Protein AF-A0A0G4ESX0-F1 (afdb_monomer)

InterPro domains:
  IPR002110 Ankyrin repeat [PS50088] (153-185)
  IPR036770 Ankyrin repeat-containing domain superfamily [G3DSA:1.25.40.20] (36-196)
  IPR036770 Ankyrin repeat-containing domain superfamily [SSF48403] (37-182)

Sequence (369 aa):
MRLINVVTRSSLADAPAIVHALLARMGSEEALRGDPCPLRDAIICGKYDIAHIMLNYIMDSSVDDPSSELAQLKLLFDVERHNPGMHSIVKLSMVSRLVELGPDQLRQRDANRRLPIHEFCLYPLRTNATQEVLIDLLVRRGSTSTLNTTDTTGATPLQLASLANADGLLRGLLKNGVDLRMARVPYGSWMGRDGWMQRAVEAHLDYIRQDLPDLIMRCINRSMRPLRSLRAVSRGGFFQMLQVPGLIAEIARYACSPIPLRLPATLRQRIERVMKLFVEEAIAMTLRAEPGARVNVLSTRFTLTSLGMWGAMREEAPRVKSGFGARMRLKEVVEMAVREEAARWGETVPVQLPWSRLQVDRSWWRGMW

Foldseek 3Di:
DVVLLVLLLDPDPCSLVVLLVVCVVPAQVVQQDDPPRSLLSNLQNVVLSNNVSNLVRLVVHDPDQSQVSLLVSLSLLSNQVHPLVDQLVSSLVSLLSSCVSHVCSQCDADPQRAGSLLSCLLRPHPDLVSRLVSLVSSCVSHPLVQQLDATNQLAGSLLSNLLVVRLSNLLSSQQQQRDPVSHAHPVPRPCPRVSSLVSNLVSNLCNLQAVVVVLLLVQLCVLCVVVVVVLLVVVVVCVVVVPPPVVLVVSLVSSLPTDQRSHHPVLRVLSSLLSNVLSVVLSVQSVPDDNPDDDPSQPFWDFCPVPVVCVVPVPPDPDDDDDGTGGHGSVRSSLVSSQVVQVVVVHRDPRPRPCVVVPPPCVVVVVSD

pLDDT: mean 80.64, std 14.65, range [33.62, 97.81]

Organism: Vitrella brassicaformis (strain CCMP3155) (NCBI:txid1169540)

Radius of gyration: 26.05 Å; Cα contacts (8 Å, |Δi|>4): 410; chains: 1; bounding box: 56×56×73 Å

Mean predicted aligned error: 8.5 Å

Solvent-accessible surface area (backbone atoms only — not comparable to full-atom values): 21075 Å² total; per-residue (Å²): 99,72,65,56,40,54,44,46,74,47,88,55,88,60,35,51,60,53,48,50,57,51,44,74,72,66,43,47,72,58,62,64,63,59,90,81,38,40,53,57,50,9,38,46,66,58,35,55,70,45,28,49,52,52,53,49,44,47,69,78,58,53,92,58,76,60,36,61,62,57,42,76,67,50,55,70,53,39,55,60,79,26,55,85,84,53,58,43,70,59,54,48,51,52,52,52,52,50,42,73,64,24,44,68,46,56,74,39,60,52,98,52,49,35,34,43,64,36,52,49,20,53,53,59,52,87,40,51,71,55,34,31,52,46,48,52,49,54,42,70,64,46,50,63,68,62,48,69,41,49,29,77,85,65,48,24,30,62,33,33,14,63,72,52,73,38,62,48,48,45,27,39,44,46,63,54,29,39,51,73,87,76,47,60,74,54,86,86,46,91,59,46,61,64,51,49,49,51,51,55,51,51,31,48,51,48,32,56,61,62,48,44,59,58,52,52,50,51,44,51,53,58,36,45,40,64,61,52,54,51,54,60,53,36,75,74,66,58,44,81,78,61,78,44,72,65,58,57,53,50,48,47,52,56,33,58,51,68,70,83,64,43,40,45,68,72,61,28,55,53,51,53,50,52,49,38,52,50,50,52,50,44,47,52,52,57,71,71,44,57,93,88,58,85,78,61,64,75,79,41,64,44,62,54,67,83,57,76,48,70,70,79,56,48,88,81,54,81,87,75,91,66,86,73,59,60,63,41,34,62,67,55,53,52,43,47,55,50,37,54,56,33,44,77,74,77,34,88,61,85,73,75,62,67,61,79,78,60,59,71,63,64,65,76,68,55,81,78,117

Secondary structure (DSSP, 8-state):
-HHHHHHHHS--TTHHHHHHHHHHHH-SHHHH-SSS-HHHHHHHTT-HHHHHHHHHHHHHH-SS-HHHHHHHHTHHHHHHHS-TTS-HHHHHHHHHHHHHH-GGGGG---TTS--HHHHHHHS--SSHHHHHHHHHHHHHHS-GGGGG---TTS--HHHHHHHTT-HHHHHHHHHTT--TTT-PPPTT-TTHHHHHHHHHHHHHHHIIIIIHHHHHHHHHHHHTHHHHHHHHHHTTTGGGGG--HHHHHHHHHHHTS-----S-HHHHHHHHHHHHHHHHHHHHHHHHSPTT----GGGPPEEGGGSSHHHHSTTSS------S--EE-HHHHHHHHHHHHHHHTT--------TTTT---GGGGTTT-

Structure (mmCIF, N/CA/C/O backbone):
data_AF-A0A0G4ESX0-F1
#
_entry.id   AF-A0A0G4ESX0-F1
#
loop_
_atom_site.group_PDB
_atom_site.id
_atom_site.type_symbol
_atom_site.label_atom_id
_atom_site.label_alt_id
_atom_site.label_comp_id
_atom_site.label_asym_id
_atom_site.label_entity_id
_atom_site.label_seq_id
_atom_site.pdbx_PDB_ins_code
_atom_site.Cartn_x
_atom_site.Cartn_y
_atom_site.Cartn_z
_atom_site.occupancy
_atom_site.B_iso_or_equiv
_atom_site.auth_seq_id
_atom_site.auth_comp_id
_atom_site.auth_asym_id
_atom_site.auth_atom_id
_atom_site.pdbx_PDB_model_num
ATOM 1 N N . MET A 1 1 ? 10.540 9.496 -33.899 1.00 74.62 1 MET A N 1
ATOM 2 C CA . MET A 1 1 ? 10.625 8.315 -33.004 1.00 74.62 1 MET A CA 1
ATOM 3 C C . MET A 1 1 ? 12.019 7.734 -32.796 1.00 74.62 1 MET A C 1
ATOM 5 O O . MET A 1 1 ? 12.476 7.751 -31.660 1.00 74.62 1 MET A O 1
ATOM 9 N N . ARG A 1 2 ? 12.740 7.269 -33.833 1.00 84.06 2 ARG A N 1
ATOM 10 C CA . ARG A 1 2 ? 14.086 6.667 -33.652 1.00 84.06 2 ARG A CA 1
ATOM 11 C C . ARG A 1 2 ? 15.066 7.556 -32.871 1.00 84.06 2 ARG A C 1
ATOM 13 O O . ARG A 1 2 ? 15.782 7.048 -32.022 1.00 84.06 2 ARG A O 1
ATOM 20 N N . LEU A 1 3 ? 15.051 8.872 -33.110 1.00 84.88 3 LEU A N 1
ATOM 21 C CA . LEU A 1 3 ? 15.932 9.817 -32.414 1.00 84.88 3 LEU A CA 1
ATOM 22 C C . LEU A 1 3 ? 15.639 9.899 -30.906 1.00 84.88 3 LEU A C 1
ATOM 24 O O . LEU A 1 3 ? 16.566 9.812 -30.113 1.00 84.88 3 LEU A O 1
ATOM 28 N N . ILE A 1 4 ? 14.363 10.004 -30.509 1.00 86.06 4 ILE A N 1
ATOM 29 C CA . ILE A 1 4 ? 13.966 10.036 -29.090 1.00 86.06 4 ILE A CA 1
ATOM 30 C C . ILE A 1 4 ? 14.431 8.757 -28.395 1.00 86.06 4 ILE A C 1
ATOM 32 O O . ILE A 1 4 ? 15.009 8.832 -27.320 1.00 86.06 4 ILE A O 1
ATOM 36 N N . ASN A 1 5 ? 14.257 7.604 -29.044 1.00 85.88 5 ASN A N 1
ATOM 37 C CA . ASN A 1 5 ? 14.699 6.325 -28.502 1.00 85.88 5 ASN A CA 1
ATOM 38 C C . ASN A 1 5 ? 16.234 6.250 -28.328 1.00 85.88 5 ASN A C 1
ATOM 40 O O . ASN A 1 5 ? 16.753 5.836 -27.292 1.00 85.88 5 ASN A O 1
ATOM 44 N N . VAL A 1 6 ? 16.990 6.725 -29.322 1.00 89.25 6 VAL A N 1
ATOM 45 C CA . VAL A 1 6 ? 18.454 6.821 -29.206 1.00 89.25 6 VAL A CA 1
ATOM 46 C C . VAL A 1 6 ? 18.841 7.709 -28.021 1.00 89.25 6 VAL A C 1
ATOM 48 O O . VAL A 1 6 ? 19.712 7.334 -27.237 1.00 89.25 6 VAL A O 1
ATOM 51 N N . VAL A 1 7 ? 18.166 8.847 -27.844 1.00 89.75 7 VAL A N 1
ATOM 52 C CA . VAL A 1 7 ? 18.427 9.762 -26.726 1.00 89.75 7 VAL A CA 1
ATOM 53 C C . VAL A 1 7 ? 18.058 9.126 -25.383 1.00 89.75 7 VAL A C 1
ATOM 55 O O . VAL A 1 7 ? 18.859 9.217 -24.455 1.00 89.75 7 VAL A O 1
ATOM 58 N N . THR A 1 8 ? 16.927 8.421 -25.271 1.00 88.62 8 THR A N 1
ATOM 59 C CA . THR A 1 8 ? 16.496 7.772 -24.016 1.00 88.62 8 THR A CA 1
ATOM 60 C C . THR A 1 8 ? 17.435 6.658 -23.570 1.00 88.62 8 THR A C 1
ATOM 62 O O . THR A 1 8 ? 17.585 6.425 -22.374 1.00 88.62 8 THR A O 1
ATOM 65 N N . ARG A 1 9 ? 18.100 5.992 -24.519 1.00 89.50 9 ARG A N 1
ATOM 66 C CA . ARG A 1 9 ? 19.119 4.969 -24.240 1.00 89.50 9 ARG A CA 1
ATOM 67 C C . ARG A 1 9 ? 20.521 5.549 -24.041 1.00 89.50 9 ARG A C 1
ATOM 69 O O . ARG A 1 9 ? 21.420 4.834 -23.606 1.00 89.50 9 ARG A O 1
ATOM 76 N N . SER A 1 10 ? 20.730 6.823 -24.364 1.00 91.69 10 SER A N 1
ATOM 77 C CA . SER A 1 10 ? 22.035 7.469 -24.236 1.00 91.69 10 SER A CA 1
ATOM 78 C C . SER A 1 10 ? 22.353 7.866 -22.787 1.00 91.69 10 SER A C 1
ATOM 80 O O . SER A 1 10 ? 21.474 8.043 -21.941 1.00 91.69 10 SER A O 1
ATOM 82 N N . SER A 1 11 ? 23.642 8.050 -22.496 1.00 93.12 11 SER A N 1
ATOM 83 C CA . SER A 1 11 ? 24.120 8.604 -21.221 1.00 93.12 11 SER A CA 1
ATOM 84 C C . SER A 1 11 ? 24.351 10.124 -21.282 1.00 93.12 11 SER A C 1
ATOM 86 O O . SER A 1 11 ? 25.137 10.655 -20.498 1.00 93.12 11 SER A O 1
ATOM 88 N N . LEU A 1 12 ? 23.714 10.830 -22.222 1.00 93.81 12 LEU A N 1
ATOM 89 C CA . LEU A 1 12 ? 23.876 12.278 -22.368 1.00 93.81 12 LEU A CA 1
ATOM 90 C C . LEU A 1 12 ? 23.275 13.011 -21.160 1.00 93.81 12 LEU A C 1
ATOM 92 O O . LEU A 1 12 ? 22.121 12.774 -20.806 1.00 93.81 12 LEU A O 1
ATOM 96 N N . ALA A 1 13 ? 24.044 13.918 -20.552 1.00 93.81 13 ALA A N 1
ATOM 97 C CA . ALA A 1 13 ? 23.575 14.738 -19.431 1.00 93.81 13 ALA A CA 1
ATOM 98 C C . ALA A 1 13 ? 22.389 15.635 -19.834 1.00 93.81 13 ALA A C 1
ATOM 100 O O . ALA A 1 13 ? 21.443 15.790 -19.069 1.00 93.81 13 ALA A O 1
ATOM 101 N N . ASP A 1 14 ? 22.396 16.131 -21.075 1.00 95.69 14 ASP A N 1
ATOM 102 C CA . ASP A 1 14 ? 21.350 17.004 -21.621 1.00 95.69 14 ASP A CA 1
ATOM 103 C C . ASP A 1 14 ? 20.169 16.236 -22.240 1.00 95.69 14 ASP A C 1
ATOM 105 O O . ASP A 1 14 ? 19.289 16.838 -22.861 1.00 95.69 14 ASP A O 1
ATOM 109 N N . ALA A 1 15 ? 20.114 14.905 -22.089 1.00 95.19 15 ALA A N 1
ATOM 110 C CA . ALA A 1 15 ? 19.044 14.085 -22.659 1.00 95.19 15 ALA A CA 1
ATOM 111 C C . ALA A 1 15 ? 17.624 14.579 -22.294 1.00 95.19 15 ALA A C 1
ATOM 113 O O . ALA A 1 15 ? 16.792 14.639 -23.202 1.00 95.19 15 ALA A O 1
ATOM 114 N N . PRO A 1 16 ? 17.321 15.006 -21.048 1.00 96.12 16 PRO A N 1
ATOM 115 C CA . PRO A 1 16 ? 16.004 15.551 -20.708 1.00 96.12 16 PRO A CA 1
ATOM 116 C C . PRO A 1 16 ? 15.643 16.809 -21.507 1.00 96.12 16 PRO A C 1
ATOM 118 O O . PRO A 1 16 ? 14.527 16.917 -22.015 1.00 96.12 16 PRO A O 1
ATOM 121 N N . ALA A 1 17 ? 16.594 17.734 -21.677 1.00 96.19 17 ALA A N 1
ATOM 122 C CA . ALA A 1 17 ? 16.389 18.966 -22.439 1.00 96.19 17 ALA A CA 1
ATOM 123 C C . ALA A 1 17 ? 16.182 18.676 -23.933 1.00 96.19 17 ALA A C 1
ATOM 125 O O . ALA A 1 17 ? 15.288 19.248 -24.561 1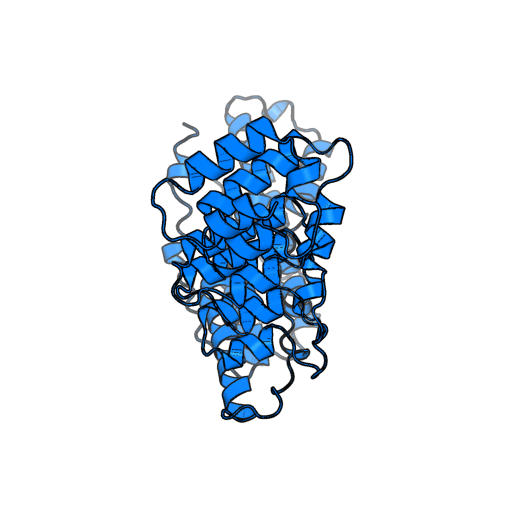.00 96.19 17 ALA A O 1
ATOM 126 N N . ILE A 1 18 ? 16.958 17.739 -24.487 1.00 95.19 18 ILE A N 1
ATOM 127 C CA . ILE A 1 18 ? 16.818 17.295 -25.879 1.00 95.19 18 ILE A CA 1
ATOM 128 C C . ILE A 1 18 ? 15.443 16.654 -26.093 1.00 95.19 18 ILE A C 1
ATOM 130 O O . ILE A 1 18 ? 14.743 17.020 -27.035 1.00 95.19 18 ILE A O 1
ATOM 134 N N . VAL A 1 19 ? 15.022 15.734 -25.219 1.00 94.38 19 VAL A N 1
ATOM 135 C CA . VAL A 1 19 ? 13.704 15.089 -25.324 1.00 94.38 19 VAL A CA 1
ATOM 136 C C . VAL A 1 19 ? 12.585 16.120 -25.217 1.00 94.38 19 VAL A C 1
ATOM 138 O O . VAL A 1 19 ? 11.683 16.104 -26.049 1.00 94.38 19 VAL A O 1
ATOM 141 N N . HIS A 1 20 ? 12.661 17.051 -24.265 1.00 94.62 20 HIS A N 1
ATOM 142 C CA . HIS A 1 20 ? 11.682 18.128 -24.134 1.00 94.62 20 HIS A CA 1
ATOM 143 C C . HIS A 1 20 ? 11.561 18.952 -25.428 1.00 94.62 20 HIS A C 1
ATOM 145 O O . HIS A 1 20 ? 10.458 19.172 -25.922 1.00 94.62 20 HIS A O 1
ATOM 151 N N . ALA A 1 21 ? 12.688 19.367 -26.017 1.00 94.88 21 ALA A N 1
ATOM 152 C CA . ALA A 1 21 ? 12.698 20.132 -27.264 1.00 94.88 21 ALA A CA 1
ATOM 153 C C . ALA A 1 21 ? 12.139 19.339 -28.459 1.00 94.88 21 ALA A C 1
ATOM 155 O O . ALA A 1 21 ? 11.481 19.911 -29.327 1.00 94.88 21 ALA A O 1
ATOM 156 N N . LEU A 1 22 ? 12.386 18.026 -28.512 1.00 92.81 22 LEU A N 1
ATOM 157 C CA . LEU A 1 22 ? 11.841 17.156 -29.555 1.00 92.81 22 LEU A CA 1
ATOM 158 C C . LEU A 1 22 ? 10.323 16.986 -29.416 1.00 92.81 22 LEU A C 1
ATOM 160 O O . LEU A 1 22 ? 9.614 17.121 -30.411 1.00 92.81 22 LEU A O 1
ATOM 164 N N . LEU A 1 23 ? 9.823 16.755 -28.198 1.00 92.12 23 LEU A N 1
ATOM 165 C CA . LEU A 1 23 ? 8.387 16.623 -27.923 1.00 92.12 23 LEU A CA 1
ATOM 166 C C . LEU A 1 23 ? 7.629 17.921 -28.222 1.00 92.12 23 LEU A C 1
ATOM 168 O O . LEU A 1 23 ? 6.589 17.882 -28.875 1.00 92.12 23 LEU A O 1
ATOM 172 N N . ALA A 1 24 ? 8.195 19.072 -27.848 1.00 92.62 24 ALA A N 1
ATOM 173 C CA . ALA A 1 24 ? 7.628 20.384 -28.160 1.00 92.62 24 ALA A CA 1
ATOM 174 C C . ALA A 1 24 ? 7.465 20.632 -29.671 1.00 92.62 24 ALA A C 1
ATOM 176 O O . ALA A 1 24 ? 6.585 21.385 -30.079 1.00 92.62 24 ALA A O 1
ATOM 177 N N . ARG A 1 25 ? 8.313 20.019 -30.511 1.00 92.50 25 ARG A N 1
ATOM 178 C CA . ARG A 1 25 ? 8.274 20.185 -31.975 1.00 92.50 25 ARG A CA 1
ATOM 179 C C . ARG A 1 25 ? 7.394 19.162 -32.687 1.00 92.50 25 ARG A C 1
ATOM 181 O O . ARG A 1 25 ? 6.819 19.504 -33.712 1.00 92.50 25 ARG A O 1
ATOM 188 N N . MET A 1 26 ? 7.348 17.923 -32.198 1.00 88.38 26 MET A N 1
ATOM 189 C CA . MET A 1 26 ? 6.619 16.819 -32.840 1.00 88.38 26 MET A CA 1
ATOM 190 C C . MET A 1 26 ? 5.137 16.752 -32.443 1.00 88.38 26 MET A C 1
ATOM 192 O O . MET A 1 26 ? 4.338 16.155 -33.157 1.00 88.38 26 MET A O 1
ATOM 196 N N . GLY A 1 27 ? 4.760 17.343 -31.306 1.00 81.69 27 GLY A N 1
ATOM 197 C CA . GLY A 1 27 ? 3.461 17.073 -30.694 1.00 81.69 27 GLY A CA 1
ATOM 198 C C . GLY A 1 27 ? 3.435 15.705 -29.999 1.00 81.69 27 GLY A C 1
ATOM 199 O O . GLY A 1 27 ? 4.395 14.932 -30.034 1.00 81.69 27 GLY A O 1
ATOM 200 N N . SER A 1 28 ? 2.345 15.415 -29.297 1.00 74.12 28 SER A N 1
ATOM 201 C CA . SER A 1 28 ? 2.269 14.285 -28.367 1.00 74.12 28 SER A CA 1
ATOM 202 C C . SER A 1 28 ? 1.856 12.951 -28.972 1.00 74.12 28 SER A C 1
ATOM 204 O O . SER A 1 28 ? 2.356 11.916 -28.538 1.00 74.12 28 SER A O 1
ATOM 206 N N . GLU A 1 29 ? 0.970 12.956 -29.970 1.00 73.38 29 GLU A N 1
ATOM 207 C CA . GLU A 1 29 ? 0.473 11.720 -30.581 1.00 73.38 29 GLU A CA 1
ATOM 208 C C . GLU A 1 29 ? 1.620 10.928 -31.209 1.00 73.38 29 GLU A C 1
ATOM 210 O O . GLU A 1 29 ? 1.675 9.700 -31.141 1.00 73.38 29 GLU A O 1
ATOM 215 N N . GLU A 1 30 ? 2.589 11.632 -31.794 1.00 74.19 30 GLU A N 1
ATOM 216 C CA . GLU A 1 30 ? 3.766 11.000 -32.372 1.00 74.19 30 GLU A CA 1
ATOM 217 C C . GLU A 1 30 ? 4.713 10.443 -31.313 1.00 74.19 30 GLU A C 1
ATOM 219 O O . GLU A 1 30 ? 5.436 9.499 -31.613 1.00 74.19 30 GLU A O 1
ATOM 224 N N . ALA A 1 31 ? 4.707 10.979 -30.089 1.00 67.75 31 ALA A N 1
ATOM 225 C CA . ALA A 1 31 ? 5.572 10.531 -29.000 1.00 67.75 31 ALA A CA 1
ATOM 226 C C . ALA A 1 31 ? 5.167 9.166 -28.423 1.00 67.75 31 ALA A C 1
ATOM 228 O O . ALA A 1 31 ? 5.993 8.501 -27.793 1.00 67.75 31 ALA A O 1
ATOM 229 N N . LEU A 1 32 ? 3.919 8.745 -28.651 1.00 69.00 32 LEU A N 1
ATOM 230 C CA . LEU A 1 32 ? 3.365 7.476 -28.172 1.00 69.00 32 LEU A CA 1
ATOM 231 C C . LEU A 1 32 ? 3.265 6.397 -29.256 1.00 69.00 32 LEU A C 1
ATOM 233 O O . LEU A 1 32 ? 3.178 5.212 -28.934 1.00 69.00 32 LEU A O 1
ATOM 237 N N . ARG A 1 33 ? 3.319 6.768 -30.543 1.00 70.25 33 ARG A N 1
ATOM 238 C CA . ARG A 1 33 ? 3.169 5.816 -31.654 1.00 70.25 33 ARG A CA 1
ATOM 239 C C . ARG A 1 33 ? 4.448 5.024 -31.953 1.00 70.25 33 ARG A C 1
ATOM 241 O O . ARG A 1 33 ? 5.478 5.582 -32.321 1.00 70.25 33 ARG A O 1
ATOM 248 N N . GLY A 1 34 ? 4.331 3.697 -31.946 1.00 64.44 34 GLY A N 1
ATOM 249 C CA . GLY A 1 34 ? 5.334 2.764 -32.475 1.00 64.44 34 GLY A CA 1
ATOM 250 C C . GLY A 1 34 ? 5.990 1.870 -31.419 1.00 64.44 34 GLY A C 1
ATOM 251 O O . GLY A 1 34 ? 6.009 2.182 -30.232 1.00 64.44 34 GLY A O 1
ATOM 252 N N . ASP A 1 35 ? 6.535 0.744 -31.879 1.00 63.31 35 ASP A N 1
ATOM 253 C CA . ASP A 1 35 ? 7.288 -0.218 -31.068 1.00 63.31 35 ASP A CA 1
ATOM 254 C C . ASP A 1 35 ? 8.801 -0.083 -31.357 1.00 63.31 35 ASP A C 1
ATOM 256 O O . ASP A 1 35 ? 9.184 -0.090 -32.535 1.00 63.31 35 ASP A O 1
ATOM 260 N N . PRO A 1 36 ? 9.681 0.056 -30.341 1.00 59.50 36 PRO A N 1
ATOM 261 C CA . PRO A 1 36 ? 9.380 0.211 -28.914 1.00 59.50 36 PRO A CA 1
ATOM 262 C C . PRO A 1 36 ? 9.008 1.644 -28.518 1.00 59.50 36 PRO A C 1
ATOM 264 O O . PRO A 1 36 ? 9.603 2.622 -28.981 1.00 59.50 36 PRO A O 1
ATOM 267 N N . CYS A 1 37 ? 8.023 1.737 -27.619 1.00 83.25 37 CYS A N 1
ATOM 268 C CA . CYS A 1 37 ? 7.534 2.986 -27.040 1.00 83.25 37 CYS A CA 1
ATOM 269 C C . CYS A 1 37 ? 8.666 3.678 -26.248 1.00 83.25 37 CYS A C 1
ATOM 271 O O . CYS A 1 37 ? 9.152 3.104 -25.267 1.00 83.25 37 CYS A O 1
ATOM 273 N N . PRO A 1 38 ? 9.090 4.905 -26.615 1.00 91.56 38 PRO A N 1
ATOM 274 C CA . PRO A 1 38 ? 10.204 5.598 -25.963 1.00 91.56 38 PRO A CA 1
ATOM 275 C C . PRO A 1 38 ? 10.018 5.818 -24.458 1.00 91.56 38 PRO A C 1
ATOM 277 O O . PRO A 1 38 ? 10.995 5.800 -23.712 1.00 91.56 38 PRO A O 1
ATOM 280 N N . LEU A 1 39 ? 8.772 5.974 -23.995 1.00 93.19 39 LEU A N 1
ATOM 281 C CA . LEU A 1 39 ? 8.450 6.056 -22.568 1.00 93.19 39 LEU A CA 1
ATOM 282 C C . LEU A 1 39 ? 8.819 4.763 -21.833 1.00 93.19 39 LEU A C 1
ATOM 284 O O . LEU A 1 39 ? 9.407 4.802 -20.751 1.00 93.19 39 LEU A O 1
ATOM 288 N N . ARG A 1 40 ? 8.500 3.613 -22.434 1.00 93.69 40 ARG A N 1
ATOM 289 C CA . ARG A 1 40 ? 8.846 2.305 -21.880 1.00 93.69 40 ARG A CA 1
ATOM 290 C C . ARG A 1 40 ? 10.361 2.130 -21.812 1.00 93.69 40 ARG A C 1
ATOM 292 O O . ARG A 1 40 ? 10.871 1.736 -20.769 1.00 93.69 40 ARG A O 1
ATOM 299 N N . ASP A 1 41 ? 11.074 2.499 -22.875 1.00 93.31 41 ASP A N 1
ATOM 300 C CA . ASP A 1 41 ? 12.541 2.456 -22.908 1.00 93.31 41 ASP A CA 1
ATOM 301 C C . ASP A 1 41 ? 13.164 3.375 -21.843 1.00 93.31 41 ASP A C 1
ATOM 303 O O . ASP A 1 41 ? 14.084 2.960 -21.140 1.00 93.31 41 ASP A O 1
ATOM 307 N N . ALA A 1 42 ? 12.631 4.585 -21.644 1.00 95.44 42 ALA A N 1
ATOM 308 C CA . ALA A 1 42 ? 13.083 5.479 -20.577 1.00 95.44 42 ALA A CA 1
ATOM 309 C C . ALA A 1 42 ? 12.915 4.847 -19.183 1.00 95.44 42 ALA A C 1
ATOM 311 O O . ALA A 1 42 ? 13.831 4.913 -18.362 1.00 95.44 42 ALA A O 1
ATOM 312 N N . ILE A 1 43 ? 11.778 4.190 -18.922 1.00 96.19 43 ILE A N 1
ATOM 313 C CA . ILE A 1 43 ? 11.516 3.485 -17.657 1.00 96.19 43 ILE A CA 1
ATOM 314 C C . ILE A 1 43 ? 12.459 2.288 -17.482 1.00 96.19 43 ILE A C 1
ATOM 316 O O . ILE A 1 43 ? 13.081 2.152 -16.428 1.00 96.19 43 ILE A O 1
ATOM 320 N N . ILE A 1 44 ? 12.621 1.460 -18.518 1.00 95.12 44 ILE A N 1
ATOM 321 C CA . ILE A 1 44 ? 13.528 0.302 -18.516 1.00 95.12 44 ILE A CA 1
ATOM 322 C C . ILE A 1 44 ? 14.975 0.741 -18.265 1.00 95.12 44 ILE A C 1
ATOM 324 O O . ILE A 1 44 ? 15.689 0.087 -17.509 1.00 95.12 44 ILE A O 1
ATOM 328 N N . CYS A 1 45 ? 15.402 1.875 -18.818 1.00 94.50 45 CYS A N 1
ATOM 329 C CA . CYS A 1 45 ? 16.734 2.442 -18.600 1.00 94.50 45 CYS A CA 1
ATOM 330 C C . CYS A 1 45 ? 16.869 3.258 -17.299 1.00 94.50 45 CYS A C 1
ATOM 332 O O . CYS A 1 45 ? 17.939 3.809 -17.037 1.00 94.50 45 CYS A O 1
ATOM 334 N N . GLY A 1 46 ? 15.803 3.388 -16.500 1.00 95.81 46 GLY A N 1
ATOM 335 C CA . GLY A 1 46 ? 15.821 4.134 -15.238 1.00 95.81 46 GLY A CA 1
ATOM 336 C C . GLY A 1 46 ? 15.925 5.654 -15.410 1.00 95.81 46 GLY A C 1
ATOM 337 O O . GLY A 1 46 ? 16.247 6.364 -14.458 1.00 95.81 46 GLY A O 1
ATOM 338 N N . LYS A 1 47 ? 15.655 6.176 -16.609 1.00 96.44 47 LYS A N 1
ATOM 339 C CA . LYS A 1 47 ? 15.652 7.610 -16.937 1.00 96.44 47 LYS A CA 1
ATOM 340 C C . LYS A 1 47 ? 14.308 8.233 -16.559 1.00 96.44 47 LYS A C 1
ATOM 342 O O . LYS A 1 47 ? 13.500 8.610 -17.408 1.00 96.44 47 LYS A O 1
ATOM 347 N N . TYR A 1 48 ? 14.022 8.249 -15.257 1.00 96.75 48 TYR A N 1
ATOM 348 C CA . TYR A 1 48 ? 12.721 8.668 -14.728 1.00 96.75 48 TYR A CA 1
ATOM 349 C C . TYR A 1 48 ? 12.437 10.162 -14.900 1.00 96.75 48 TYR A C 1
ATOM 351 O O . TYR A 1 48 ? 11.281 10.544 -15.023 1.00 96.75 48 TYR A O 1
ATOM 359 N N . ASP A 1 49 ? 13.468 10.991 -14.991 1.00 96.69 49 ASP A N 1
ATOM 360 C CA . ASP A 1 49 ? 13.389 12.387 -15.423 1.00 96.69 49 ASP A CA 1
ATOM 361 C C . ASP A 1 49 ? 12.810 12.524 -16.841 1.00 96.69 49 ASP A C 1
ATOM 363 O O . ASP A 1 49 ? 11.836 13.248 -17.051 1.00 96.69 49 ASP A O 1
ATOM 367 N N . ILE A 1 50 ? 13.347 11.765 -17.799 1.00 96.00 50 ILE A N 1
ATOM 368 C CA . ILE A 1 50 ? 12.857 11.724 -19.181 1.00 96.00 50 ILE A CA 1
ATOM 369 C C . ILE A 1 50 ? 11.433 11.166 -19.224 1.00 96.00 50 ILE A C 1
ATOM 371 O O . ILE A 1 50 ? 10.564 11.739 -19.881 1.00 96.00 50 ILE A O 1
ATOM 375 N N . ALA A 1 51 ? 11.170 10.080 -18.493 1.00 96.25 51 ALA A N 1
ATOM 376 C CA . ALA A 1 51 ? 9.835 9.499 -18.411 1.00 96.25 51 ALA A CA 1
ATOM 377 C C . ALA A 1 51 ? 8.816 10.489 -17.818 1.00 96.25 51 ALA A C 1
ATOM 379 O O . ALA A 1 51 ? 7.706 10.587 -18.329 1.00 96.25 51 ALA A O 1
ATOM 380 N N . HIS A 1 52 ? 9.180 11.277 -16.799 1.00 95.94 52 HIS A N 1
ATOM 381 C CA . HIS A 1 52 ? 8.312 12.325 -16.253 1.00 95.94 52 HIS A CA 1
ATOM 382 C C . HIS A 1 52 ? 7.992 13.413 -17.282 1.00 95.94 52 HIS A C 1
ATOM 384 O O . HIS A 1 52 ? 6.834 13.816 -17.380 1.00 95.94 52 HIS A O 1
ATOM 390 N N . ILE A 1 53 ? 8.980 13.854 -18.069 1.00 95.12 53 ILE A N 1
ATOM 391 C CA . ILE A 1 53 ? 8.754 14.808 -19.163 1.00 95.12 53 ILE A CA 1
ATOM 392 C C . ILE A 1 53 ? 7.761 14.216 -20.164 1.00 95.12 53 ILE A C 1
ATOM 394 O O . ILE A 1 53 ? 6.748 14.844 -20.455 1.00 95.12 53 ILE A O 1
ATOM 398 N N . MET A 1 54 ? 8.003 12.991 -20.636 1.00 94.00 54 MET A N 1
ATOM 399 C CA . MET A 1 54 ? 7.109 12.314 -21.580 1.00 94.00 54 MET A CA 1
ATOM 400 C C . MET A 1 54 ? 5.686 12.186 -21.027 1.00 94.00 54 MET A C 1
ATOM 402 O O . MET A 1 54 ? 4.738 12.546 -21.714 1.00 94.00 54 MET A O 1
ATOM 406 N N . LEU A 1 55 ? 5.530 11.750 -19.774 1.00 93.44 55 LEU A N 1
ATOM 407 C CA . LEU A 1 55 ? 4.226 11.638 -19.117 1.00 93.44 55 LEU A CA 1
ATOM 408 C C . LEU A 1 55 ? 3.495 12.983 -19.026 1.00 93.44 55 LEU A C 1
ATOM 410 O O . LEU A 1 55 ? 2.285 13.012 -19.212 1.00 93.44 55 LEU A O 1
ATOM 414 N N . ASN A 1 56 ? 4.194 14.089 -18.765 1.00 93.31 56 ASN A N 1
ATOM 415 C CA . ASN A 1 56 ? 3.562 15.411 -18.743 1.00 93.31 56 ASN A CA 1
ATOM 416 C C . ASN A 1 56 ? 3.040 15.804 -20.129 1.00 93.31 56 ASN A C 1
ATOM 418 O O . ASN A 1 56 ? 1.888 16.200 -20.243 1.00 93.31 56 ASN A O 1
ATOM 422 N N . TYR A 1 57 ? 3.829 15.582 -21.183 1.00 90.94 57 TYR A N 1
ATOM 423 C CA . TYR A 1 57 ? 3.373 15.837 -22.551 1.00 90.94 57 TYR A CA 1
ATOM 424 C C . TYR A 1 57 ? 2.160 14.987 -22.934 1.00 90.94 57 TYR A C 1
ATOM 426 O O . TYR A 1 57 ? 1.251 15.498 -23.579 1.00 90.94 57 TYR A O 1
ATOM 434 N N . ILE A 1 58 ? 2.114 13.712 -22.536 1.00 88.50 58 ILE A N 1
ATOM 435 C CA . ILE A 1 58 ? 0.949 12.843 -22.775 1.00 88.50 58 ILE A CA 1
ATOM 436 C C . ILE A 1 58 ? -0.300 13.434 -22.110 1.00 88.50 58 ILE A C 1
ATOM 438 O O . ILE A 1 58 ? -1.351 13.513 -22.736 1.00 88.50 58 ILE A O 1
ATOM 442 N N . MET A 1 59 ? -0.169 13.912 -20.872 1.00 88.69 59 MET A N 1
ATOM 443 C CA . MET A 1 59 ? -1.283 14.499 -20.123 1.00 88.69 59 MET A CA 1
ATOM 444 C C . MET A 1 59 ? -1.758 15.844 -20.672 1.00 88.69 59 MET A C 1
ATOM 446 O O . MET A 1 59 ? -2.950 16.126 -20.618 1.00 88.69 59 MET A O 1
ATOM 450 N N . ASP A 1 60 ? -0.849 16.661 -21.201 1.00 89.81 60 ASP A N 1
ATOM 451 C CA . ASP A 1 60 ? -1.175 18.001 -21.703 1.00 89.81 60 ASP A CA 1
ATOM 452 C C . ASP A 1 60 ? -1.865 17.981 -23.073 1.00 89.81 60 ASP A C 1
ATOM 454 O O . ASP A 1 60 ? -2.307 19.013 -23.574 1.00 89.81 60 ASP A O 1
ATOM 458 N N . SER A 1 61 ? -1.930 16.819 -23.712 1.00 83.19 61 SER A N 1
ATOM 459 C CA . SER A 1 61 ? -2.189 16.732 -25.142 1.00 83.19 61 SER A CA 1
ATOM 460 C C . SER A 1 61 ? -3.238 15.715 -25.560 1.00 83.19 61 SER A C 1
ATOM 462 O O . SER A 1 61 ? -3.703 15.766 -26.699 1.00 83.19 61 SER A O 1
ATOM 464 N N . SER A 1 62 ? -3.598 14.783 -24.679 1.00 69.31 62 SER A N 1
ATOM 465 C CA . SER A 1 62 ? -4.591 13.776 -25.009 1.00 69.31 62 SER A CA 1
ATOM 466 C C . SER A 1 62 ? -5.980 14.420 -25.042 1.00 69.31 62 SER A C 1
ATOM 468 O O . SER A 1 62 ? -6.500 14.851 -24.010 1.00 69.31 62 SER A O 1
ATOM 470 N N . VAL A 1 63 ? -6.585 14.477 -26.231 1.00 64.62 63 VAL A N 1
ATOM 471 C CA . VAL A 1 63 ? -8.002 14.843 -26.408 1.00 64.62 63 VAL A CA 1
ATOM 472 C C . VAL A 1 63 ? -8.922 13.717 -25.896 1.00 64.62 63 VAL A C 1
ATOM 474 O O . VAL A 1 63 ? -10.041 13.995 -25.471 1.00 64.62 63 VAL A O 1
ATOM 477 N N . ASP A 1 64 ? -8.406 12.482 -25.828 1.00 74.25 64 ASP A N 1
ATOM 478 C CA . ASP A 1 64 ? -9.080 11.269 -25.351 1.00 74.25 64 ASP A CA 1
ATOM 479 C C . ASP A 1 64 ? -8.335 10.630 -24.156 1.00 74.25 64 ASP A C 1
ATOM 481 O O . ASP A 1 64 ? -7.146 10.856 -23.966 1.00 74.25 64 ASP A O 1
ATOM 485 N N . ASP A 1 65 ? -9.033 9.843 -23.330 1.00 82.81 65 ASP A N 1
ATOM 486 C CA . ASP A 1 65 ? -8.571 9.277 -22.046 1.00 82.81 65 ASP A CA 1
ATOM 487 C C . ASP A 1 65 ? -7.155 8.623 -22.082 1.00 82.81 65 ASP A C 1
ATOM 489 O O . ASP A 1 65 ? -7.009 7.474 -22.523 1.00 82.81 65 ASP A O 1
ATOM 493 N N . PRO A 1 66 ? -6.105 9.289 -21.545 1.00 81.44 66 PRO A N 1
ATOM 494 C CA . PRO A 1 66 ? -4.714 8.820 -21.614 1.00 81.44 66 PRO A CA 1
ATOM 495 C C . PRO A 1 66 ? -4.471 7.567 -20.763 1.00 81.44 66 PRO A C 1
ATOM 497 O O . PRO A 1 66 ? -3.453 6.881 -20.910 1.00 81.44 66 PRO A O 1
ATOM 500 N N . SER A 1 67 ? -5.404 7.236 -19.866 1.00 83.75 67 SER A N 1
ATOM 501 C CA . SER A 1 67 ? -5.285 6.070 -18.998 1.00 83.75 67 SER A CA 1
ATOM 502 C C . SER A 1 67 ? -5.348 4.755 -19.785 1.00 83.75 67 SER A C 1
ATOM 504 O O . SER A 1 67 ? -4.669 3.797 -19.410 1.00 83.75 67 SER A O 1
ATOM 506 N N . SER A 1 68 ? -6.080 4.721 -20.907 1.00 84.06 68 SER A N 1
ATOM 507 C CA . SER A 1 68 ? -6.253 3.525 -21.742 1.00 84.06 68 SER A CA 1
ATOM 508 C C . SER A 1 68 ? -4.966 3.130 -22.473 1.00 84.06 68 SER A C 1
ATOM 510 O O . SER A 1 68 ? -4.582 1.957 -22.479 1.00 84.06 68 SER A O 1
ATOM 512 N N . GLU A 1 69 ? -4.247 4.100 -23.041 1.00 84.12 69 GLU A N 1
ATOM 513 C CA . GLU A 1 69 ? -2.989 3.838 -23.749 1.00 84.12 69 GLU A CA 1
ATOM 514 C C . GLU A 1 69 ? -1.877 3.430 -22.783 1.00 84.12 69 GLU A C 1
ATOM 516 O O . GLU A 1 69 ? -1.215 2.406 -22.976 1.00 84.12 69 GLU A O 1
ATOM 521 N N . LEU A 1 70 ? -1.726 4.174 -21.679 1.00 88.31 70 LEU A N 1
ATOM 522 C CA . LEU A 1 70 ? -0.779 3.827 -20.619 1.00 88.31 70 LEU A CA 1
ATOM 523 C C . LEU A 1 70 ? -1.082 2.446 -20.038 1.00 88.31 70 LEU A C 1
ATOM 525 O O . LEU A 1 70 ? -0.164 1.703 -19.674 1.00 88.31 70 LEU A O 1
ATOM 529 N N . ALA A 1 71 ? -2.363 2.071 -19.988 1.00 86.50 71 ALA A N 1
ATOM 530 C CA . ALA A 1 71 ? -2.748 0.774 -19.490 1.00 86.50 71 ALA A CA 1
ATOM 531 C C . ALA A 1 71 ? -2.215 -0.381 -20.363 1.00 86.50 71 ALA A C 1
ATOM 533 O O . ALA A 1 71 ? -1.803 -1.419 -19.846 1.00 86.50 71 ALA A O 1
ATOM 534 N N . GLN A 1 72 ? -2.140 -0.225 -21.677 1.00 88.25 72 GLN A N 1
ATOM 535 C CA . GLN A 1 72 ? -1.667 -1.305 -22.549 1.00 88.25 72 GLN A CA 1
ATOM 536 C C . GLN A 1 72 ? -0.170 -1.598 -22.372 1.00 88.25 72 GLN A C 1
ATOM 538 O O . GLN A 1 72 ? 0.274 -2.729 -22.585 1.00 88.25 72 GLN A O 1
ATOM 543 N N . LEU A 1 73 ? 0.600 -0.605 -21.921 1.00 89.81 73 LEU A N 1
ATOM 544 C CA . LEU A 1 73 ? 2.056 -0.681 -21.816 1.00 89.81 73 LEU A CA 1
ATOM 545 C C . LEU A 1 73 ? 2.565 -1.443 -20.584 1.00 89.81 73 LEU A C 1
ATOM 547 O O . LEU A 1 73 ? 3.734 -1.820 -20.561 1.00 89.81 73 LEU A O 1
ATOM 551 N N . LYS A 1 74 ? 1.723 -1.691 -19.569 1.00 94.25 74 LYS A N 1
ATOM 552 C CA . LYS A 1 74 ? 2.102 -2.411 -18.333 1.00 94.25 74 LYS A CA 1
ATOM 553 C C . LYS A 1 74 ? 3.337 -1.824 -17.627 1.00 94.25 74 LYS A C 1
ATOM 555 O O . LYS A 1 74 ? 4.114 -2.553 -17.011 1.00 94.25 74 LYS A O 1
ATOM 560 N N . LEU A 1 75 ? 3.485 -0.497 -17.658 1.00 95.38 75 LEU A N 1
ATOM 561 C CA . LEU A 1 75 ? 4.692 0.217 -17.215 1.00 95.38 75 LEU A CA 1
ATOM 562 C C . LEU A 1 75 ? 5.067 -0.039 -15.749 1.00 95.38 75 LEU A C 1
ATOM 564 O O . LEU A 1 75 ? 6.248 -0.054 -15.412 1.00 95.38 75 LEU A O 1
ATOM 568 N N . LEU A 1 76 ? 4.088 -0.294 -14.874 1.00 96.38 76 LEU A N 1
ATOM 569 C CA . LEU A 1 76 ? 4.355 -0.640 -13.472 1.00 96.38 76 LEU A CA 1
ATOM 570 C C . LEU A 1 76 ? 5.209 -1.907 -13.314 1.00 96.3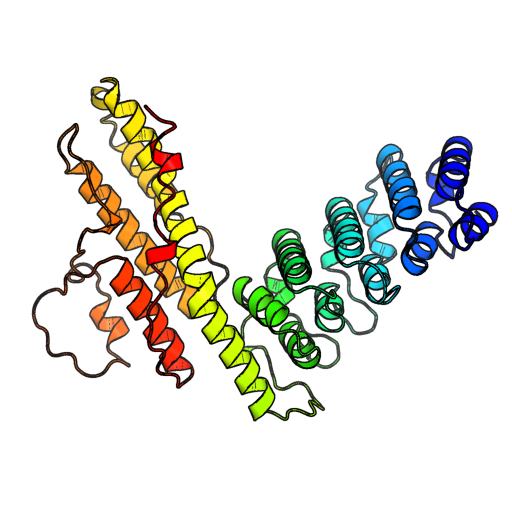8 76 LEU A C 1
ATOM 572 O O . LEU A 1 76 ? 6.012 -1.979 -12.387 1.00 96.38 76 LEU A O 1
ATOM 576 N N . PHE A 1 77 ? 5.063 -2.885 -14.213 1.00 96.19 77 PHE A N 1
ATOM 577 C CA . PHE A 1 77 ? 5.897 -4.090 -14.212 1.00 96.19 77 PHE A CA 1
ATOM 578 C C . PHE A 1 77 ? 7.333 -3.763 -14.633 1.00 96.19 77 PHE A C 1
ATOM 580 O O . PHE A 1 77 ? 8.282 -4.315 -14.076 1.00 96.19 77 PHE A O 1
ATOM 587 N N . ASP A 1 78 ? 7.502 -2.846 -15.589 1.00 96.12 78 ASP A N 1
ATOM 588 C CA . ASP A 1 78 ? 8.821 -2.455 -16.080 1.00 96.12 78 ASP A CA 1
ATOM 589 C C . ASP A 1 78 ? 9.604 -1.637 -15.042 1.00 96.12 78 ASP A C 1
ATOM 591 O O . ASP A 1 78 ? 10.809 -1.851 -14.915 1.00 96.12 78 ASP A O 1
ATOM 595 N N . VAL A 1 79 ? 8.932 -0.769 -14.269 1.00 96.19 79 VAL A N 1
ATOM 596 C CA . VAL A 1 79 ? 9.547 0.010 -13.172 1.00 96.19 79 VAL A CA 1
ATOM 597 C C . VAL A 1 79 ? 10.219 -0.892 -12.140 1.00 96.19 79 VAL A C 1
ATOM 599 O O . VAL A 1 79 ? 11.270 -0.531 -11.604 1.00 96.19 79 VAL A O 1
ATOM 602 N N . GLU A 1 80 ? 9.620 -2.048 -11.837 1.00 93.31 80 GLU A N 1
ATOM 603 C CA . GLU A 1 80 ? 10.176 -2.936 -10.821 1.00 93.31 80 GLU A CA 1
ATOM 604 C C . GLU A 1 80 ? 11.236 -3.884 -11.374 1.00 93.31 80 GLU A C 1
ATOM 606 O O . GLU A 1 80 ? 12.338 -3.946 -10.828 1.00 93.31 80 GLU A O 1
ATOM 611 N N . ARG A 1 81 ? 10.939 -4.561 -12.492 1.00 93.25 81 ARG A N 1
ATOM 612 C CA . ARG A 1 81 ? 11.836 -5.559 -13.103 1.00 93.25 81 ARG A CA 1
ATOM 613 C C . ARG A 1 81 ? 13.180 -4.987 -13.526 1.00 93.25 81 ARG A C 1
ATOM 615 O O . ARG A 1 81 ? 14.166 -5.719 -13.586 1.00 93.25 81 ARG A O 1
ATOM 622 N N . HIS A 1 82 ? 13.219 -3.694 -13.826 1.00 91.56 82 HIS A N 1
ATOM 623 C CA . HIS A 1 82 ? 14.421 -3.028 -14.291 1.00 91.56 82 HIS A CA 1
ATOM 624 C C . HIS A 1 82 ? 14.987 -2.102 -13.210 1.00 91.56 82 HIS A C 1
ATOM 626 O O . HIS A 1 82 ? 14.294 -1.614 -12.317 1.00 91.56 82 HIS A O 1
ATOM 632 N N . ASN A 1 83 ? 16.292 -1.855 -13.292 1.00 90.75 83 ASN A N 1
ATOM 633 C CA . ASN A 1 83 ? 17.023 -0.949 -12.402 1.00 90.75 83 ASN A CA 1
ATOM 634 C C . ASN A 1 83 ? 16.923 -1.304 -10.901 1.00 90.75 83 ASN A C 1
ATOM 636 O O . ASN A 1 83 ? 16.552 -0.446 -10.094 1.00 90.75 83 ASN A O 1
ATOM 640 N N . PRO A 1 84 ? 17.313 -2.522 -10.472 1.00 90.75 84 PRO A N 1
ATOM 641 C CA . PRO A 1 84 ? 17.331 -2.882 -9.049 1.00 90.75 84 PRO A CA 1
ATOM 642 C C . PRO A 1 84 ? 18.253 -1.975 -8.210 1.00 90.75 84 PRO A C 1
ATOM 644 O O . PRO A 1 84 ? 18.040 -1.812 -7.012 1.00 90.75 84 PRO A O 1
ATOM 647 N N . GLY A 1 85 ? 19.254 -1.341 -8.836 1.00 92.56 85 GLY A N 1
ATOM 648 C CA . GLY A 1 85 ? 20.141 -0.366 -8.192 1.00 92.56 85 GLY A CA 1
ATOM 649 C C . GLY A 1 85 ? 19.550 1.040 -8.019 1.00 92.56 85 GLY A C 1
ATOM 650 O O . GLY A 1 85 ? 20.176 1.880 -7.375 1.00 92.56 85 GLY A O 1
ATOM 651 N N . MET A 1 86 ? 18.367 1.319 -8.579 1.00 95.62 86 MET A N 1
ATOM 652 C CA . MET A 1 86 ? 17.741 2.637 -8.489 1.00 95.62 86 MET A CA 1
ATOM 653 C C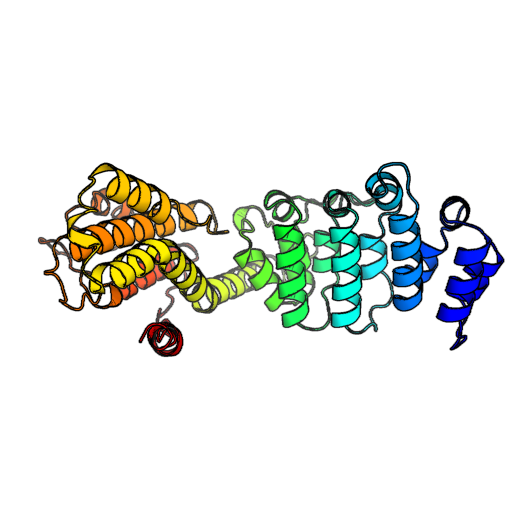 . MET A 1 86 ? 17.330 2.955 -7.049 1.00 95.62 86 MET A C 1
ATOM 655 O O . MET A 1 86 ? 16.806 2.106 -6.324 1.00 95.62 86 MET A O 1
ATOM 659 N N . HIS A 1 87 ? 17.524 4.207 -6.630 1.00 96.00 87 HIS A N 1
ATOM 660 C CA . HIS A 1 87 ? 17.146 4.630 -5.287 1.00 96.00 87 HIS A CA 1
ATOM 661 C C . HIS A 1 87 ? 15.626 4.496 -5.081 1.00 96.00 87 HIS A C 1
ATOM 663 O O . HIS A 1 87 ? 14.827 4.980 -5.886 1.00 96.00 87 HIS A O 1
ATOM 669 N N . SER A 1 88 ? 15.214 3.870 -3.973 1.00 95.69 88 SER A N 1
ATOM 670 C CA . SER A 1 88 ? 13.817 3.476 -3.735 1.00 95.69 88 SER A CA 1
ATOM 671 C C . SER A 1 88 ? 12.827 4.636 -3.773 1.00 95.69 88 SER A C 1
ATOM 673 O O . SER A 1 88 ? 11.716 4.468 -4.263 1.00 95.69 88 SER A O 1
ATOM 675 N N . ILE A 1 89 ? 13.234 5.827 -3.314 1.00 96.56 89 ILE A N 1
ATOM 676 C CA . ILE A 1 89 ? 12.382 7.027 -3.377 1.00 96.56 89 ILE A CA 1
ATOM 677 C C . ILE A 1 89 ? 12.046 7.439 -4.817 1.00 96.56 89 ILE A C 1
ATOM 679 O O . ILE A 1 89 ? 10.937 7.891 -5.078 1.00 96.56 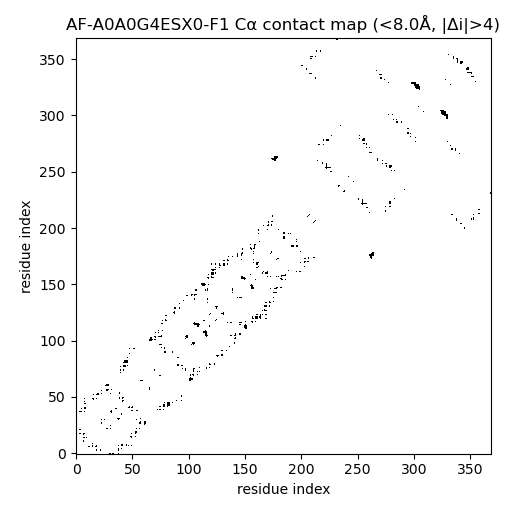89 ILE A O 1
ATOM 683 N N . VAL A 1 90 ? 12.976 7.248 -5.760 1.00 96.88 90 VAL A N 1
ATOM 684 C CA . VAL A 1 90 ? 12.790 7.642 -7.161 1.00 96.88 90 VAL A CA 1
ATOM 685 C C . VAL A 1 90 ? 11.884 6.626 -7.859 1.00 96.88 90 VAL A C 1
ATOM 687 O O . VAL A 1 90 ? 10.946 7.024 -8.544 1.00 96.88 90 VAL A O 1
ATOM 690 N N . LYS A 1 91 ? 12.077 5.321 -7.596 1.00 96.88 91 LYS A N 1
ATOM 691 C CA . LYS A 1 91 ? 11.123 4.270 -8.004 1.00 96.88 91 LYS A CA 1
ATOM 692 C C . LYS A 1 91 ? 9.719 4.558 -7.467 1.00 96.88 91 LYS A C 1
ATOM 694 O O . LYS A 1 91 ? 8.768 4.571 -8.240 1.00 96.88 91 LYS A O 1
ATOM 699 N N . LEU A 1 92 ? 9.590 4.852 -6.171 1.00 97.19 92 LEU A N 1
ATOM 700 C CA . LEU A 1 92 ? 8.307 5.179 -5.547 1.00 97.19 92 LEU A CA 1
ATOM 701 C C . LEU A 1 92 ? 7.647 6.412 -6.185 1.00 97.19 92 LEU A C 1
ATOM 703 O O . LEU A 1 92 ? 6.442 6.387 -6.425 1.00 97.19 92 LEU A O 1
ATOM 707 N N . SER A 1 93 ? 8.417 7.459 -6.494 1.00 97.44 93 SER A N 1
ATOM 708 C CA . SER A 1 93 ? 7.922 8.647 -7.204 1.00 97.44 93 SER A CA 1
ATOM 709 C C . SER A 1 93 ? 7.363 8.286 -8.582 1.00 97.44 93 SER A C 1
ATOM 711 O O . SER A 1 93 ? 6.251 8.688 -8.924 1.00 97.44 93 SER A O 1
ATOM 713 N N . MET A 1 94 ? 8.085 7.459 -9.345 1.00 97.81 94 MET A N 1
ATOM 714 C CA . MET A 1 94 ? 7.633 7.005 -10.661 1.00 97.81 94 MET A CA 1
ATOM 715 C C . MET A 1 94 ? 6.360 6.151 -10.567 1.00 97.81 94 MET A C 1
ATOM 717 O O . MET A 1 94 ? 5.395 6.413 -11.282 1.00 97.81 94 MET A O 1
ATOM 721 N N . VAL A 1 95 ? 6.301 5.185 -9.639 1.00 97.56 95 VAL A N 1
ATOM 722 C CA . VAL A 1 95 ? 5.083 4.390 -9.392 1.00 97.56 95 VAL A CA 1
ATOM 723 C C . VAL A 1 95 ? 3.910 5.283 -9.006 1.00 97.56 95 VAL A C 1
ATOM 725 O O . VAL A 1 95 ? 2.817 5.117 -9.542 1.00 97.56 95 VAL A O 1
ATOM 728 N N . SER A 1 96 ? 4.129 6.239 -8.099 1.00 97.19 96 SER A N 1
ATOM 729 C CA . SER A 1 96 ? 3.082 7.164 -7.654 1.00 97.19 96 SER A CA 1
ATOM 730 C C . SER A 1 96 ? 2.511 7.936 -8.835 1.00 97.19 96 SER A C 1
ATOM 732 O O . SER A 1 96 ? 1.296 7.956 -9.014 1.00 97.19 96 SER A O 1
ATOM 734 N N . ARG A 1 97 ? 3.388 8.469 -9.694 1.00 96.75 97 ARG A N 1
ATOM 735 C CA . ARG A 1 97 ? 2.979 9.175 -10.907 1.00 96.75 97 ARG A CA 1
ATOM 736 C C . ARG A 1 97 ? 2.180 8.272 -11.842 1.00 96.75 97 ARG A C 1
ATOM 738 O O . ARG A 1 97 ? 1.093 8.655 -12.248 1.00 96.75 97 ARG A O 1
ATOM 745 N N . LEU A 1 98 ? 2.664 7.070 -12.155 1.00 96.44 98 LEU A N 1
ATOM 746 C CA . LEU A 1 98 ? 1.953 6.145 -13.049 1.00 96.44 98 LEU A CA 1
ATOM 747 C C . LEU A 1 98 ? 0.561 5.774 -12.514 1.00 96.44 98 LEU A C 1
ATOM 749 O O . LEU A 1 98 ? -0.404 5.759 -13.272 1.00 96.44 98 LEU A O 1
ATOM 753 N N . VAL A 1 99 ? 0.440 5.528 -11.208 1.00 95.94 99 VAL A N 1
ATOM 754 C CA . VAL A 1 99 ? -0.842 5.212 -10.560 1.00 95.94 99 VAL A CA 1
ATOM 755 C C . VAL A 1 99 ? -1.796 6.409 -10.550 1.00 95.94 99 VAL A C 1
ATOM 757 O O . VAL A 1 99 ? -3.004 6.217 -10.665 1.00 95.94 99 VAL A O 1
ATOM 760 N N . GLU A 1 100 ? -1.285 7.633 -10.410 1.00 94.38 100 GLU A N 1
ATOM 761 C CA . GLU A 1 100 ? -2.093 8.854 -10.512 1.00 94.38 100 GLU A CA 1
ATOM 762 C C . GLU A 1 100 ? -2.649 9.067 -11.919 1.00 94.38 100 GLU A C 1
ATOM 764 O O . GLU A 1 100 ? -3.796 9.486 -12.048 1.00 94.38 100 GLU A O 1
ATOM 769 N N . LEU A 1 101 ? -1.860 8.757 -12.950 1.00 92.81 101 LEU A N 1
ATOM 770 C CA . LEU A 1 101 ? -2.267 8.917 -14.347 1.00 92.81 101 LEU A CA 1
ATOM 771 C C . LEU A 1 101 ? -3.175 7.784 -14.842 1.00 92.81 101 LEU A C 1
ATOM 773 O O . LEU A 1 101 ? -4.002 7.996 -15.721 1.00 92.81 101 LEU A O 1
ATOM 777 N N . GLY A 1 102 ? -3.037 6.581 -14.284 1.00 92.81 102 GLY A N 1
ATOM 778 C CA . GLY A 1 102 ? -3.834 5.424 -14.680 1.00 92.81 102 GLY A CA 1
ATOM 779 C C . GLY A 1 102 ? -3.973 4.415 -13.543 1.00 92.81 102 GLY A C 1
ATOM 780 O O . GLY A 1 102 ? -3.193 3.460 -13.494 1.00 92.81 102 GLY A O 1
ATOM 781 N N . PRO A 1 103 ? -4.964 4.559 -12.643 1.00 93.06 103 PRO A N 1
ATOM 782 C CA . PRO A 1 103 ? -5.160 3.628 -11.529 1.00 93.06 103 PRO A CA 1
ATOM 783 C C . PRO A 1 103 ? -5.500 2.205 -11.998 1.00 93.06 103 PRO A C 1
ATOM 785 O O . PRO A 1 103 ? -5.205 1.237 -11.293 1.00 93.06 103 PRO A O 1
ATOM 788 N N . ASP A 1 104 ? -6.045 2.051 -13.208 1.00 92.56 104 ASP A N 1
ATOM 789 C CA . ASP A 1 104 ? -6.340 0.747 -13.810 1.00 92.56 104 ASP A CA 1
ATOM 790 C C . ASP A 1 104 ? -5.089 -0.088 -14.091 1.00 92.56 104 ASP A C 1
ATOM 792 O O . ASP A 1 104 ? -5.168 -1.320 -14.153 1.00 92.56 104 ASP A O 1
ATOM 796 N N . GLN A 1 105 ? -3.908 0.540 -14.122 1.00 93.38 105 GLN A N 1
ATOM 797 C CA . GLN A 1 105 ? -2.631 -0.170 -14.171 1.00 93.38 105 GLN A CA 1
ATOM 798 C C . GLN A 1 105 ? -2.452 -1.145 -13.004 1.00 93.38 105 GLN A C 1
ATOM 800 O O . GLN A 1 105 ? -1.845 -2.202 -13.163 1.00 93.38 105 GLN A O 1
ATOM 805 N N . LEU A 1 106 ? -3.064 -0.867 -11.850 1.00 95.12 106 LEU A N 1
ATOM 806 C CA . LEU A 1 106 ? -3.019 -1.742 -10.676 1.00 95.12 106 LEU A CA 1
ATOM 807 C C . LEU A 1 106 ? -3.781 -3.061 -10.854 1.00 95.12 106 LEU A C 1
ATOM 809 O O . LEU A 1 106 ? -3.557 -4.003 -10.092 1.00 95.12 106 LEU A O 1
ATOM 813 N N . ARG A 1 107 ? -4.697 -3.135 -11.826 1.00 94.94 107 ARG A N 1
ATOM 814 C CA . ARG A 1 107 ? -5.512 -4.328 -12.114 1.00 94.94 107 ARG A CA 1
ATOM 815 C C . ARG A 1 107 ? -4.939 -5.176 -13.242 1.00 94.94 107 ARG A C 1
ATOM 817 O O . ARG A 1 107 ? -5.450 -6.266 -13.508 1.00 94.94 107 ARG A O 1
ATOM 824 N N . GLN A 1 108 ? -3.896 -4.688 -13.902 1.00 94.56 108 GLN A N 1
ATOM 825 C CA . GLN A 1 108 ? -3.296 -5.382 -15.024 1.00 94.56 108 GLN A CA 1
ATOM 826 C C . GLN A 1 108 ? -2.569 -6.623 -14.581 1.00 94.56 108 GLN A C 1
ATOM 828 O O . GLN A 1 108 ? -1.940 -6.663 -13.529 1.00 94.56 108 GLN A O 1
ATOM 833 N N . ARG A 1 109 ? -2.645 -7.630 -15.439 1.00 95.88 109 ARG A N 1
ATOM 834 C CA . ARG A 1 109 ? -1.988 -8.903 -15.234 1.00 95.88 109 ARG A CA 1
ATOM 835 C C . ARG A 1 109 ? -0.867 -9.085 -16.244 1.00 95.88 109 ARG A C 1
ATOM 837 O O . ARG A 1 109 ? -1.050 -8.832 -17.440 1.00 95.88 109 ARG A O 1
ATOM 844 N N . ASP A 1 110 ? 0.291 -9.524 -15.774 1.00 95.88 110 ASP A N 1
ATOM 845 C CA . ASP A 1 110 ? 1.356 -9.996 -16.654 1.00 95.88 110 ASP A CA 1
ATOM 846 C C . ASP A 1 110 ? 1.039 -11.396 -17.221 1.00 95.88 110 ASP A C 1
ATOM 848 O O . ASP A 1 110 ? -0.051 -11.941 -17.021 1.00 95.88 110 ASP A O 1
ATOM 852 N N . ALA A 1 111 ? 1.999 -11.989 -17.935 1.00 95.94 111 ALA A N 1
ATOM 853 C CA . ALA A 1 111 ? 1.871 -13.340 -18.485 1.00 95.94 111 ALA A CA 1
ATOM 854 C C . ALA A 1 111 ? 1.652 -14.422 -17.404 1.00 95.94 111 ALA A C 1
ATOM 856 O O . ALA A 1 111 ? 1.010 -15.434 -17.667 1.00 95.94 111 ALA A O 1
ATOM 857 N N . ASN A 1 112 ? 2.109 -14.183 -16.172 1.00 96.06 112 ASN A N 1
ATOM 858 C CA . ASN A 1 112 ? 1.938 -15.069 -15.020 1.00 96.06 112 ASN A CA 1
ATOM 859 C C . ASN A 1 112 ? 0.682 -14.742 -14.204 1.00 96.06 112 ASN A C 1
ATOM 861 O O . ASN A 1 112 ? 0.535 -15.188 -13.067 1.00 96.06 112 ASN A O 1
ATOM 865 N N . ARG A 1 113 ? -0.245 -13.951 -14.758 1.00 96.69 113 ARG A N 1
ATOM 866 C CA . ARG A 1 113 ? -1.447 -13.467 -14.068 1.00 96.69 113 ARG A CA 1
ATOM 867 C C . ARG A 1 113 ? -1.157 -12.658 -12.793 1.00 96.69 113 ARG A C 1
ATOM 869 O O . ARG A 1 113 ? -2.088 -12.476 -11.999 1.00 96.69 113 ARG A O 1
ATOM 876 N N . ARG A 1 114 ? 0.073 -12.166 -12.615 1.00 96.69 114 ARG A N 1
ATOM 877 C CA . ARG A 1 114 ? 0.512 -11.334 -11.490 1.00 96.69 114 ARG A CA 1
ATOM 878 C C . ARG A 1 114 ? 0.040 -9.910 -11.682 1.00 96.69 114 ARG A C 1
ATOM 880 O O . ARG A 1 114 ? 0.108 -9.385 -12.787 1.00 96.69 114 ARG A O 1
ATOM 887 N N . LEU A 1 115 ? -0.420 -9.300 -10.602 1.00 97.12 115 LEU A N 1
ATOM 888 C CA . LEU A 1 115 ? -0.664 -7.865 -10.517 1.00 97.12 115 LEU A CA 1
ATOM 889 C C . LEU A 1 115 ? 0.648 -7.139 -10.182 1.00 97.12 115 LEU A C 1
ATOM 891 O O . LEU A 1 115 ? 1.568 -7.774 -9.660 1.00 97.12 115 LEU A O 1
ATOM 895 N N . PRO A 1 116 ? 0.736 -5.809 -10.364 1.00 96.94 116 PRO A N 1
ATOM 896 C CA . PRO A 1 116 ? 1.919 -5.051 -9.958 1.00 96.94 116 PRO A CA 1
ATOM 897 C C . PRO A 1 116 ? 2.317 -5.288 -8.497 1.00 96.94 116 PRO A C 1
ATOM 899 O O . PRO A 1 116 ? 3.497 -5.395 -8.183 1.00 96.94 116 PRO A O 1
ATOM 902 N N . ILE A 1 117 ? 1.338 -5.452 -7.597 1.00 97.06 117 ILE A N 1
ATOM 903 C CA . ILE A 1 117 ? 1.620 -5.745 -6.187 1.00 97.06 117 ILE A CA 1
ATOM 904 C C . ILE A 1 117 ? 2.366 -7.071 -5.986 1.00 97.06 117 ILE A C 1
ATOM 906 O O . ILE A 1 117 ? 3.189 -7.150 -5.082 1.00 97.06 117 ILE A O 1
ATOM 910 N N . HIS A 1 118 ? 2.136 -8.096 -6.816 1.00 96.56 118 HIS A N 1
ATOM 911 C CA . HIS A 1 118 ? 2.902 -9.346 -6.744 1.00 96.56 118 HIS A CA 1
ATOM 912 C C . HIS A 1 118 ? 4.371 -9.109 -7.085 1.00 96.56 118 HIS A C 1
ATOM 914 O O . HIS A 1 118 ? 5.235 -9.623 -6.381 1.00 96.56 118 HIS A O 1
ATOM 920 N N . GLU A 1 119 ? 4.659 -8.311 -8.117 1.00 95.81 119 GLU A N 1
ATOM 921 C CA . GLU A 1 119 ? 6.036 -7.988 -8.510 1.00 95.81 119 GLU A CA 1
ATOM 922 C C . GLU A 1 119 ? 6.747 -7.180 -7.428 1.00 95.81 119 GLU A C 1
ATOM 924 O O . GLU A 1 119 ? 7.836 -7.561 -7.024 1.00 95.81 119 GLU A O 1
ATOM 929 N N . PHE A 1 120 ? 6.102 -6.154 -6.867 1.00 96.06 120 PHE A N 1
ATOM 930 C CA . PHE A 1 120 ? 6.672 -5.390 -5.751 1.00 96.06 120 PHE A CA 1
ATOM 931 C C . PHE A 1 120 ? 6.779 -6.190 -4.447 1.00 96.06 120 PHE A C 1
ATOM 933 O O . PHE A 1 120 ? 7.456 -5.751 -3.518 1.00 96.06 120 PHE A O 1
ATOM 940 N N . CYS A 1 121 ? 6.104 -7.339 -4.341 1.00 95.50 121 CYS A N 1
ATOM 941 C CA . CYS A 1 121 ? 6.303 -8.258 -3.224 1.00 95.50 121 CYS A CA 1
ATOM 942 C C . CYS A 1 121 ? 7.455 -9.235 -3.465 1.00 95.50 121 CYS A C 1
ATOM 944 O O . CYS A 1 121 ? 8.158 -9.588 -2.523 1.00 95.50 121 CYS A O 1
ATOM 946 N N . LEU A 1 122 ? 7.639 -9.666 -4.713 1.00 93.50 122 LEU A N 1
ATOM 947 C CA . LEU A 1 122 ? 8.737 -10.538 -5.116 1.00 93.50 122 LEU A CA 1
ATOM 948 C C . LEU A 1 122 ? 10.075 -9.785 -5.160 1.00 93.50 122 LEU A C 1
ATOM 950 O O . LEU A 1 122 ? 11.107 -10.330 -4.774 1.00 93.50 122 LEU A O 1
ATOM 954 N N . TYR A 1 123 ? 10.032 -8.526 -5.586 1.00 93.75 123 TYR A N 1
ATOM 955 C CA . TYR A 1 123 ? 11.156 -7.606 -5.692 1.00 93.75 123 TYR A CA 1
ATOM 956 C C . TYR A 1 123 ? 10.821 -6.343 -4.878 1.00 93.75 123 TYR A C 1
ATOM 958 O O . TYR A 1 123 ? 10.280 -5.370 -5.404 1.00 93.75 123 TYR A O 1
ATOM 966 N N . PRO A 1 124 ? 11.027 -6.371 -3.550 1.00 94.94 124 PRO A N 1
ATOM 967 C CA . PRO A 1 124 ? 10.733 -5.224 -2.706 1.00 94.94 124 PRO A CA 1
ATOM 968 C C . PRO A 1 124 ? 11.719 -4.081 -2.954 1.00 94.94 124 PRO A C 1
ATOM 970 O O . PRO A 1 124 ? 12.899 -4.286 -3.252 1.00 94.94 124 PRO A O 1
ATOM 973 N N . LEU A 1 125 ? 11.255 -2.854 -2.725 1.00 94.00 125 LEU A N 1
ATOM 974 C CA . LEU A 1 125 ? 12.125 -1.693 -2.640 1.00 94.00 125 LEU A CA 1
ATOM 975 C C . LEU A 1 125 ? 13.143 -1.868 -1.502 1.00 94.00 125 LEU A C 1
ATOM 977 O O . LEU A 1 125 ? 12.851 -2.427 -0.447 1.00 94.00 125 LEU A O 1
ATOM 981 N N . ARG A 1 126 ? 14.343 -1.313 -1.699 1.00 92.38 126 ARG A N 1
ATOM 982 C CA . ARG A 1 126 ? 15.492 -1.456 -0.789 1.00 92.38 126 ARG A CA 1
ATOM 983 C C . ARG A 1 126 ? 15.222 -1.036 0.660 1.00 92.38 126 ARG A C 1
ATOM 985 O O . ARG A 1 126 ? 15.889 -1.543 1.556 1.00 92.38 126 ARG A O 1
ATOM 992 N N . THR A 1 127 ? 14.316 -0.088 0.913 1.00 92.56 127 THR A N 1
ATOM 993 C CA . THR A 1 127 ? 14.033 0.389 2.277 1.00 92.56 127 THR A CA 1
ATOM 994 C C . THR A 1 127 ? 12.616 0.044 2.720 1.00 92.56 127 THR A C 1
ATOM 996 O O . THR A 1 127 ? 11.649 0.345 2.022 1.00 92.56 127 THR A O 1
ATOM 999 N N . ASN A 1 128 ? 12.480 -0.495 3.938 1.00 90.19 128 ASN A N 1
ATOM 1000 C CA . ASN A 1 128 ? 11.179 -0.846 4.522 1.00 90.19 128 ASN A CA 1
ATOM 1001 C C . ASN A 1 128 ? 10.205 0.342 4.537 1.00 90.19 128 ASN A C 1
ATOM 1003 O O . ASN A 1 128 ? 9.040 0.183 4.198 1.00 90.19 128 ASN A O 1
ATOM 1007 N N . ALA A 1 129 ? 10.689 1.549 4.850 1.00 90.88 129 ALA A N 1
ATOM 1008 C CA . ALA A 1 129 ? 9.854 2.748 4.877 1.00 90.88 129 ALA A CA 1
ATOM 1009 C C . ALA A 1 129 ? 9.243 3.078 3.503 1.00 90.88 129 ALA A C 1
ATOM 1011 O O . ALA A 1 129 ? 8.058 3.392 3.417 1.00 90.88 129 ALA A O 1
ATOM 1012 N N . THR A 1 130 ? 10.022 2.987 2.417 1.00 93.56 130 THR A N 1
ATOM 1013 C CA . THR A 1 130 ? 9.484 3.238 1.067 1.00 93.56 130 THR A CA 1
ATOM 1014 C C . THR A 1 130 ? 8.580 2.105 0.601 1.00 93.56 130 THR A C 1
ATOM 1016 O O . THR A 1 130 ? 7.558 2.377 -0.023 1.00 93.56 130 THR A O 1
ATOM 1019 N N . GLN A 1 131 ? 8.897 0.861 0.966 1.00 93.69 131 GLN A N 1
ATOM 1020 C CA . GLN A 1 131 ? 8.052 -0.293 0.679 1.00 93.69 131 GLN A CA 1
ATOM 1021 C C . GLN A 1 131 ? 6.691 -0.196 1.383 1.00 93.69 131 GLN A C 1
ATOM 1023 O O . GLN A 1 131 ? 5.661 -0.456 0.769 1.00 93.69 131 GLN A O 1
ATOM 1028 N N . GLU A 1 132 ? 6.646 0.226 2.647 1.00 90.44 132 GLU A N 1
ATOM 1029 C CA . GLU A 1 132 ? 5.384 0.435 3.364 1.00 90.44 132 GLU A CA 1
ATOM 1030 C C . GLU A 1 132 ? 4.512 1.505 2.693 1.00 90.44 132 GLU A C 1
ATOM 1032 O O . GLU A 1 132 ? 3.307 1.298 2.522 1.00 90.44 132 GLU A O 1
ATOM 1037 N N . VAL A 1 133 ? 5.113 2.627 2.279 1.00 93.44 133 VAL A N 1
ATOM 1038 C CA . VAL A 1 133 ? 4.407 3.698 1.554 1.00 93.44 133 VAL A CA 1
ATOM 1039 C C . VAL A 1 133 ? 3.909 3.202 0.199 1.00 93.44 133 VAL A C 1
ATOM 1041 O O . VAL A 1 133 ? 2.775 3.495 -0.176 1.00 93.44 133 VAL A O 1
ATOM 1044 N N . LEU A 1 134 ? 4.719 2.413 -0.509 1.00 95.12 134 LEU A N 1
ATOM 1045 C CA . LEU A 1 134 ? 4.335 1.792 -1.770 1.00 95.12 134 LEU A CA 1
ATOM 1046 C C . LEU A 1 134 ? 3.108 0.893 -1.591 1.00 95.12 134 LEU A C 1
ATOM 1048 O O . LEU A 1 134 ? 2.115 1.079 -2.287 1.00 95.12 134 LEU A O 1
ATOM 1052 N N . ILE A 1 135 ? 3.136 -0.051 -0.646 1.00 94.62 135 ILE A N 1
ATOM 1053 C CA . ILE A 1 135 ? 2.007 -0.963 -0.412 1.00 94.62 135 ILE A CA 1
ATOM 1054 C C . ILE A 1 135 ? 0.748 -0.189 -0.014 1.00 94.62 135 ILE A C 1
ATOM 1056 O O . ILE A 1 135 ? -0.334 -0.468 -0.531 1.00 94.62 135 ILE A O 1
ATOM 1060 N N . ASP A 1 136 ? 0.869 0.821 0.849 1.00 91.75 136 ASP A N 1
ATOM 1061 C CA . ASP A 1 136 ? -0.257 1.684 1.207 1.00 91.75 136 ASP A CA 1
ATOM 1062 C C . ASP A 1 136 ? -0.828 2.420 -0.018 1.00 91.75 136 ASP A C 1
ATOM 1064 O O . ASP A 1 136 ? -2.048 2.449 -0.199 1.00 91.75 136 ASP A O 1
ATOM 1068 N N . LEU A 1 137 ? 0.026 2.937 -0.908 1.00 94.75 137 LEU A N 1
ATOM 1069 C CA . LEU A 1 137 ? -0.382 3.562 -2.167 1.00 94.75 137 LEU A CA 1
ATOM 1070 C C . LEU A 1 137 ? -1.119 2.576 -3.081 1.00 94.75 137 LEU A C 1
ATOM 1072 O O . LEU A 1 137 ? -2.233 2.880 -3.518 1.00 94.75 137 LEU A O 1
ATOM 1076 N N . LEU A 1 138 ? -0.550 1.390 -3.323 1.00 94.38 138 LEU A N 1
ATOM 1077 C CA . LEU A 1 138 ? -1.141 0.369 -4.195 1.00 94.38 138 LEU A CA 1
ATOM 1078 C C . LEU A 1 138 ? -2.512 -0.088 -3.672 1.00 94.38 138 LEU A C 1
ATOM 1080 O O . LEU A 1 138 ? -3.456 -0.231 -4.447 1.00 94.38 138 LEU A O 1
ATOM 1084 N N . VAL A 1 139 ? -2.664 -0.267 -2.356 1.00 91.75 139 VAL A N 1
ATOM 1085 C CA . VAL A 1 139 ? -3.939 -0.702 -1.758 1.00 91.75 139 VAL A CA 1
ATOM 1086 C C . VAL A 1 139 ? -4.960 0.435 -1.701 1.00 91.75 139 VAL A C 1
ATOM 1088 O O . VAL A 1 139 ? -6.155 0.195 -1.864 1.00 91.75 139 VAL A O 1
ATOM 1091 N N . ARG A 1 140 ? -4.533 1.681 -1.455 1.00 90.81 140 ARG A N 1
ATOM 1092 C CA . ARG A 1 140 ? -5.436 2.848 -1.443 1.00 90.81 140 ARG A CA 1
ATOM 1093 C C . ARG A 1 140 ? -5.969 3.203 -2.819 1.00 90.81 140 ARG A C 1
ATOM 1095 O O . ARG A 1 140 ? -7.137 3.562 -2.910 1.00 90.81 140 ARG A O 1
ATOM 1102 N N . ARG A 1 141 ? -5.121 3.158 -3.845 1.00 93.12 141 ARG A N 1
ATOM 1103 C CA . ARG A 1 141 ? -5.500 3.508 -5.220 1.00 93.12 141 ARG A CA 1
ATOM 1104 C C . ARG A 1 141 ? -6.114 2.327 -5.970 1.00 93.12 141 ARG A C 1
ATOM 1106 O O . ARG A 1 141 ? -6.907 2.537 -6.877 1.00 93.12 141 ARG A O 1
ATOM 1113 N N . GLY A 1 142 ? -5.769 1.104 -5.579 1.00 87.81 142 GLY A N 1
ATOM 1114 C CA . GLY A 1 142 ? -6.357 -0.120 -6.106 1.00 87.81 142 GLY A CA 1
ATOM 1115 C C . GLY A 1 142 ? -7.590 -0.570 -5.321 1.00 87.81 142 GLY A C 1
ATOM 1116 O O . GLY A 1 142 ? -8.444 0.217 -4.920 1.00 87.81 142 GLY A O 1
ATOM 1117 N N . SER A 1 143 ? -7.688 -1.879 -5.101 1.00 86.69 143 SER A N 1
ATOM 1118 C CA . SER A 1 143 ? -8.724 -2.500 -4.275 1.00 86.69 143 SER A CA 1
ATOM 1119 C C . SER A 1 143 ? -8.065 -3.407 -3.249 1.00 86.69 143 SER A C 1
ATOM 1121 O O . SER A 1 143 ? -7.138 -4.132 -3.582 1.00 86.69 143 SER A O 1
ATOM 1123 N N . THR A 1 144 ? -8.585 -3.457 -2.024 1.00 85.38 144 THR A N 1
ATOM 1124 C CA . THR A 1 144 ? -8.132 -4.420 -1.004 1.00 85.38 144 THR A CA 1
ATOM 1125 C C . THR A 1 144 ? -8.274 -5.875 -1.455 1.00 85.38 144 THR A C 1
ATOM 1127 O O . THR A 1 144 ? -7.564 -6.738 -0.956 1.00 85.38 144 THR A O 1
ATOM 1130 N N . SER A 1 145 ? -9.147 -6.158 -2.427 1.00 87.38 145 SER A N 1
ATOM 1131 C CA . SER A 1 145 ? -9.288 -7.497 -3.008 1.00 87.38 145 SER A CA 1
ATOM 1132 C C . SER A 1 145 ? -8.031 -7.979 -3.742 1.00 87.38 145 SER A C 1
ATOM 1134 O O . SER A 1 145 ? -7.792 -9.185 -3.784 1.00 87.38 145 SER A O 1
ATOM 1136 N N . THR A 1 146 ? -7.193 -7.073 -4.266 1.00 91.38 146 THR A N 1
ATOM 1137 C CA . THR A 1 146 ? -5.972 -7.442 -5.007 1.00 91.38 146 THR A CA 1
ATOM 1138 C C . THR A 1 146 ? -4.948 -8.142 -4.119 1.00 91.38 146 THR A C 1
ATOM 1140 O O . THR A 1 146 ? -4.224 -9.016 -4.592 1.00 91.38 146 THR A O 1
ATOM 1143 N N . LEU A 1 147 ? -4.954 -7.837 -2.819 1.00 92.06 147 LEU A N 1
ATOM 1144 C CA . LEU A 1 147 ? -4.055 -8.399 -1.811 1.00 92.06 147 LEU A CA 1
ATOM 1145 C C . LEU A 1 147 ? -4.170 -9.918 -1.644 1.00 92.06 147 LEU A C 1
ATOM 1147 O O . LEU A 1 147 ? -3.211 -10.551 -1.217 1.00 92.06 147 LEU A O 1
ATOM 1151 N N . ASN A 1 148 ? -5.324 -10.494 -1.985 1.00 92.62 148 ASN A N 1
ATOM 1152 C CA . ASN A 1 148 ? -5.592 -11.929 -1.858 1.00 92.62 148 ASN A CA 1
ATOM 1153 C C . ASN A 1 148 ? -5.676 -12.629 -3.224 1.00 92.62 148 ASN A C 1
ATOM 1155 O O . ASN A 1 148 ? -6.081 -13.787 -3.306 1.00 92.62 148 ASN A O 1
ATOM 1159 N N . THR A 1 149 ? -5.337 -11.934 -4.314 1.00 94.69 149 THR A N 1
ATOM 1160 C CA . THR A 1 149 ? -5.330 -12.550 -5.644 1.00 94.69 149 THR A CA 1
ATOM 1161 C C . THR A 1 149 ? -4.118 -13.452 -5.818 1.00 94.69 149 THR A C 1
ATOM 1163 O O . THR A 1 149 ? -3.032 -13.160 -5.325 1.00 94.69 149 THR A O 1
ATOM 1166 N N . THR A 1 150 ? -4.292 -14.545 -6.549 1.00 95.44 150 THR A N 1
ATOM 1167 C CA . THR A 1 150 ? -3.209 -15.481 -6.840 1.00 95.44 150 THR A CA 1
ATOM 1168 C C . THR A 1 150 ? -2.685 -15.310 -8.262 1.00 95.44 150 THR A C 1
ATOM 1170 O O . THR A 1 150 ? -3.440 -14.956 -9.180 1.00 95.44 150 THR A O 1
ATOM 1173 N N . ASP A 1 151 ? -1.395 -15.584 -8.434 1.00 95.50 151 ASP A N 1
ATOM 1174 C CA . ASP A 1 151 ? -0.763 -15.741 -9.743 1.00 95.50 151 ASP A CA 1
ATOM 1175 C C . ASP A 1 151 ? -1.051 -17.128 -10.357 1.00 95.50 151 ASP A C 1
ATOM 1177 O O . ASP A 1 151 ? -1.872 -17.894 -9.838 1.00 95.50 151 ASP A O 1
ATOM 1181 N N . THR A 1 152 ? -0.418 -17.456 -11.488 1.00 95.00 152 THR A N 1
ATOM 1182 C CA . THR A 1 152 ? -0.556 -18.764 -12.159 1.00 95.00 152 THR A CA 1
ATOM 1183 C C . THR A 1 152 ? -0.131 -19.952 -11.299 1.00 95.00 152 THR A C 1
ATOM 1185 O O . THR A 1 152 ? -0.635 -21.051 -11.514 1.00 95.00 152 THR A O 1
ATOM 1188 N N . THR A 1 153 ? 0.745 -19.750 -10.314 1.00 92.44 153 THR A N 1
ATOM 1189 C CA . THR A 1 153 ? 1.204 -20.802 -9.392 1.00 92.44 153 THR A CA 1
ATOM 1190 C C . THR A 1 153 ? 0.318 -20.931 -8.151 1.00 92.44 153 THR A C 1
ATOM 1192 O O . THR A 1 153 ? 0.549 -21.790 -7.300 1.00 92.44 153 THR A O 1
ATOM 1195 N N . GLY A 1 154 ? -0.711 -20.086 -8.026 1.00 93.00 154 GLY A N 1
ATOM 1196 C CA . GLY A 1 154 ? -1.523 -20.002 -6.816 1.00 93.00 154 GLY A CA 1
ATOM 1197 C C . GLY A 1 154 ? -0.881 -19.152 -5.713 1.00 93.00 154 GLY A C 1
ATOM 1198 O O . GLY A 1 154 ? -1.383 -19.170 -4.590 1.00 93.00 154 GLY A O 1
ATOM 1199 N N . ALA A 1 155 ? 0.200 -18.415 -6.000 1.00 93.00 155 ALA A N 1
ATOM 1200 C CA . ALA A 1 155 ? 0.885 -17.591 -5.012 1.00 93.00 155 ALA A CA 1
ATOM 1201 C C . ALA A 1 155 ? 0.209 -16.220 -4.850 1.00 93.00 155 ALA A C 1
ATOM 1203 O O . ALA A 1 155 ? -0.045 -15.495 -5.814 1.00 93.00 155 ALA A O 1
ATOM 1204 N N . THR A 1 156 ? -0.076 -15.862 -3.604 1.00 94.94 156 THR A N 1
ATOM 1205 C CA . THR A 1 156 ? -0.562 -14.551 -3.160 1.00 94.94 156 THR A CA 1
ATOM 1206 C C . THR A 1 156 ? 0.602 -13.568 -2.975 1.00 94.94 156 THR A C 1
ATOM 1208 O O . THR A 1 156 ? 1.740 -13.996 -2.765 1.00 94.94 156 THR A O 1
ATOM 1211 N N . PRO A 1 157 ? 0.353 -12.244 -2.973 1.00 95.81 157 PRO A N 1
ATOM 1212 C CA . PRO A 1 157 ? 1.369 -11.245 -2.644 1.00 95.81 157 PRO A CA 1
ATOM 1213 C C . PRO A 1 157 ? 2.053 -11.509 -1.298 1.00 95.81 157 PRO A C 1
ATOM 1215 O O . PRO A 1 157 ? 3.265 -11.357 -1.192 1.00 95.81 157 PRO A O 1
ATOM 1218 N N . LEU A 1 158 ? 1.304 -11.982 -0.293 1.00 94.25 158 LEU A N 1
ATOM 1219 C CA . LEU A 1 158 ? 1.859 -12.336 1.017 1.00 94.25 158 LEU A CA 1
ATOM 1220 C C . LEU A 1 158 ? 2.873 -13.479 0.929 1.00 94.25 158 LEU A C 1
ATOM 1222 O O . LEU A 1 158 ? 3.937 -13.399 1.532 1.00 94.25 158 LEU A O 1
ATOM 1226 N N . GLN A 1 159 ? 2.572 -14.515 0.144 1.00 92.19 159 GLN A N 1
ATOM 1227 C CA . GLN A 1 159 ? 3.492 -15.630 -0.082 1.00 92.19 159 GLN A CA 1
ATOM 1228 C C . GLN A 1 159 ? 4.778 -15.176 -0.774 1.00 92.19 159 GLN A C 1
ATOM 1230 O O . GLN A 1 159 ? 5.862 -15.577 -0.359 1.00 92.19 159 GLN A O 1
ATOM 1235 N N . LEU A 1 160 ? 4.665 -14.321 -1.795 1.00 92.94 160 LEU A N 1
ATOM 1236 C CA . LEU A 1 160 ? 5.827 -13.776 -2.504 1.00 92.94 160 LEU A CA 1
ATOM 1237 C C . LEU A 1 160 ? 6.676 -12.882 -1.589 1.00 92.94 160 LEU A C 1
ATOM 1239 O O . LEU A 1 160 ? 7.896 -13.013 -1.567 1.00 92.94 160 LEU A O 1
ATOM 1243 N N . ALA A 1 161 ? 6.034 -12.052 -0.763 1.00 93.19 161 ALA A N 1
ATOM 1244 C CA . ALA A 1 161 ? 6.706 -11.206 0.221 1.00 93.19 161 ALA A CA 1
ATOM 1245 C C . ALA A 1 161 ? 7.532 -12.009 1.235 1.00 93.19 161 ALA A C 1
ATOM 1247 O O . ALA A 1 161 ? 8.629 -11.597 1.613 1.00 93.19 161 ALA A O 1
ATOM 1248 N N . SER A 1 162 ? 7.029 -13.170 1.664 1.00 90.19 162 SER A N 1
ATOM 1249 C CA . SER A 1 162 ? 7.756 -14.035 2.597 1.00 90.19 162 SER A CA 1
ATOM 1250 C C . SER A 1 162 ? 9.026 -14.628 1.985 1.00 90.19 162 SER A C 1
ATOM 1252 O O . SER A 1 162 ? 9.995 -14.854 2.707 1.00 90.19 162 SER A O 1
ATOM 1254 N N . LEU A 1 163 ? 9.044 -14.866 0.667 1.00 89.38 163 LEU A N 1
ATOM 1255 C CA . LEU A 1 163 ? 10.235 -15.345 -0.043 1.00 89.38 163 LEU A CA 1
ATOM 1256 C C . LEU A 1 163 ? 11.315 -14.260 -0.136 1.00 89.38 163 LEU A C 1
ATOM 1258 O O . LEU A 1 163 ? 12.502 -14.577 -0.090 1.00 89.38 163 LEU A O 1
ATOM 1262 N N . ALA A 1 164 ? 10.908 -12.992 -0.215 1.00 87.38 164 ALA A N 1
ATOM 1263 C CA . ALA A 1 164 ? 11.808 -11.850 -0.346 1.00 87.38 164 ALA A CA 1
ATOM 1264 C C . ALA A 1 164 ? 12.498 -11.424 0.967 1.00 87.38 164 ALA A C 1
ATOM 1266 O O . ALA A 1 164 ? 13.273 -10.470 0.959 1.00 87.38 164 ALA A O 1
ATOM 1267 N N . ASN A 1 165 ? 12.246 -12.111 2.093 1.00 82.62 165 ASN A N 1
ATOM 1268 C CA . ASN A 1 165 ? 12.865 -11.820 3.396 1.00 82.62 165 ASN A CA 1
ATOM 1269 C C . ASN A 1 165 ? 12.627 -10.371 3.887 1.00 82.62 165 ASN A C 1
ATOM 1271 O O . ASN A 1 165 ? 13.466 -9.798 4.578 1.00 82.62 165 ASN A O 1
ATOM 1275 N N . ALA A 1 166 ? 11.497 -9.765 3.511 1.00 86.38 166 ALA A N 1
ATOM 1276 C CA . ALA A 1 166 ? 11.188 -8.367 3.799 1.00 86.38 166 ALA A CA 1
ATOM 1277 C C . ALA A 1 166 ? 10.104 -8.250 4.886 1.00 86.38 166 ALA A C 1
ATOM 1279 O O . ALA A 1 166 ? 8.914 -8.143 4.593 1.00 86.38 166 ALA A O 1
ATOM 1280 N N . ASP A 1 167 ? 10.499 -8.236 6.161 1.00 86.31 167 ASP A N 1
ATOM 1281 C CA . ASP A 1 167 ? 9.538 -8.216 7.280 1.00 86.31 167 ASP A CA 1
ATOM 1282 C C . ASP A 1 167 ? 8.655 -6.951 7.278 1.00 86.31 167 ASP A C 1
ATOM 1284 O O . ASP A 1 167 ? 7.453 -7.017 7.544 1.00 86.31 167 ASP A O 1
ATOM 1288 N N . GLY A 1 168 ? 9.214 -5.800 6.877 1.00 85.25 168 GLY A N 1
ATOM 1289 C CA . GLY A 1 168 ? 8.455 -4.553 6.709 1.00 85.25 168 GLY A CA 1
ATOM 1290 C C . GLY A 1 168 ? 7.365 -4.654 5.635 1.00 85.25 168 GLY A C 1
ATOM 1291 O O . GLY A 1 168 ? 6.278 -4.096 5.786 1.00 85.25 168 GLY A O 1
ATOM 1292 N N . LEU A 1 169 ? 7.611 -5.436 4.581 1.00 91.81 169 LEU A N 1
ATOM 1293 C CA . LEU A 1 169 ? 6.624 -5.716 3.543 1.00 91.81 169 LEU A CA 1
ATOM 1294 C C . LEU A 1 169 ? 5.490 -6.599 4.076 1.00 91.81 169 LEU A C 1
ATOM 1296 O O . LEU A 1 169 ? 4.323 -6.272 3.863 1.00 91.81 169 LEU A O 1
ATOM 1300 N N . LEU A 1 170 ? 5.811 -7.677 4.801 1.00 92.12 170 LEU A N 1
ATOM 1301 C CA . LEU A 1 170 ? 4.802 -8.543 5.425 1.00 92.12 170 LEU A CA 1
ATOM 1302 C C . LEU A 1 170 ? 3.904 -7.746 6.370 1.00 92.12 170 LEU A C 1
ATOM 1304 O O . LEU A 1 170 ? 2.677 -7.802 6.274 1.00 92.12 170 LEU A O 1
ATOM 1308 N N . ARG A 1 171 ? 4.515 -6.929 7.228 1.00 88.81 171 ARG A N 1
ATOM 1309 C CA . ARG A 1 171 ? 3.806 -6.032 8.138 1.00 88.81 171 ARG A CA 1
ATOM 1310 C C . ARG A 1 171 ? 2.927 -5.029 7.385 1.00 88.81 171 ARG A C 1
ATOM 1312 O O . ARG A 1 171 ? 1.760 -4.854 7.736 1.00 88.81 171 ARG A O 1
ATOM 1319 N N . GLY A 1 172 ? 3.442 -4.414 6.319 1.00 90.25 172 GLY A N 1
ATOM 1320 C CA . GLY A 1 172 ? 2.693 -3.489 5.463 1.00 90.25 172 GLY A CA 1
ATOM 1321 C C . GLY A 1 172 ? 1.482 -4.137 4.781 1.00 90.25 172 GLY A C 1
ATOM 1322 O O . GLY A 1 172 ? 0.409 -3.535 4.716 1.00 90.25 172 GLY A O 1
ATOM 1323 N N . LEU A 1 173 ? 1.620 -5.381 4.323 1.00 92.62 173 LEU A N 1
ATOM 1324 C CA . LEU A 1 173 ? 0.538 -6.178 3.741 1.00 92.62 173 LEU A CA 1
ATOM 1325 C C . LEU A 1 173 ? -0.543 -6.530 4.773 1.00 92.62 173 LEU A C 1
ATOM 1327 O O . LEU A 1 173 ? -1.734 -6.330 4.521 1.00 92.62 173 LEU A O 1
ATOM 1331 N N . LEU A 1 174 ? -0.137 -6.982 5.960 1.00 88.88 174 LEU A N 1
ATOM 1332 C CA . LEU A 1 174 ? -1.038 -7.316 7.069 1.00 88.88 174 LEU A CA 1
ATOM 1333 C C . LEU A 1 174 ? -1.818 -6.095 7.561 1.00 88.88 174 LEU A C 1
ATOM 1335 O O . LEU A 1 174 ? -3.033 -6.160 7.741 1.00 88.88 174 LEU A O 1
ATOM 1339 N N . LYS A 1 175 ? -1.142 -4.948 7.666 1.00 87.12 175 LYS A N 1
ATOM 1340 C CA . LYS A 1 175 ? -1.741 -3.642 7.971 1.00 87.12 175 LYS A CA 1
ATOM 1341 C C . LYS A 1 175 ? -2.802 -3.201 6.970 1.00 87.12 175 LYS A C 1
ATOM 1343 O O . LYS A 1 175 ? -3.668 -2.392 7.306 1.00 87.12 175 LYS A O 1
ATOM 1348 N N . ASN A 1 176 ? -2.723 -3.716 5.750 1.00 88.38 176 ASN A N 1
ATOM 1349 C CA . ASN A 1 176 ? -3.663 -3.446 4.677 1.00 88.38 176 ASN A CA 1
ATOM 1350 C C . ASN A 1 176 ? -4.740 -4.531 4.514 1.00 88.38 176 ASN A C 1
ATOM 1352 O O . ASN A 1 176 ? -5.564 -4.425 3.604 1.00 88.38 176 ASN A O 1
ATOM 1356 N N . GLY A 1 177 ? -4.817 -5.492 5.439 1.00 87.19 177 GLY A N 1
ATOM 1357 C CA . GLY A 1 177 ? -5.929 -6.435 5.539 1.00 87.19 177 GLY A CA 1
ATOM 1358 C C . GLY A 1 177 ? -5.790 -7.666 4.653 1.00 87.19 177 GLY A C 1
ATOM 1359 O O . GLY A 1 177 ? -6.807 -8.233 4.254 1.00 87.19 177 GLY A O 1
ATOM 1360 N N . VAL A 1 178 ? -4.558 -8.073 4.335 1.00 89.56 178 VAL A N 1
ATOM 1361 C CA . VAL A 1 178 ? -4.294 -9.400 3.763 1.00 89.56 178 VAL A CA 1
ATOM 1362 C C . VAL A 1 178 ? -4.895 -10.489 4.654 1.00 89.56 178 VAL A C 1
ATOM 1364 O O . VAL A 1 178 ? -4.775 -10.440 5.880 1.00 89.56 178 VAL A O 1
ATOM 1367 N N . ASP A 1 179 ? -5.509 -11.494 4.030 1.00 85.19 179 ASP A N 1
ATOM 1368 C CA . ASP A 1 179 ? -5.991 -12.674 4.736 1.00 85.19 179 ASP A CA 1
ATOM 1369 C C . ASP A 1 179 ? -4.872 -13.718 4.857 1.00 85.19 179 ASP A C 1
ATOM 1371 O O . ASP A 1 179 ? -4.487 -14.370 3.884 1.00 85.19 179 ASP A O 1
ATOM 1375 N N . LEU A 1 180 ? -4.373 -13.905 6.081 1.00 85.50 180 LEU A N 1
ATOM 1376 C CA . LEU A 1 180 ? -3.374 -14.925 6.407 1.00 85.50 180 LEU A CA 1
ATOM 1377 C C . LEU A 1 180 ? -3.837 -16.346 6.057 1.00 85.50 180 LEU A C 1
ATOM 1379 O O . LEU A 1 180 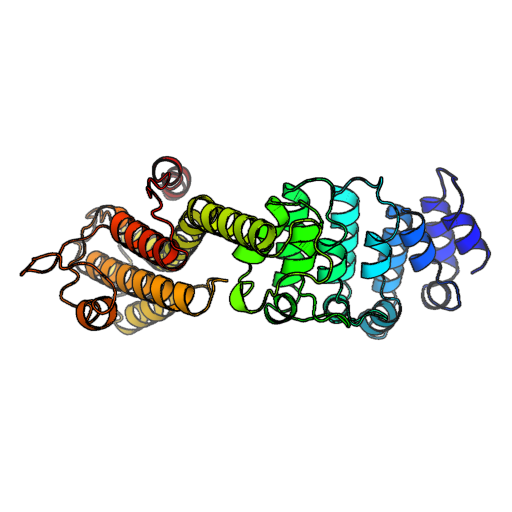? -3.007 -17.191 5.742 1.00 85.50 180 LEU A O 1
ATOM 1383 N N . ARG A 1 181 ? -5.147 -16.625 6.075 1.00 82.44 181 ARG A N 1
ATOM 1384 C CA . ARG A 1 181 ? -5.692 -17.963 5.776 1.00 82.44 181 ARG A CA 1
ATOM 1385 C C . ARG A 1 181 ? -5.618 -18.308 4.294 1.00 82.44 181 ARG A C 1
ATOM 1387 O O . ARG A 1 181 ? -5.605 -19.484 3.937 1.00 82.44 181 ARG A O 1
ATOM 1394 N N . MET A 1 182 ? -5.589 -17.287 3.440 1.00 82.69 182 MET A N 1
ATOM 1395 C CA . MET A 1 182 ? -5.469 -17.448 1.991 1.00 82.69 182 MET A CA 1
ATOM 1396 C C . MET A 1 182 ? -4.025 -17.706 1.567 1.00 82.69 182 MET A C 1
ATOM 1398 O O . MET A 1 182 ? -3.783 -18.261 0.494 1.00 82.69 182 MET A O 1
ATOM 1402 N N . ALA A 1 183 ? -3.060 -17.336 2.407 1.00 80.44 183 ALA A N 1
ATOM 1403 C CA . ALA A 1 183 ? -1.662 -17.589 2.147 1.00 80.44 183 ALA A CA 1
ATOM 1404 C C . ALA A 1 183 ? -1.341 -19.065 2.433 1.00 80.44 183 ALA A C 1
ATOM 1406 O O . ALA A 1 183 ? -1.270 -19.515 3.574 1.00 80.44 183 ALA A O 1
ATOM 1407 N N . ARG A 1 184 ? -1.190 -19.849 1.362 1.00 82.00 184 ARG A N 1
ATOM 1408 C CA . ARG A 1 184 ? -0.678 -21.223 1.450 1.00 82.00 184 ARG A CA 1
ATOM 1409 C C . ARG A 1 184 ? 0.838 -21.203 1.654 1.00 82.00 184 ARG A C 1
ATOM 1411 O O . ARG A 1 184 ? 1.490 -20.177 1.500 1.00 82.00 184 ARG A O 1
ATOM 1418 N N . VAL A 1 185 ? 1.440 -22.355 1.911 1.00 78.62 185 VAL A N 1
ATOM 1419 C CA . VAL A 1 185 ? 2.903 -22.464 1.843 1.00 78.62 185 VAL A CA 1
ATOM 1420 C C . VAL A 1 185 ? 3.332 -22.254 0.386 1.00 78.62 185 VAL A C 1
ATOM 1422 O O . VAL A 1 185 ? 2.758 -22.909 -0.488 1.00 78.62 185 VAL A O 1
ATOM 1425 N N . PRO A 1 186 ? 4.282 -21.350 0.085 1.00 75.12 186 PRO A N 1
ATOM 1426 C CA . PRO A 1 186 ? 4.808 -21.221 -1.268 1.00 75.12 186 PRO A CA 1
ATOM 1427 C C . PRO A 1 186 ? 5.424 -22.553 -1.716 1.00 75.12 186 PRO A C 1
ATOM 1429 O O . PRO A 1 186 ? 6.248 -23.131 -0.999 1.00 75.12 186 PRO A O 1
ATOM 1432 N N . TYR A 1 187 ? 5.035 -23.049 -2.893 1.00 73.62 187 TYR A N 1
ATOM 1433 C CA . TYR A 1 187 ? 5.665 -24.232 -3.481 1.00 73.62 187 TYR A CA 1
ATOM 1434 C C . TYR A 1 187 ? 7.166 -23.979 -3.663 1.00 73.62 187 TYR A C 1
ATOM 1436 O O . TYR A 1 187 ? 7.561 -22.944 -4.194 1.00 73.62 187 TYR A O 1
ATOM 1444 N N . GLY A 1 188 ? 8.000 -24.910 -3.197 1.00 74.38 188 GLY A N 1
ATOM 1445 C CA . GLY A 1 188 ? 9.457 -24.779 -3.296 1.00 74.38 188 GLY A CA 1
ATOM 1446 C C . GLY A 1 188 ? 10.082 -23.764 -2.332 1.00 74.38 188 GLY A C 1
ATOM 1447 O O . GLY A 1 188 ? 11.242 -23.406 -2.514 1.00 74.38 188 GLY A O 1
ATOM 1448 N N . SER A 1 189 ? 9.354 -23.302 -1.306 1.00 77.00 189 SER A N 1
ATOM 1449 C CA . SER A 1 189 ? 9.956 -22.504 -0.232 1.00 77.00 189 SER A CA 1
ATOM 1450 C C . SER A 1 189 ? 11.081 -23.292 0.442 1.00 77.00 189 SER A C 1
ATOM 1452 O O . SER A 1 189 ? 10.833 -24.311 1.089 1.00 77.00 189 SER A O 1
ATOM 1454 N N . TRP A 1 190 ? 12.311 -22.785 0.341 1.00 82.38 190 TRP A N 1
ATOM 1455 C CA . TRP A 1 190 ? 13.483 -23.330 1.038 1.00 82.38 190 TRP A CA 1
ATOM 1456 C C . TRP A 1 190 ? 13.318 -23.319 2.566 1.00 82.38 190 TRP A C 1
ATOM 1458 O O . TR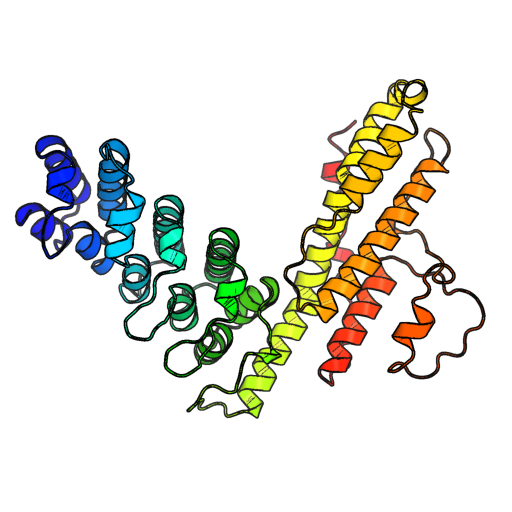P A 1 190 ? 13.966 -24.085 3.267 1.00 82.38 190 TRP A O 1
ATOM 1468 N N . MET A 1 191 ? 12.419 -22.475 3.079 1.00 81.56 191 MET A N 1
ATOM 1469 C CA . MET A 1 191 ? 12.124 -22.323 4.503 1.00 81.56 191 MET A CA 1
ATOM 1470 C C . MET A 1 191 ? 11.152 -23.389 5.041 1.00 81.56 191 MET A C 1
ATOM 1472 O O . MET A 1 191 ? 10.895 -23.449 6.242 1.00 81.56 191 MET A O 1
ATOM 1476 N N . GLY A 1 192 ? 10.571 -24.208 4.155 1.00 86.50 192 GLY A N 1
ATOM 1477 C CA . GLY A 1 192 ? 9.518 -25.158 4.504 1.00 86.50 192 GLY A CA 1
ATOM 1478 C C . GLY A 1 192 ? 8.208 -24.485 4.936 1.00 86.50 192 GLY A C 1
ATOM 1479 O O . GLY A 1 192 ? 8.060 -23.260 4.917 1.00 86.50 192 GLY A O 1
ATOM 1480 N N . ARG A 1 193 ? 7.225 -25.314 5.310 1.00 85.00 193 ARG A N 1
ATOM 1481 C CA . ARG A 1 193 ? 5.915 -24.863 5.812 1.00 85.00 193 ARG A CA 1
ATOM 1482 C C . ARG A 1 193 ? 6.041 -24.121 7.135 1.00 85.00 193 ARG A C 1
ATOM 1484 O O . ARG A 1 193 ? 5.451 -23.054 7.285 1.00 85.00 193 ARG A O 1
ATOM 1491 N N . ASP A 1 194 ? 6.803 -24.691 8.058 1.00 84.50 194 ASP A N 1
ATOM 1492 C CA . ASP A 1 194 ? 6.850 -24.221 9.438 1.00 84.50 194 ASP A CA 1
ATOM 1493 C C . ASP A 1 194 ? 7.606 -22.899 9.545 1.00 84.50 194 ASP A C 1
ATOM 1495 O O . ASP A 1 194 ? 7.098 -21.961 10.151 1.00 84.50 194 ASP A O 1
ATOM 1499 N N . GLY A 1 195 ? 8.746 -22.765 8.860 1.00 87.50 195 GLY A N 1
ATOM 1500 C CA . GLY A 1 195 ? 9.501 -21.513 8.856 1.00 87.50 195 GLY A CA 1
ATOM 1501 C C . GLY A 1 195 ? 8.745 -20.371 8.171 1.00 87.50 195 GLY A C 1
ATOM 1502 O O . GLY A 1 195 ? 8.704 -19.258 8.692 1.00 87.50 195 GLY A O 1
ATOM 1503 N N . TRP A 1 196 ? 8.059 -20.643 7.054 1.00 87.50 196 TRP A N 1
ATOM 1504 C CA . TRP A 1 196 ? 7.186 -19.647 6.423 1.00 87.50 196 TRP A CA 1
ATOM 1505 C C . TRP A 1 196 ? 6.055 -19.200 7.364 1.00 87.50 196 TRP A C 1
ATOM 1507 O O . TRP A 1 196 ? 5.832 -18.000 7.541 1.00 87.50 196 TRP A O 1
ATOM 1517 N N . MET A 1 197 ? 5.367 -20.162 7.990 1.00 84.38 197 MET A N 1
ATOM 1518 C CA . MET A 1 197 ? 4.259 -19.888 8.904 1.00 84.38 197 MET A CA 1
ATOM 1519 C C . MET A 1 197 ? 4.730 -19.085 10.116 1.00 84.38 197 MET A C 1
ATOM 1521 O O . MET A 1 197 ? 4.091 -18.101 10.477 1.00 84.38 197 MET A O 1
ATOM 1525 N N . GLN A 1 198 ? 5.872 -19.455 10.697 1.00 87.44 198 GLN A N 1
ATOM 1526 C CA . GLN A 1 198 ? 6.466 -18.754 11.828 1.00 87.44 198 GLN A CA 1
ATOM 1527 C C . GLN A 1 198 ? 6.722 -17.282 11.498 1.00 87.44 198 GLN A C 1
ATOM 1529 O O . GLN A 1 198 ? 6.338 -16.415 12.275 1.00 87.44 198 GLN A O 1
ATOM 1534 N N . ARG A 1 199 ? 7.273 -16.975 10.318 1.00 87.81 199 ARG A N 1
ATOM 1535 C CA . ARG A 1 199 ? 7.519 -15.583 9.909 1.00 87.81 199 ARG A CA 1
ATOM 1536 C C . ARG A 1 199 ? 6.245 -14.793 9.657 1.00 87.81 199 ARG A C 1
ATOM 1538 O O . ARG A 1 199 ? 6.162 -13.625 10.027 1.00 87.81 199 ARG A O 1
ATOM 1545 N N . ALA A 1 200 ? 5.247 -15.412 9.029 1.00 86.94 200 ALA A N 1
ATOM 1546 C CA . ALA A 1 200 ? 3.955 -14.769 8.817 1.00 86.94 200 ALA A CA 1
ATOM 1547 C C . ALA A 1 200 ? 3.262 -14.454 10.156 1.00 86.94 200 ALA A C 1
ATOM 1549 O O . ALA A 1 200 ? 2.719 -13.360 10.325 1.00 86.94 200 ALA A O 1
ATOM 1550 N N . VAL A 1 201 ? 3.327 -15.386 11.114 1.00 85.12 201 VAL A N 1
ATOM 1551 C CA . VAL A 1 201 ? 2.823 -15.200 12.480 1.00 85.12 201 VAL A CA 1
ATOM 1552 C C . VAL A 1 201 ? 3.615 -14.113 13.201 1.00 85.12 201 VAL A C 1
ATOM 1554 O O . VAL A 1 201 ? 3.005 -13.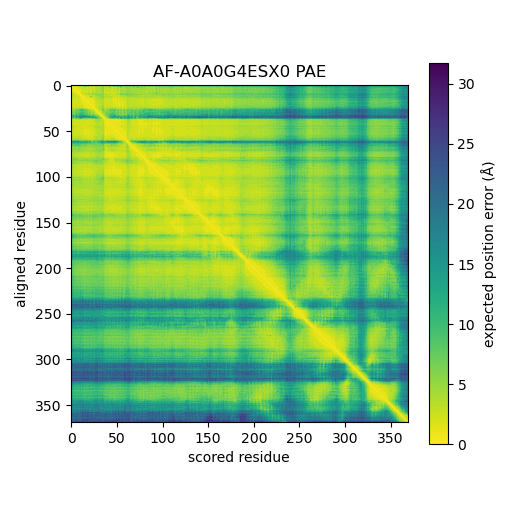197 13.738 1.00 85.12 201 VAL A O 1
ATOM 1557 N N . GLU A 1 202 ? 4.945 -14.133 13.162 1.00 88.19 202 GLU A N 1
ATOM 1558 C CA . GLU A 1 202 ? 5.790 -13.123 13.809 1.00 88.19 202 GLU A CA 1
ATOM 1559 C C . GLU A 1 202 ? 5.505 -11.712 13.277 1.00 88.19 202 GLU A C 1
ATOM 1561 O O . GLU A 1 202 ? 5.225 -10.801 14.059 1.00 88.19 202 GLU A O 1
ATOM 1566 N N . ALA A 1 203 ? 5.428 -11.544 11.952 1.00 89.44 203 ALA A N 1
ATOM 1567 C CA . ALA A 1 203 ? 5.043 -10.276 11.334 1.00 89.44 203 ALA A CA 1
ATOM 1568 C C . ALA A 1 203 ? 3.623 -9.831 11.738 1.00 89.44 203 ALA A C 1
ATOM 1570 O O . ALA A 1 203 ? 3.361 -8.637 11.909 1.00 89.44 203 ALA A O 1
ATOM 1571 N N . HIS A 1 204 ? 2.696 -10.777 11.919 1.00 86.50 204 HIS A N 1
ATOM 1572 C CA . HIS A 1 204 ? 1.347 -10.499 12.409 1.00 86.50 204 HIS A CA 1
ATOM 1573 C C . HIS A 1 204 ? 1.328 -10.065 13.872 1.00 86.50 204 HIS A C 1
ATOM 1575 O O . HIS A 1 204 ? 0.650 -9.091 14.210 1.00 86.50 204 HIS A O 1
ATOM 1581 N N . LEU A 1 205 ? 2.104 -10.721 14.731 1.00 84.81 205 LEU A N 1
ATOM 1582 C CA . LEU A 1 205 ? 2.262 -10.315 16.122 1.00 84.81 205 LEU A CA 1
ATOM 1583 C C . LEU A 1 205 ? 2.895 -8.926 16.218 1.00 84.81 205 LEU A C 1
ATOM 1585 O O . LEU A 1 205 ? 2.444 -8.106 17.014 1.00 84.81 205 LEU A O 1
ATOM 1589 N N . ASP A 1 206 ? 3.887 -8.623 15.386 1.00 87.94 206 ASP A N 1
ATOM 1590 C CA . ASP A 1 206 ? 4.514 -7.305 15.344 1.00 87.94 206 ASP A CA 1
ATOM 1591 C C . ASP A 1 206 ? 3.559 -6.218 14.860 1.00 87.94 206 ASP A C 1
ATOM 1593 O O . ASP A 1 206 ? 3.478 -5.153 15.479 1.00 87.94 206 ASP A O 1
ATOM 1597 N N . TYR A 1 207 ? 2.765 -6.499 13.826 1.00 87.62 207 TYR A N 1
ATOM 1598 C CA . TYR A 1 207 ? 1.672 -5.628 13.401 1.00 87.62 207 TYR A CA 1
ATOM 1599 C C . TYR A 1 207 ? 0.701 -5.337 14.558 1.00 87.62 207 TYR A C 1
ATOM 1601 O O . TYR A 1 207 ? 0.380 -4.180 14.850 1.00 87.62 207 TYR A O 1
ATOM 1609 N N . ILE A 1 208 ? 0.267 -6.388 15.253 1.00 84.69 208 ILE A N 1
ATOM 1610 C CA . ILE A 1 208 ? -0.646 -6.306 16.392 1.00 84.69 208 ILE A CA 1
ATOM 1611 C C . ILE A 1 208 ? -0.041 -5.487 17.545 1.00 84.69 208 ILE A C 1
ATOM 1613 O O . ILE A 1 208 ? -0.741 -4.694 18.176 1.00 84.69 208 ILE A O 1
ATOM 1617 N N . ARG A 1 209 ? 1.249 -5.666 17.838 1.00 82.94 209 ARG A N 1
ATOM 1618 C CA . ARG A 1 209 ? 1.939 -4.979 18.940 1.00 82.94 209 ARG A CA 1
ATOM 1619 C C . ARG A 1 209 ? 2.214 -3.512 18.623 1.00 82.94 209 ARG A C 1
ATOM 1621 O O . ARG A 1 209 ? 2.114 -2.673 19.518 1.00 82.94 209 ARG A O 1
ATOM 1628 N N . GLN A 1 210 ? 2.591 -3.210 17.381 1.00 84.88 210 GLN A N 1
ATOM 1629 C CA . GLN A 1 210 ? 3.154 -1.913 17.012 1.00 84.88 210 GLN A CA 1
ATOM 1630 C C . GLN A 1 210 ? 2.167 -1.017 16.253 1.00 84.88 210 GLN A C 1
ATOM 1632 O O . GLN A 1 210 ? 2.013 0.143 16.620 1.00 84.88 210 GLN A O 1
ATOM 1637 N N . ASP A 1 211 ? 1.477 -1.516 15.223 1.00 84.06 211 ASP A N 1
ATOM 1638 C CA . ASP A 1 211 ? 0.622 -0.671 14.370 1.00 84.06 211 ASP A CA 1
ATOM 1639 C C . ASP A 1 211 ? -0.831 -0.621 14.815 1.00 84.06 211 ASP A C 1
ATOM 1641 O O . ASP A 1 211 ? -1.493 0.410 14.660 1.00 84.06 211 ASP A O 1
ATOM 1645 N N . LEU A 1 212 ? -1.361 -1.749 15.292 1.00 83.25 212 LEU A N 1
ATOM 1646 C CA . LEU A 1 212 ? -2.776 -1.858 15.620 1.00 83.25 212 LEU A CA 1
ATOM 1647 C C . LEU A 1 212 ? -3.222 -0.826 16.670 1.00 83.25 212 LEU A C 1
ATOM 1649 O O . LEU A 1 212 ? -4.251 -0.182 16.441 1.00 83.25 212 LEU A O 1
ATOM 1653 N N . PRO A 1 213 ? -2.473 -0.575 17.764 1.00 82.88 213 PRO A N 1
ATOM 1654 C CA . PRO A 1 213 ? -2.845 0.451 18.735 1.00 82.88 213 PRO A CA 1
ATOM 1655 C C . PRO A 1 213 ? -2.914 1.845 18.103 1.00 82.88 213 PRO A C 1
ATOM 1657 O O . PRO A 1 213 ? -3.879 2.578 18.326 1.00 82.88 213 PRO A O 1
ATOM 1660 N N . ASP A 1 214 ? -1.941 2.190 17.257 1.00 82.38 214 ASP A N 1
ATOM 1661 C CA . ASP A 1 214 ? -1.889 3.479 16.562 1.00 82.38 214 ASP A CA 1
ATOM 1662 C C . ASP A 1 214 ? -3.031 3.629 15.550 1.00 82.38 214 ASP A C 1
ATOM 1664 O O . ASP A 1 214 ? -3.573 4.721 15.355 1.00 82.38 214 ASP A O 1
ATOM 1668 N N . LEU A 1 215 ? -3.425 2.542 14.882 1.00 81.62 215 LEU A N 1
ATOM 1669 C CA . LEU A 1 215 ? -4.588 2.519 13.993 1.00 81.62 215 LEU A CA 1
ATOM 1670 C C . LEU A 1 215 ? -5.891 2.718 14.765 1.00 81.62 215 LEU A C 1
ATOM 1672 O O . LEU A 1 215 ? -6.672 3.599 14.400 1.00 81.62 215 LEU A O 1
ATOM 1676 N N . ILE A 1 216 ? -6.101 1.967 15.848 1.00 81.25 216 ILE A N 1
ATOM 1677 C CA . ILE A 1 216 ? -7.280 2.100 16.715 1.00 81.25 216 ILE A CA 1
ATOM 1678 C C . ILE A 1 216 ? -7.380 3.532 17.238 1.00 81.25 216 ILE A C 1
ATOM 1680 O O . ILE A 1 216 ? -8.429 4.168 17.141 1.00 81.25 216 ILE A O 1
ATOM 1684 N N . MET A 1 217 ? -6.275 4.084 17.731 1.00 81.44 217 MET A N 1
ATOM 1685 C CA . MET A 1 217 ? -6.256 5.421 18.314 1.00 81.44 217 MET A CA 1
ATOM 1686 C C . MET A 1 217 ? -6.471 6.521 17.280 1.00 81.44 217 MET A C 1
ATOM 1688 O O . MET A 1 217 ? -7.188 7.483 17.561 1.00 81.44 217 MET A O 1
ATOM 1692 N N . ARG A 1 218 ? -5.931 6.382 16.064 1.00 82.06 218 ARG A N 1
ATOM 1693 C CA . ARG A 1 218 ? -6.269 7.283 14.951 1.00 82.06 218 ARG A CA 1
ATOM 1694 C C . ARG A 1 218 ? -7.752 7.222 14.607 1.00 82.06 218 ARG A C 1
ATOM 1696 O O . ARG A 1 218 ? -8.357 8.278 14.414 1.00 82.06 218 ARG A O 1
ATOM 1703 N N . CYS A 1 219 ? -8.342 6.029 14.580 1.00 80.06 219 CYS A N 1
ATOM 1704 C CA . CYS A 1 219 ? -9.768 5.869 14.309 1.00 80.06 219 CYS A CA 1
ATOM 1705 C C . CYS A 1 219 ? -10.618 6.528 15.393 1.00 80.06 219 CYS A C 1
ATOM 1707 O O . CYS A 1 219 ? -11.446 7.373 15.074 1.00 80.06 219 CYS A O 1
ATOM 1709 N N . ILE A 1 220 ? -10.340 6.249 16.668 1.00 78.50 220 ILE A N 1
ATOM 1710 C CA . ILE A 1 220 ? -11.029 6.878 17.800 1.00 78.50 220 ILE A CA 1
ATOM 1711 C C . ILE A 1 220 ? -10.878 8.401 17.756 1.00 78.50 220 ILE A C 1
ATOM 1713 O O . ILE A 1 220 ? -11.865 9.124 17.864 1.00 78.50 220 ILE A O 1
ATOM 1717 N N . ASN A 1 221 ? -9.664 8.920 17.557 1.00 81.69 221 ASN A N 1
ATOM 1718 C CA . ASN A 1 221 ? -9.433 10.364 17.490 1.00 81.69 221 ASN A CA 1
ATOM 1719 C C . ASN A 1 221 ? -10.214 11.027 16.353 1.00 81.69 221 ASN A C 1
ATOM 1721 O O . ASN A 1 221 ? -10.755 12.117 16.541 1.00 81.69 221 ASN A O 1
ATOM 1725 N N . ARG A 1 222 ? -10.294 10.375 15.191 1.00 81.06 222 ARG A N 1
ATOM 1726 C CA . ARG A 1 222 ? -11.043 10.880 14.041 1.00 81.06 222 ARG A CA 1
ATOM 1727 C C . ARG A 1 222 ? -12.554 10.803 14.264 1.00 81.06 222 ARG A C 1
ATOM 1729 O O . ARG A 1 222 ? -13.222 11.802 14.015 1.00 81.06 222 ARG A O 1
ATOM 1736 N N . SER A 1 223 ? -13.063 9.699 14.811 1.00 78.81 223 SER A N 1
ATOM 1737 C CA . SER A 1 223 ? -14.469 9.542 15.217 1.00 78.81 223 SER A CA 1
ATOM 1738 C C . SER A 1 223 ? -14.894 10.572 16.264 1.00 78.81 223 SER A C 1
ATOM 1740 O O . SER A 1 223 ? -16.000 11.095 16.209 1.00 78.81 223 SER A O 1
ATOM 1742 N N . MET A 1 224 ? -14.001 10.931 17.189 1.00 78.94 224 MET A N 1
ATOM 1743 C CA . MET A 1 224 ? -14.275 11.915 18.242 1.00 78.94 224 MET A CA 1
ATOM 1744 C C . MET A 1 224 ? -14.090 13.373 17.790 1.00 78.94 224 MET A C 1
ATOM 1746 O O . MET A 1 224 ? -14.440 14.287 18.540 1.00 78.94 224 MET A O 1
ATOM 1750 N N . ARG A 1 225 ? -13.533 13.631 16.597 1.00 84.06 225 ARG A N 1
ATOM 1751 C CA . ARG A 1 225 ? -13.244 14.993 16.112 1.00 84.06 225 ARG A CA 1
ATOM 1752 C C . ARG A 1 225 ? -14.490 15.894 16.069 1.00 84.06 225 ARG A C 1
ATOM 1754 O O . ARG A 1 225 ? -14.389 16.995 16.606 1.00 84.06 225 ARG A O 1
ATOM 1761 N N . PRO A 1 226 ? -15.655 15.465 15.543 1.00 81.50 226 PRO A N 1
ATOM 1762 C CA . PRO A 1 226 ? -16.856 16.305 15.519 1.00 81.50 226 PRO A CA 1
ATOM 1763 C C . PRO A 1 226 ? -17.325 16.721 16.917 1.00 81.50 226 PRO A C 1
ATOM 1765 O O . PRO A 1 226 ? -17.649 17.883 17.138 1.00 81.50 226 PRO A O 1
ATOM 1768 N N . LEU A 1 227 ? -17.283 15.802 17.890 1.00 76.38 227 LEU A N 1
ATOM 1769 C CA . LEU A 1 227 ? -17.654 16.088 19.281 1.00 76.38 227 LEU A CA 1
ATOM 1770 C C . LEU A 1 227 ? -16.716 17.115 19.919 1.00 76.38 227 LEU A C 1
ATOM 1772 O O . LEU A 1 227 ? -17.162 17.999 20.648 1.00 76.38 227 LEU A O 1
ATOM 1776 N N . ARG A 1 228 ? -15.411 17.023 19.632 1.00 79.06 228 ARG A N 1
ATOM 1777 C CA . ARG A 1 228 ? -14.421 18.007 20.098 1.00 79.06 228 ARG A CA 1
ATOM 1778 C C . ARG A 1 228 ? -14.677 19.380 19.478 1.00 79.06 228 ARG A C 1
ATOM 1780 O O . ARG A 1 228 ? -14.671 20.367 20.207 1.00 79.06 228 ARG A O 1
ATOM 1787 N N . SER A 1 229 ? -14.946 19.429 18.172 1.00 82.00 229 SER A N 1
ATOM 1788 C CA . SER A 1 229 ? -15.273 20.664 17.452 1.00 82.00 229 SER A CA 1
ATOM 1789 C C . SER A 1 229 ? -16.534 21.328 18.000 1.00 82.00 229 SER A C 1
ATOM 1791 O O . SER A 1 229 ? -16.491 22.507 18.336 1.00 82.00 229 SER A O 1
ATOM 1793 N N . LEU A 1 230 ? -17.619 20.570 18.189 1.00 74.50 230 LEU A N 1
ATOM 1794 C CA . LEU A 1 230 ? -18.833 21.078 18.829 1.00 74.50 230 LEU A CA 1
ATOM 1795 C C . LEU A 1 230 ? -18.538 21.673 20.204 1.00 74.50 230 LEU A C 1
ATOM 1797 O O . LEU A 1 230 ? -18.920 22.798 20.512 1.00 74.50 230 LEU A O 1
ATOM 1801 N N . ARG A 1 231 ? -17.834 20.917 21.045 1.00 72.25 231 ARG A N 1
ATOM 1802 C CA . ARG A 1 231 ? -17.564 21.338 22.414 1.00 72.25 231 ARG A CA 1
ATOM 1803 C C . ARG A 1 231 ? -16.721 22.609 22.487 1.00 72.25 231 ARG A C 1
ATOM 1805 O O . ARG A 1 231 ? -16.883 23.388 23.422 1.00 72.25 231 ARG A O 1
ATOM 1812 N N . ALA A 1 232 ? -15.828 22.823 21.529 1.00 77.62 232 ALA A N 1
ATOM 1813 C CA . ALA A 1 232 ? -15.083 24.068 21.451 1.00 77.62 232 ALA A CA 1
ATOM 1814 C C . ALA A 1 232 ? -15.997 25.261 21.138 1.00 77.62 232 ALA A C 1
ATOM 1816 O O . ALA A 1 232 ? -15.902 26.279 21.816 1.00 77.62 232 ALA A O 1
ATOM 1817 N N . VAL A 1 233 ? -16.946 25.099 20.209 1.00 76.81 233 VAL A N 1
ATOM 1818 C CA . VAL A 1 233 ? -17.967 26.118 19.902 1.00 76.81 233 VAL A CA 1
ATOM 1819 C C . VAL A 1 233 ? -18.877 26.381 21.112 1.00 76.81 233 VAL A C 1
ATOM 1821 O O . VAL A 1 233 ? -19.231 27.525 21.388 1.00 76.81 233 VAL A O 1
ATOM 1824 N N . SER A 1 234 ? -19.185 25.347 21.908 1.00 69.25 234 SER A N 1
ATOM 1825 C CA . SER A 1 234 ? -19.995 25.461 23.134 1.00 69.25 234 SER A CA 1
ATOM 1826 C C . SER A 1 234 ? -19.487 26.478 24.141 1.00 69.25 234 SER A C 1
ATOM 1828 O O . SER A 1 234 ? -20.291 27.040 24.884 1.00 69.25 234 SER A O 1
ATOM 1830 N N . ARG A 1 235 ? -18.168 26.668 24.231 1.00 67.50 235 ARG A N 1
ATOM 1831 C CA . ARG A 1 235 ? -17.575 27.556 25.236 1.00 67.50 235 ARG A CA 1
ATOM 1832 C C . ARG A 1 235 ? -17.876 29.031 24.966 1.00 67.50 235 ARG A C 1
ATOM 1834 O O . ARG A 1 235 ? -17.779 29.819 25.894 1.00 67.50 235 ARG A O 1
ATOM 1841 N N . GLY A 1 236 ? -18.309 29.383 23.753 1.00 71.81 236 GLY A N 1
ATOM 1842 C CA . GLY A 1 236 ? -18.756 30.731 23.395 1.00 71.81 236 GLY A CA 1
ATOM 1843 C C . GLY A 1 236 ? -20.233 31.025 23.692 1.00 71.81 236 GLY A C 1
ATOM 1844 O O . GLY A 1 236 ? -20.774 31.961 23.120 1.00 71.81 236 GLY A O 1
ATOM 1845 N N . GLY A 1 237 ? -20.929 30.210 24.497 1.00 64.81 237 GLY A N 1
ATOM 1846 C CA . GLY A 1 237 ? -22.350 30.417 24.835 1.00 64.81 237 GLY A CA 1
ATOM 1847 C C . GLY A 1 237 ? -23.354 29.945 23.769 1.00 64.81 237 GLY A C 1
ATOM 1848 O O . GLY A 1 237 ? -24.538 29.806 24.057 1.00 64.81 237 GLY A O 1
ATOM 1849 N N . PHE A 1 238 ? -22.891 29.582 22.570 1.00 62.56 238 PHE A N 1
ATOM 1850 C CA . PHE A 1 238 ? -23.741 29.165 21.443 1.00 62.56 238 PHE A CA 1
ATOM 1851 C C . PHE A 1 238 ? -24.456 27.810 21.642 1.00 62.56 238 PHE A C 1
ATOM 1853 O O . PHE A 1 238 ? -25.334 27.432 20.869 1.00 62.56 238 PHE A O 1
ATOM 1860 N N . PHE A 1 239 ? -24.088 27.042 22.671 1.00 57.31 239 PHE A N 1
ATOM 1861 C CA . PHE A 1 239 ? -24.594 25.678 22.862 1.00 57.31 239 PHE A CA 1
ATOM 1862 C C . PHE A 1 239 ? -26.029 25.594 23.378 1.00 57.31 239 PHE A C 1
ATOM 1864 O O . PHE A 1 239 ? -26.680 24.577 23.155 1.00 57.31 239 PHE A O 1
ATOM 1871 N N . GLN A 1 240 ? -26.545 26.646 24.021 1.00 60.09 240 GLN A N 1
ATOM 1872 C CA . GLN A 1 240 ? -27.950 26.664 24.445 1.00 60.09 240 GLN A CA 1
ATOM 1873 C C . GLN A 1 240 ? -28.915 26.633 23.246 1.00 60.09 240 GLN A C 1
ATOM 1875 O O . GLN A 1 240 ? -30.016 26.112 23.381 1.00 60.09 240 GLN A O 1
ATOM 1880 N N . MET A 1 241 ? -28.482 27.078 22.058 1.00 55.72 241 MET A N 1
ATOM 1881 C CA . MET A 1 241 ? -29.276 27.006 20.821 1.00 55.72 241 MET A CA 1
ATOM 1882 C C . MET A 1 241 ? -29.212 25.645 20.110 1.00 55.72 241 MET A C 1
ATOM 1884 O O . MET A 1 241 ? -30.094 25.327 19.319 1.00 55.72 241 MET A O 1
ATOM 1888 N N . LEU A 1 242 ? -28.191 24.825 20.378 1.00 56.88 242 LEU A N 1
ATOM 1889 C CA . LEU A 1 242 ? -27.943 23.563 19.6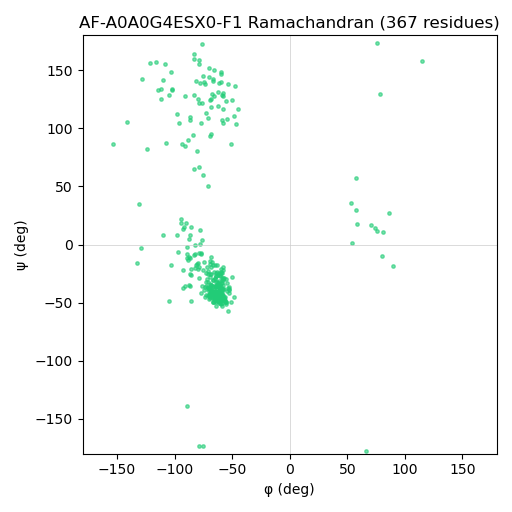65 1.00 56.88 242 LEU A CA 1
ATOM 1890 C C . LEU A 1 242 ? -28.537 22.334 20.368 1.00 56.88 242 LEU A C 1
ATOM 1892 O O . LEU A 1 242 ? -28.179 21.204 20.031 1.00 56.88 242 LEU A O 1
ATOM 1896 N N . GLN A 1 243 ? -29.495 22.520 21.285 1.00 59.75 243 GLN A N 1
ATOM 1897 C CA . GLN A 1 243 ? -30.346 21.437 21.797 1.00 59.75 243 GLN A CA 1
ATOM 1898 C C . GLN A 1 243 ? -31.343 20.947 20.736 1.00 59.75 243 GLN A C 1
ATOM 1900 O O . GLN A 1 243 ? -32.538 20.843 20.983 1.00 59.75 243 GLN A O 1
ATOM 1905 N N . VAL A 1 244 ? -30.855 20.642 19.536 1.00 63.97 244 VAL A N 1
ATOM 1906 C CA . VAL A 1 244 ? -31.616 19.950 18.506 1.00 63.97 244 VAL A CA 1
ATOM 1907 C C . VAL A 1 244 ? -31.235 18.477 18.635 1.00 63.97 244 VAL A C 1
ATOM 1909 O O . VAL A 1 244 ? -30.133 18.101 18.220 1.00 63.97 244 VAL A O 1
ATOM 1912 N N . PRO A 1 245 ? -32.106 17.616 19.197 1.00 68.62 245 PRO A N 1
ATOM 1913 C CA . PRO A 1 245 ? -31.841 16.182 19.331 1.00 68.62 245 PRO A CA 1
ATOM 1914 C C . PRO A 1 245 ? -31.375 15.527 18.018 1.00 68.62 245 PRO A C 1
ATOM 1916 O O . PRO A 1 245 ? -30.588 14.581 18.039 1.00 68.62 245 PRO A O 1
ATOM 1919 N N . GLY A 1 246 ? -31.793 16.079 16.872 1.00 74.88 246 GLY A N 1
ATOM 1920 C CA . GLY A 1 246 ? -31.376 15.645 15.538 1.00 74.88 246 GLY A CA 1
ATOM 1921 C C . GLY A 1 246 ? -29.873 15.777 15.262 1.00 74.88 246 GLY A C 1
ATOM 1922 O O . GLY A 1 246 ? -29.275 14.836 14.745 1.00 74.88 246 GLY A O 1
ATOM 1923 N N . LEU A 1 247 ? -29.233 16.882 15.663 1.00 73.44 247 LEU A N 1
ATOM 1924 C CA . LEU A 1 247 ? -27.809 17.109 15.383 1.00 73.44 247 LEU A CA 1
ATOM 1925 C C . LEU A 1 247 ? -26.914 16.165 16.196 1.00 73.44 247 LEU A C 1
ATOM 1927 O O . LEU A 1 247 ? -25.920 15.649 15.690 1.00 73.44 247 LEU A O 1
ATOM 1931 N N . ILE A 1 248 ? -27.285 15.892 17.451 1.00 69.69 248 ILE A N 1
ATOM 1932 C CA . ILE A 1 248 ? -26.567 14.934 18.304 1.00 69.69 248 ILE A CA 1
ATOM 1933 C C . ILE A 1 248 ? -26.665 13.527 17.712 1.00 69.69 248 ILE A C 1
ATOM 1935 O O . ILE A 1 248 ? -25.655 12.828 17.635 1.00 69.69 248 ILE A O 1
ATOM 1939 N N . ALA A 1 249 ? -27.852 13.121 17.254 1.00 74.25 249 ALA A N 1
ATOM 1940 C CA . ALA A 1 249 ? -28.048 11.826 16.611 1.00 74.25 249 ALA A CA 1
ATOM 1941 C C . ALA A 1 249 ? -27.243 11.700 15.305 1.00 74.25 249 ALA A C 1
ATOM 1943 O O . ALA A 1 249 ? -26.680 10.644 15.022 1.00 74.25 249 ALA A O 1
ATOM 1944 N N . GLU A 1 250 ? -27.144 12.772 14.521 1.00 77.56 250 GLU A N 1
ATOM 1945 C CA . GLU A 1 250 ? -26.372 12.801 13.278 1.00 77.56 250 GLU A CA 1
ATOM 1946 C C . GLU A 1 250 ? -24.860 12.763 13.521 1.00 77.56 250 GLU A C 1
ATOM 1948 O O . GLU A 1 250 ? -24.132 12.023 12.857 1.00 77.56 250 GLU A O 1
ATOM 1953 N N . ILE A 1 251 ? -24.388 13.467 14.548 1.00 70.88 251 ILE A N 1
ATOM 1954 C CA . ILE A 1 251 ? -22.985 13.434 14.962 1.00 70.88 251 ILE A CA 1
ATOM 1955 C C . ILE A 1 251 ? -22.623 12.088 15.571 1.00 70.88 251 ILE A C 1
ATOM 1957 O O . ILE A 1 251 ? -21.540 11.582 15.290 1.00 70.88 251 ILE A O 1
ATOM 1961 N N . ALA A 1 252 ? -23.522 11.472 16.340 1.00 70.94 252 ALA A N 1
ATOM 1962 C CA . ALA A 1 252 ? -23.352 10.100 16.793 1.00 70.94 252 ALA A CA 1
ATOM 1963 C C . ALA A 1 252 ? -23.279 9.145 15.596 1.00 70.94 252 ALA A C 1
ATOM 1965 O O . ALA A 1 252 ? -22.359 8.343 15.521 1.00 70.94 252 ALA A O 1
ATOM 1966 N N . ARG A 1 253 ? -24.160 9.284 14.597 1.00 78.56 253 ARG A N 1
ATOM 1967 C CA . ARG A 1 253 ? -24.134 8.464 13.374 1.00 78.56 253 ARG A CA 1
ATOM 1968 C C . ARG A 1 253 ? -22.812 8.601 12.613 1.00 78.56 253 ARG A C 1
ATOM 1970 O O . ARG A 1 253 ? -22.242 7.597 12.188 1.00 78.56 253 ARG A O 1
ATOM 1977 N N . TYR A 1 254 ? -22.296 9.823 12.484 1.00 75.00 254 TYR A N 1
ATOM 1978 C CA . TYR A 1 254 ? -21.012 10.088 11.835 1.00 75.00 254 TYR A CA 1
ATOM 1979 C C . TYR A 1 254 ? -19.823 9.583 12.670 1.00 75.00 254 TYR A C 1
ATOM 1981 O O . TYR A 1 254 ? -18.926 8.931 12.141 1.00 75.00 254 TYR A O 1
ATOM 1989 N N . ALA A 1 255 ? -19.820 9.819 13.984 1.00 67.44 255 ALA A N 1
ATOM 1990 C CA . ALA A 1 255 ? -18.771 9.361 14.899 1.00 67.44 255 ALA A CA 1
ATOM 1991 C C . ALA A 1 255 ? -18.721 7.826 15.004 1.00 67.44 255 ALA A C 1
ATOM 1993 O O . ALA A 1 255 ? -17.639 7.242 15.095 1.00 67.44 255 ALA A O 1
ATOM 1994 N N . CYS A 1 256 ? -19.886 7.181 14.946 1.00 67.12 256 CYS A N 1
ATOM 1995 C CA . CYS A 1 256 ? -20.070 5.734 14.985 1.00 67.12 256 CYS A CA 1
ATOM 1996 C C . CYS A 1 256 ? -19.989 5.068 13.607 1.00 67.12 256 CYS A C 1
ATOM 1998 O O . CYS A 1 256 ? -20.213 3.863 13.536 1.00 67.12 256 CYS A O 1
ATOM 2000 N N . SER A 1 257 ? -19.680 5.803 12.533 1.00 67.75 257 SER A N 1
ATOM 2001 C CA . SER A 1 257 ? -19.300 5.213 11.247 1.00 67.75 257 SER A CA 1
ATOM 2002 C C . SER A 1 257 ? -17.801 4.905 11.307 1.00 67.75 257 SER A C 1
ATOM 2004 O O . SER A 1 257 ? -16.990 5.816 11.108 1.00 67.75 257 SER A O 1
ATOM 2006 N N . PRO A 1 258 ? -17.390 3.673 11.675 1.00 62.06 258 PRO A N 1
ATOM 2007 C CA . PRO A 1 258 ? -15.982 3.368 11.840 1.00 62.06 258 PRO A CA 1
ATOM 2008 C C . PRO A 1 258 ? -15.272 3.562 10.506 1.00 62.06 258 PRO A C 1
ATOM 2010 O O . PRO A 1 258 ? -15.764 3.173 9.446 1.00 62.06 258 PRO A O 1
ATOM 2013 N N . ILE A 1 259 ? -14.079 4.148 10.566 1.00 64.19 259 ILE A N 1
ATOM 2014 C CA . ILE A 1 259 ? -13.148 4.039 9.449 1.00 64.19 259 ILE A CA 1
ATOM 2015 C C . ILE A 1 259 ? -12.928 2.543 9.244 1.00 64.19 259 ILE A C 1
ATOM 2017 O O . ILE A 1 259 ? -12.597 1.875 10.228 1.00 64.19 259 ILE A O 1
ATOM 2021 N N . PRO A 1 260 ? -13.105 2.018 8.022 1.00 69.06 260 PRO A N 1
ATOM 2022 C CA . PRO A 1 260 ? -12.900 0.606 7.771 1.00 69.06 260 PRO A CA 1
ATOM 2023 C C . PRO A 1 260 ? -11.461 0.265 8.144 1.00 69.06 260 PRO A C 1
ATOM 2025 O O . PRO A 1 260 ? -10.508 0.659 7.466 1.00 69.06 260 PRO A O 1
ATOM 2028 N N . LEU A 1 261 ? -11.306 -0.440 9.263 1.00 73.50 261 LEU A N 1
ATOM 2029 C CA . LEU A 1 261 ? -10.019 -0.973 9.659 1.00 73.50 261 LEU A CA 1
ATOM 2030 C C . LEU A 1 261 ? -9.685 -2.063 8.646 1.00 73.50 261 LEU A C 1
ATOM 2032 O O . LEU A 1 261 ? -10.472 -2.981 8.417 1.00 73.50 261 LEU A O 1
ATOM 2036 N N . ARG A 1 262 ? -8.526 -1.963 8.003 1.00 74.00 262 ARG A N 1
ATOM 2037 C CA . ARG A 1 262 ? -8.054 -2.984 7.064 1.00 74.00 262 ARG A CA 1
ATOM 2038 C C . ARG A 1 262 ? -7.467 -4.158 7.845 1.00 74.00 262 ARG A C 1
ATOM 2040 O O . ARG A 1 262 ? -6.267 -4.376 7.865 1.00 74.00 262 ARG A O 1
ATOM 2047 N N . LEU A 1 263 ? -8.345 -4.853 8.557 1.00 73.31 263 LEU A N 1
ATOM 2048 C CA . LEU A 1 263 ? -8.048 -5.989 9.418 1.00 73.31 263 LEU A CA 1
ATOM 2049 C C . LEU A 1 263 ? -8.736 -7.247 8.884 1.00 73.31 263 LEU A C 1
ATOM 2051 O O . LEU A 1 263 ? -9.770 -7.122 8.214 1.00 73.31 263 LEU A O 1
ATOM 2055 N N . PRO A 1 264 ? -8.237 -8.449 9.236 1.00 70.69 264 PRO A N 1
ATOM 2056 C CA . PRO A 1 264 ? -8.977 -9.691 9.041 1.00 70.69 264 PRO A CA 1
ATOM 2057 C C . PRO A 1 264 ? -10.411 -9.541 9.554 1.00 70.69 264 PRO A C 1
ATOM 2059 O O . PRO A 1 264 ? -10.624 -8.964 10.621 1.00 70.69 264 PRO A O 1
ATOM 2062 N N . ALA A 1 265 ? -11.404 -10.033 8.806 1.00 72.56 265 ALA A N 1
ATOM 2063 C CA . ALA A 1 265 ? -12.817 -9.730 9.058 1.00 72.56 265 ALA A CA 1
ATOM 2064 C C . ALA A 1 265 ? -13.253 -10.015 10.508 1.00 72.56 265 ALA A C 1
ATOM 2066 O O . ALA A 1 265 ? -13.989 -9.225 11.098 1.00 72.56 265 ALA A O 1
ATOM 2067 N N . THR A 1 266 ? -12.749 -11.100 11.100 1.00 71.94 266 THR A N 1
ATOM 2068 C CA . THR A 1 266 ? -13.014 -11.492 12.489 1.00 71.94 266 THR A CA 1
ATOM 2069 C C . THR A 1 266 ? -12.461 -10.488 13.500 1.00 71.94 266 THR A C 1
ATOM 2071 O O . THR A 1 266 ? -13.177 -10.079 14.413 1.00 71.94 266 THR A O 1
ATOM 2074 N N . LEU A 1 267 ? -11.204 -10.073 13.338 1.00 74.94 267 LEU A N 1
ATOM 2075 C CA . LEU A 1 267 ? -10.546 -9.091 14.200 1.00 74.94 267 LEU A CA 1
ATOM 2076 C C . LEU A 1 267 ? -11.158 -7.699 14.009 1.00 74.94 267 LEU A C 1
ATOM 2078 O O . LEU A 1 267 ? -11.464 -7.008 14.980 1.00 74.94 267 LEU A O 1
ATOM 2082 N N . ARG A 1 268 ? -11.413 -7.329 12.750 1.00 81.69 268 ARG A N 1
ATOM 2083 C CA . ARG A 1 268 ? -12.072 -6.085 12.356 1.00 81.69 268 ARG A CA 1
ATOM 2084 C C . ARG A 1 268 ? -13.404 -5.916 13.064 1.00 81.69 268 ARG A C 1
ATOM 2086 O O . ARG A 1 268 ? -13.580 -4.938 13.774 1.00 81.69 268 ARG A O 1
ATOM 2093 N N . GLN A 1 269 ? -14.315 -6.878 12.909 1.00 80.00 269 GLN A N 1
ATOM 2094 C CA . GLN A 1 269 ? -15.659 -6.804 13.488 1.00 80.00 269 GLN A CA 1
ATOM 2095 C C . GLN A 1 269 ? -15.618 -6.656 15.011 1.00 80.00 269 GLN A C 1
ATOM 2097 O O . GLN A 1 269 ? -16.413 -5.910 15.582 1.00 80.00 269 GLN A O 1
ATOM 2102 N N . ARG A 1 270 ? -14.685 -7.347 15.679 1.00 75.81 270 ARG A N 1
ATOM 2103 C CA . ARG A 1 270 ? -14.500 -7.250 17.132 1.00 75.81 270 ARG A CA 1
ATOM 2104 C C . ARG A 1 270 ? -14.003 -5.865 17.541 1.00 75.81 270 ARG A C 1
ATOM 2106 O O . ARG A 1 270 ? -14.600 -5.248 18.420 1.00 75.81 270 ARG A O 1
ATOM 2113 N N . ILE A 1 271 ? -12.961 -5.357 16.884 1.00 78.75 271 ILE A N 1
ATOM 2114 C CA . ILE A 1 271 ? -12.392 -4.038 17.190 1.00 78.75 271 ILE A CA 1
ATOM 2115 C C . ILE A 1 271 ? -13.373 -2.917 16.840 1.00 78.75 271 ILE A C 1
ATOM 2117 O O . ILE A 1 271 ? -13.564 -2.015 17.648 1.00 78.75 271 ILE A O 1
ATOM 2121 N N . GLU A 1 272 ? -14.046 -2.984 15.691 1.00 82.19 272 GLU A N 1
ATOM 2122 C CA . GLU A 1 272 ? -15.084 -2.024 15.298 1.00 82.19 272 GLU A CA 1
ATOM 2123 C C . GLU A 1 272 ? -16.229 -2.001 16.310 1.00 82.19 272 GLU A C 1
ATOM 2125 O O . GLU A 1 272 ? -16.677 -0.925 16.699 1.00 82.19 272 GLU A O 1
ATOM 2130 N N . ARG A 1 273 ? -16.664 -3.170 16.801 1.00 80.88 273 ARG A N 1
ATOM 2131 C CA . ARG A 1 273 ? -17.683 -3.261 17.853 1.00 80.88 273 ARG A CA 1
ATOM 2132 C C . ARG A 1 273 ? -17.208 -2.614 19.155 1.00 80.88 273 ARG A C 1
ATOM 2134 O O . ARG A 1 273 ? -17.929 -1.790 19.709 1.00 80.88 273 ARG A O 1
ATOM 2141 N N . VAL A 1 274 ? -15.998 -2.938 19.617 1.00 79.19 274 VAL A N 1
ATOM 2142 C CA . VAL A 1 274 ? -15.382 -2.327 20.811 1.00 79.19 274 VAL A CA 1
ATOM 2143 C C . VAL A 1 274 ? -15.275 -0.808 20.667 1.00 79.19 274 VAL A C 1
ATOM 2145 O O . VAL A 1 274 ? -15.651 -0.070 21.576 1.00 79.19 274 VAL A O 1
ATOM 2148 N N . MET A 1 275 ? -14.784 -0.331 19.523 1.00 80.12 275 MET A N 1
ATOM 2149 C CA . MET A 1 275 ? -14.637 1.093 19.239 1.00 80.12 275 MET A CA 1
ATOM 2150 C C . MET A 1 275 ? -15.983 1.805 19.204 1.00 80.12 275 MET A C 1
ATOM 2152 O O . MET A 1 275 ? -16.109 2.874 19.793 1.00 80.12 275 MET A O 1
ATOM 2156 N N . LYS A 1 276 ? -16.984 1.223 18.536 1.00 81.62 276 LYS A N 1
ATOM 2157 C CA . LYS A 1 276 ? -18.334 1.784 18.459 1.00 81.62 276 LYS A CA 1
ATOM 2158 C C . LYS A 1 276 ? -18.905 2.002 19.856 1.00 81.62 276 LYS A C 1
ATOM 2160 O O . LYS A 1 276 ? -19.331 3.108 20.165 1.00 81.62 276 LYS A O 1
ATOM 2165 N N . LEU A 1 277 ? -18.824 0.986 20.709 1.00 77.62 277 LEU A N 1
ATOM 2166 C CA . LEU A 1 277 ? -19.312 1.056 22.086 1.00 77.62 277 LEU A CA 1
ATOM 2167 C C . LEU A 1 277 ? -18.554 2.090 22.920 1.00 77.62 277 LEU A C 1
ATOM 2169 O O . LEU A 1 277 ? -19.159 2.850 23.671 1.00 77.62 277 LEU A O 1
ATOM 2173 N N . PHE A 1 278 ? -17.230 2.154 22.763 1.00 80.75 278 PHE A N 1
ATOM 2174 C CA . PHE A 1 278 ? -16.427 3.191 23.405 1.00 80.75 278 PHE A CA 1
ATOM 2175 C C . PHE A 1 278 ? -16.868 4.596 22.972 1.00 80.75 278 PHE A C 1
ATOM 2177 O O . PHE A 1 278 ? -16.996 5.480 23.814 1.00 80.75 278 PHE A O 1
ATOM 2184 N N . VAL A 1 279 ? -17.108 4.811 21.675 1.00 79.19 279 VAL A N 1
ATOM 2185 C CA . VAL A 1 279 ? -17.560 6.102 21.135 1.00 79.19 279 VAL A CA 1
ATOM 2186 C C . VAL A 1 279 ? -18.962 6.451 21.639 1.00 79.19 279 VAL A C 1
ATOM 2188 O O . VAL A 1 279 ? -19.178 7.584 22.058 1.00 79.19 279 VAL A O 1
ATOM 2191 N N . GLU A 1 280 ? -19.896 5.500 21.659 1.00 81.50 280 GLU A N 1
ATOM 2192 C CA . GLU A 1 280 ? -21.256 5.700 22.182 1.00 81.50 280 GLU A CA 1
ATOM 2193 C C . GLU A 1 280 ? -21.241 6.116 23.657 1.00 81.50 280 GLU A C 1
ATOM 2195 O O . GLU A 1 280 ? -21.879 7.098 24.040 1.00 81.50 280 GLU A O 1
ATOM 2200 N N . GLU A 1 281 ? -20.448 5.435 24.482 1.00 81.75 281 GLU A N 1
ATOM 2201 C CA . GLU A 1 281 ? -20.334 5.770 25.899 1.00 81.75 281 GLU A CA 1
ATOM 2202 C C . GLU A 1 281 ? -19.585 7.095 26.106 1.00 81.75 281 GLU A C 1
ATOM 2204 O O . GLU A 1 281 ? -19.988 7.919 26.926 1.00 81.75 281 GLU A O 1
ATOM 2209 N N . ALA A 1 282 ? -18.554 7.378 25.304 1.00 80.31 282 ALA A N 1
ATOM 2210 C CA . ALA A 1 282 ? -17.878 8.672 25.294 1.00 80.31 282 ALA A CA 1
ATOM 2211 C C . ALA A 1 282 ? -18.833 9.830 24.971 1.00 80.31 282 ALA A C 1
ATOM 2213 O O . ALA A 1 282 ? -18.747 10.897 25.591 1.00 80.31 282 ALA A O 1
ATOM 2214 N N . ILE A 1 283 ? -19.745 9.625 24.018 1.00 80.38 283 ILE A N 1
ATOM 2215 C CA . ILE A 1 283 ? -20.805 10.576 23.681 1.00 80.38 283 ILE A CA 1
ATOM 2216 C C . ILE A 1 283 ? -21.734 10.739 24.878 1.00 80.38 283 ILE A C 1
ATOM 2218 O O . ILE A 1 283 ? -21.911 11.863 25.344 1.00 80.38 283 ILE A O 1
ATOM 2222 N N . ALA A 1 284 ? -22.265 9.642 25.423 1.00 82.81 284 ALA A N 1
ATOM 2223 C CA . ALA A 1 284 ? -23.194 9.676 26.551 1.00 82.81 284 ALA A CA 1
ATOM 2224 C C . ALA A 1 284 ? -22.600 10.415 27.759 1.00 82.81 284 ALA A C 1
ATOM 2226 O O . ALA A 1 284 ? -23.235 11.295 28.337 1.00 82.81 284 ALA A O 1
ATOM 2227 N N . MET A 1 285 ? -21.346 10.125 28.097 1.00 81.38 285 MET A N 1
ATOM 2228 C CA . MET A 1 285 ? -20.599 10.839 29.127 1.00 81.38 285 MET A CA 1
ATOM 2229 C C . MET A 1 285 ? -20.441 12.329 28.834 1.00 81.38 285 MET A C 1
ATOM 2231 O O . MET A 1 285 ? -20.558 13.151 29.737 1.00 81.38 285 MET A O 1
ATOM 2235 N N . THR A 1 286 ? -20.144 12.680 27.584 1.00 79.06 286 THR A N 1
ATOM 2236 C CA . THR A 1 286 ? -19.968 14.079 27.184 1.00 79.06 286 THR A CA 1
ATOM 2237 C C . THR A 1 286 ? -21.279 14.848 27.278 1.00 79.06 286 THR A C 1
ATOM 2239 O O . THR A 1 286 ? -21.261 16.002 27.688 1.00 79.06 286 THR A O 1
ATOM 2242 N N . LEU A 1 287 ? -22.400 14.199 26.956 1.00 80.62 287 LEU A N 1
ATOM 2243 C CA . LEU A 1 287 ? -23.740 14.776 27.055 1.00 80.62 287 LEU A CA 1
ATOM 2244 C C . LEU A 1 287 ? -24.224 14.915 28.505 1.00 80.62 287 LEU A C 1
ATOM 2246 O O . LEU A 1 287 ? -24.959 15.847 28.807 1.00 80.62 287 LEU A O 1
ATOM 2250 N N . ARG A 1 288 ? -23.816 14.008 29.403 1.00 83.19 288 ARG A N 1
ATOM 2251 C CA . ARG A 1 288 ? -24.151 14.063 30.839 1.00 83.19 288 ARG A CA 1
ATOM 2252 C C . ARG A 1 288 ? -23.303 15.058 31.629 1.00 83.19 288 ARG A C 1
ATOM 2254 O O . ARG A 1 288 ? -23.660 15.393 32.753 1.00 83.19 288 ARG A O 1
ATOM 2261 N N . ALA A 1 289 ? -22.150 15.459 31.102 1.00 82.44 289 ALA A N 1
ATOM 2262 C CA . ALA A 1 289 ? -21.240 16.339 31.816 1.00 82.44 289 ALA A CA 1
ATOM 2263 C C . ALA A 1 289 ? -21.773 17.773 31.860 1.00 82.44 289 ALA A C 1
ATOM 2265 O O . ALA A 1 289 ? -22.240 18.301 30.851 1.00 82.44 289 ALA A O 1
ATOM 2266 N N . GLU A 1 290 ? -21.632 18.419 33.016 1.00 83.44 290 GLU A N 1
ATOM 2267 C CA . GLU A 1 290 ? -22.022 19.816 33.176 1.00 83.44 290 GLU A CA 1
ATOM 2268 C C . GLU A 1 290 ? -21.249 20.737 32.210 1.00 83.44 290 GLU A C 1
ATOM 2270 O O . GLU A 1 290 ? -20.077 20.472 31.885 1.00 83.44 290 GLU A O 1
ATOM 2275 N N . PRO A 1 291 ? -21.868 21.842 31.750 1.00 77.12 291 PRO A N 1
ATOM 2276 C CA . PRO A 1 291 ? -21.180 22.855 30.961 1.00 77.12 291 PRO A CA 1
ATOM 2277 C C . PRO A 1 291 ? -19.876 23.294 31.643 1.00 77.12 291 PRO A C 1
ATOM 2279 O O . PRO A 1 291 ? -19.857 23.690 32.801 1.00 77.12 291 PRO A O 1
ATOM 2282 N N . GLY A 1 292 ? -18.755 23.189 30.925 1.00 74.62 292 GLY A N 1
ATOM 2283 C CA . GLY A 1 292 ? -17.422 23.520 31.450 1.00 74.62 292 GLY A CA 1
ATOM 2284 C C . GLY A 1 292 ? -16.658 22.370 32.130 1.00 74.62 292 GLY A C 1
ATOM 2285 O O . GLY A 1 292 ? -15.427 22.426 32.176 1.00 74.62 292 GLY A O 1
ATOM 2286 N N . ALA A 1 293 ? -17.313 21.282 32.553 1.00 80.75 293 ALA A N 1
ATOM 2287 C CA . ALA A 1 293 ? -16.653 20.167 33.244 1.00 80.75 293 ALA A CA 1
ATOM 2288 C C . ALA A 1 293 ? -15.714 19.374 32.318 1.00 80.75 293 ALA A C 1
ATOM 2290 O O . ALA A 1 293 ? -16.131 18.859 31.287 1.00 80.75 293 ALA A O 1
ATOM 2291 N N . ARG A 1 294 ? -14.429 19.206 32.652 1.00 77.81 294 ARG A N 1
ATOM 2292 C CA . ARG A 1 294 ? -13.501 18.422 31.808 1.00 77.81 294 ARG A CA 1
ATOM 2293 C C . ARG A 1 294 ? -13.868 16.931 31.836 1.00 77.81 294 ARG A C 1
ATOM 2295 O O . ARG A 1 294 ? -13.768 16.294 32.875 1.00 77.81 294 ARG A O 1
ATOM 2302 N N . VAL A 1 295 ? -14.218 16.355 30.682 1.00 77.25 295 VAL A N 1
ATOM 2303 C CA . VAL A 1 295 ? -14.481 14.908 30.553 1.00 77.25 295 VAL A CA 1
ATOM 2304 C C . VAL A 1 295 ? -13.236 14.219 30.014 1.00 77.25 295 VAL A C 1
ATOM 2306 O O . VAL A 1 295 ? -12.865 14.418 28.857 1.00 77.25 295 VAL A O 1
ATOM 2309 N N . ASN A 1 296 ? -12.589 13.397 30.841 1.00 79.94 296 ASN A N 1
ATOM 2310 C CA . ASN A 1 296 ? -11.476 12.563 30.397 1.00 79.94 296 ASN A CA 1
ATOM 2311 C C . ASN A 1 296 ? -11.989 11.197 29.923 1.00 79.94 296 ASN A C 1
ATOM 2313 O O . ASN A 1 296 ? -12.012 10.212 30.661 1.00 79.94 296 ASN A O 1
ATOM 2317 N N . VAL A 1 297 ? -12.406 11.149 28.660 1.00 74.31 297 VAL A N 1
ATOM 2318 C CA . VAL A 1 297 ? -12.957 9.939 28.034 1.00 74.31 297 VAL A CA 1
ATOM 2319 C C . VAL A 1 297 ? -11.958 8.772 28.080 1.00 74.31 297 VAL A C 1
ATOM 2321 O O . VAL A 1 297 ? -12.343 7.637 28.335 1.00 74.31 297 VAL A O 1
ATOM 2324 N N . LEU A 1 298 ? -10.660 9.035 27.898 1.00 69.88 298 LEU A N 1
ATOM 2325 C CA . LEU A 1 298 ? -9.635 7.986 27.821 1.00 69.88 298 LEU A CA 1
ATOM 2326 C C . LEU A 1 298 ? -9.349 7.316 29.171 1.00 69.88 298 LEU A C 1
ATOM 2328 O O . LEU A 1 298 ? -8.974 6.144 29.205 1.00 69.88 298 LEU A O 1
ATOM 2332 N N . SER A 1 299 ? -9.516 8.040 30.281 1.00 75.31 299 SER A N 1
ATOM 2333 C CA . SER A 1 299 ? -9.323 7.485 31.626 1.00 75.31 299 SER A CA 1
ATOM 2334 C C . SER A 1 299 ? -10.584 6.863 32.213 1.00 75.31 299 SER A C 1
ATOM 2336 O O . SER A 1 299 ? -10.511 6.270 33.292 1.00 75.31 299 SER A O 1
ATOM 2338 N N . THR A 1 300 ? -11.735 7.022 31.559 1.00 72.56 300 THR A N 1
ATOM 2339 C CA . THR A 1 300 ? -12.988 6.540 32.130 1.00 72.56 300 THR A CA 1
ATOM 2340 C C . THR A 1 300 ? -13.076 5.024 32.028 1.00 72.56 300 THR A C 1
ATOM 2342 O O . THR A 1 300 ? -12.644 4.418 31.047 1.00 72.56 300 THR A O 1
ATOM 2345 N N . ARG A 1 301 ? -13.591 4.399 33.090 1.00 77.38 301 ARG A N 1
ATOM 2346 C CA . ARG A 1 301 ? -13.885 2.971 33.100 1.00 77.38 301 ARG A CA 1
ATOM 2347 C C . ARG A 1 301 ? -15.321 2.738 32.644 1.00 77.38 301 ARG A C 1
ATOM 2349 O O . ARG A 1 301 ? -16.243 3.299 33.229 1.00 77.38 301 ARG A O 1
ATOM 2356 N N . PHE A 1 302 ? -15.495 1.861 31.669 1.00 71.38 302 PHE A N 1
ATOM 2357 C CA . PHE A 1 302 ? -16.779 1.506 31.077 1.00 71.38 302 PHE A CA 1
ATOM 2358 C C . PHE A 1 302 ? -17.251 0.159 31.614 1.00 71.38 302 PHE A C 1
ATOM 2360 O O . PHE A 1 302 ? -16.472 -0.790 31.686 1.00 71.38 302 PHE A O 1
ATOM 2367 N N . THR A 1 303 ? -18.511 0.064 32.026 1.00 68.06 303 THR A N 1
ATOM 2368 C CA . THR A 1 303 ? -19.115 -1.190 32.497 1.00 68.06 303 THR A CA 1
ATOM 2369 C C . THR A 1 303 ? -19.506 -2.085 31.325 1.00 68.06 303 THR A C 1
ATOM 2371 O O . THR A 1 303 ? -20.347 -1.707 30.517 1.00 68.06 303 THR A O 1
ATOM 2374 N N . LEU A 1 304 ? -18.966 -3.305 31.278 1.00 62.91 304 LEU A N 1
ATOM 2375 C CA . LEU A 1 304 ? -19.283 -4.317 30.256 1.00 62.91 304 LEU A CA 1
ATOM 2376 C C . LEU A 1 304 ? -20.643 -5.022 30.434 1.00 62.91 304 LEU A C 1
ATOM 2378 O O . LEU A 1 304 ? -20.964 -5.943 29.688 1.00 62.91 304 LEU A O 1
ATOM 2382 N N . THR A 1 305 ? -21.456 -4.640 31.418 1.00 59.00 305 THR A N 1
ATOM 2383 C CA . THR A 1 305 ? -22.766 -5.268 31.669 1.00 59.00 305 THR A CA 1
ATOM 2384 C C . THR A 1 305 ? -23.801 -4.980 30.586 1.00 59.00 305 THR A C 1
ATOM 2386 O O . THR A 1 305 ? -24.663 -5.819 30.356 1.00 59.00 305 THR A O 1
ATOM 2389 N N . SER A 1 306 ? -23.706 -3.850 29.881 1.00 50.47 306 SER A N 1
ATOM 2390 C CA . SER A 1 306 ? -24.607 -3.502 28.769 1.00 50.47 306 SER A CA 1
ATOM 2391 C C . SER A 1 306 ? -24.293 -4.244 27.468 1.00 50.47 306 SER A C 1
ATOM 2393 O O . SER A 1 306 ? -25.019 -4.119 26.487 1.00 50.47 306 SER A O 1
ATOM 2395 N N . LEU A 1 307 ? -23.190 -4.990 27.425 1.00 53.03 307 LEU A N 1
ATOM 2396 C CA . LEU A 1 307 ? -22.531 -5.284 26.164 1.00 53.03 307 LEU A CA 1
ATOM 2397 C C . LEU A 1 307 ? -23.058 -6.525 25.431 1.00 53.03 307 LEU A C 1
ATOM 2399 O O . LEU A 1 307 ? -22.621 -6.761 24.309 1.00 53.03 307 LEU A O 1
ATOM 2403 N N . GLY A 1 308 ? -23.893 -7.379 26.046 1.00 55.47 308 GLY A N 1
ATOM 2404 C CA . GLY A 1 308 ? -24.290 -8.693 25.484 1.00 55.47 308 GLY A CA 1
ATOM 2405 C C . GLY A 1 308 ? -23.106 -9.613 25.103 1.00 55.47 308 GLY A C 1
ATOM 2406 O O . GLY A 1 308 ? -23.284 -10.723 24.611 1.00 55.47 308 GLY A O 1
ATOM 2407 N N . MET A 1 309 ? -21.876 -9.147 25.338 1.00 53.31 309 MET A N 1
ATOM 2408 C CA . MET A 1 309 ? -20.636 -9.607 24.721 1.00 53.31 309 MET A CA 1
ATOM 2409 C C . MET A 1 309 ? -20.050 -10.784 25.491 1.00 53.31 309 MET A C 1
ATOM 2411 O O . MET A 1 309 ? -19.390 -11.635 24.909 1.00 53.31 309 MET A O 1
ATOM 2415 N N . TRP A 1 310 ? -20.375 -10.886 26.782 1.00 53.84 310 TRP A N 1
ATOM 2416 C CA . TRP A 1 310 ? -19.932 -11.971 27.652 1.00 53.84 310 TRP A CA 1
ATOM 2417 C C . TRP A 1 310 ? -20.466 -13.347 27.239 1.00 53.84 310 TRP A C 1
ATOM 2419 O O . TRP A 1 310 ? -19.805 -14.339 27.520 1.00 53.84 310 TRP A O 1
ATOM 2429 N N . GLY A 1 311 ? -21.620 -13.422 26.565 1.00 56.97 311 GLY A N 1
ATOM 2430 C CA . GLY A 1 311 ? -22.160 -14.685 26.046 1.00 56.97 311 GLY A CA 1
ATOM 2431 C C . GLY A 1 311 ? -21.393 -15.195 24.823 1.00 56.97 311 GLY A C 1
ATOM 2432 O O . GLY A 1 311 ? -21.006 -16.354 24.788 1.00 56.97 311 GLY A O 1
ATOM 2433 N N . ALA A 1 312 ? -21.096 -14.310 23.865 1.00 52.91 312 ALA A N 1
ATOM 2434 C CA . ALA A 1 312 ? -20.379 -14.654 22.631 1.00 52.91 312 ALA A CA 1
ATOM 2435 C C . ALA A 1 312 ? -18.844 -14.729 22.793 1.00 52.91 312 ALA A C 1
ATOM 2437 O O . ALA A 1 312 ? -18.165 -15.291 21.942 1.00 52.91 312 ALA A O 1
ATOM 2438 N N . MET A 1 313 ? -18.283 -14.154 23.864 1.00 53.09 313 MET A N 1
ATOM 2439 C CA . MET A 1 313 ? -16.850 -14.238 24.194 1.00 53.09 313 MET A CA 1
ATOM 2440 C C . MET A 1 313 ? -16.488 -15.451 25.065 1.00 53.09 313 MET A C 1
ATOM 2442 O O . MET A 1 313 ? -15.309 -15.744 25.246 1.00 53.09 313 MET A O 1
ATOM 2446 N N . ARG A 1 314 ? -17.476 -16.160 25.630 1.00 50.62 314 ARG A N 1
ATOM 2447 C CA . ARG A 1 314 ? -17.243 -17.205 26.640 1.00 50.62 314 ARG A CA 1
ATOM 2448 C C . ARG A 1 314 ? -16.818 -18.563 26.097 1.00 50.62 314 ARG A C 1
ATOM 2450 O O . ARG A 1 314 ? -16.344 -19.363 26.896 1.00 50.62 314 ARG A O 1
ATOM 2457 N N . GLU A 1 315 ? -16.995 -18.841 24.807 1.00 51.53 315 GLU A N 1
ATOM 2458 C CA . GLU A 1 315 ? -16.699 -20.180 24.276 1.00 51.53 315 GLU A CA 1
ATOM 2459 C C . GLU A 1 315 ? -15.202 -20.537 24.316 1.00 51.53 315 GLU A C 1
ATOM 2461 O O . GLU A 1 315 ? -14.882 -21.719 24.317 1.00 51.53 315 GLU A O 1
ATOM 2466 N N . GLU A 1 316 ? -14.286 -19.566 24.455 1.00 44.53 316 GLU A N 1
ATOM 2467 C CA . GLU A 1 316 ? -12.835 -19.834 24.383 1.00 44.53 316 GLU A CA 1
ATOM 2468 C C . GLU A 1 316 ? -11.993 -19.278 25.556 1.00 44.53 316 GLU A C 1
ATOM 2470 O O . GLU A 1 316 ? -10.793 -19.540 25.617 1.00 44.53 316 GLU A O 1
ATOM 2475 N N . ALA A 1 317 ? -12.569 -18.546 26.522 1.00 41.72 317 ALA A N 1
ATOM 2476 C CA . ALA A 1 317 ? -11.797 -17.944 27.621 1.00 41.72 317 ALA A CA 1
ATOM 2477 C C . ALA A 1 317 ? -11.913 -18.734 28.948 1.00 41.72 317 ALA A C 1
ATOM 2479 O O . ALA A 1 317 ? -13.026 -19.066 29.375 1.00 41.72 317 ALA A O 1
ATOM 2480 N N . PRO A 1 318 ? -10.797 -18.996 29.665 1.00 41.38 318 PRO A N 1
ATOM 2481 C CA . PRO A 1 318 ? -10.821 -19.698 30.946 1.00 41.38 318 PRO A CA 1
ATOM 2482 C C . PRO A 1 318 ? -11.666 -18.939 31.976 1.00 41.38 318 PRO A C 1
ATOM 2484 O O . PRO A 1 318 ? -11.633 -17.712 32.056 1.00 41.38 318 PRO A O 1
ATOM 2487 N N . ARG A 1 319 ? -12.443 -19.699 32.759 1.00 44.78 319 ARG A N 1
ATOM 2488 C CA . ARG A 1 319 ? -13.467 -19.247 33.718 1.00 44.78 319 ARG A CA 1
ATOM 2489 C C . ARG A 1 319 ? -12.952 -18.178 34.698 1.00 44.78 319 ARG A C 1
ATOM 2491 O O . ARG A 1 319 ? -12.600 -18.486 35.835 1.00 44.78 319 ARG A O 1
ATOM 2498 N N . VAL A 1 320 ? -13.002 -16.907 34.307 1.00 47.09 320 VAL A N 1
ATOM 2499 C CA . VAL A 1 320 ? -12.920 -15.786 35.248 1.00 47.09 320 VAL A CA 1
ATOM 2500 C C . VAL A 1 320 ? -14.231 -15.764 36.034 1.00 47.09 320 VAL A C 1
ATOM 2502 O O . VAL A 1 320 ? -15.303 -15.478 35.497 1.00 47.09 320 VAL A O 1
ATOM 2505 N N . LYS A 1 321 ? -14.164 -16.136 37.316 1.00 44.97 321 LYS A N 1
ATOM 2506 C CA . LYS A 1 321 ? -15.273 -15.999 38.265 1.00 44.97 321 LYS A CA 1
ATOM 2507 C C . LYS A 1 321 ? -15.489 -14.505 38.544 1.00 44.97 321 LYS A C 1
ATOM 2509 O O . LYS A 1 321 ? -14.847 -13.957 39.429 1.00 44.97 321 LYS A O 1
ATOM 2514 N N . SER A 1 322 ? -16.385 -13.836 37.822 1.00 44.81 322 SER A N 1
ATOM 2515 C CA . SER A 1 322 ? -16.889 -12.527 38.256 1.00 44.81 322 SER A CA 1
ATOM 2516 C C . SER A 1 322 ? -18.375 -12.379 37.951 1.00 44.81 322 SER A C 1
ATOM 2518 O O . SER A 1 322 ? -18.775 -12.168 36.807 1.00 44.81 322 SER A O 1
ATOM 2520 N N . GLY A 1 323 ? -19.193 -12.473 39.000 1.00 46.25 323 GLY A N 1
ATOM 2521 C CA . GLY A 1 323 ? -20.408 -11.670 39.073 1.00 46.25 323 GLY A CA 1
ATOM 2522 C C . GLY A 1 323 ? -20.020 -10.191 39.183 1.00 46.25 323 GLY A C 1
ATOM 2523 O O . GLY A 1 323 ? -18.967 -9.876 39.729 1.00 46.25 323 GLY A O 1
ATOM 2524 N N . PHE A 1 324 ? -20.881 -9.315 38.667 1.00 47.47 324 PHE A N 1
ATOM 2525 C CA . PHE A 1 324 ? -20.732 -7.858 38.529 1.00 47.47 324 PHE A CA 1
ATOM 2526 C C . PHE A 1 324 ? -19.858 -7.347 37.374 1.00 47.47 324 PHE A C 1
ATOM 2528 O O . PHE A 1 324 ? -18.723 -7.757 37.159 1.00 47.47 324 PHE A O 1
ATOM 2535 N N . GLY A 1 325 ? -20.438 -6.406 36.618 1.00 59.09 325 GLY A N 1
ATOM 2536 C CA . GLY A 1 325 ? -19.879 -5.820 35.405 1.00 59.09 325 GLY A CA 1
ATOM 2537 C C . GLY A 1 325 ? -18.496 -5.233 35.598 1.00 59.09 325 GLY A C 1
ATOM 2538 O O . GLY A 1 325 ? -18.342 -4.158 36.181 1.00 59.09 325 GLY A O 1
ATOM 2539 N N . ALA A 1 326 ? -17.502 -5.921 35.043 1.00 67.75 326 ALA A N 1
ATOM 2540 C CA . ALA A 1 326 ? -16.139 -5.433 34.997 1.00 67.75 326 ALA A CA 1
ATOM 2541 C C . ALA A 1 326 ? -16.108 -4.054 34.319 1.00 67.75 326 ALA A C 1
ATOM 2543 O O . ALA A 1 326 ? -16.600 -3.862 33.203 1.00 67.75 326 ALA A O 1
ATOM 2544 N N . ARG A 1 327 ? -15.557 -3.085 35.049 1.00 75.12 327 ARG A N 1
ATOM 2545 C CA . ARG A 1 327 ? -15.299 -1.724 34.588 1.00 75.12 327 ARG A CA 1
ATOM 2546 C C . ARG A 1 327 ? -13.933 -1.702 33.906 1.00 75.12 327 ARG A C 1
ATOM 2548 O O . ARG A 1 327 ? -12.930 -1.772 34.609 1.00 75.12 327 ARG A O 1
ATOM 2555 N N . MET A 1 328 ? -13.895 -1.593 32.579 1.00 77.81 328 MET A N 1
ATOM 2556 C CA . MET A 1 328 ? -12.658 -1.591 31.788 1.00 77.81 328 MET A CA 1
ATOM 2557 C C . MET A 1 328 ? -12.352 -0.219 31.183 1.00 77.81 328 MET A C 1
ATOM 2559 O O . MET A 1 328 ? -13.244 0.489 30.725 1.00 77.81 328 MET A O 1
ATOM 2563 N N . ARG A 1 329 ? -11.076 0.160 31.150 1.00 82.12 329 ARG A N 1
ATOM 2564 C CA . ARG A 1 329 ? -10.562 1.301 30.374 1.00 82.12 329 ARG A CA 1
ATOM 2565 C C . ARG A 1 329 ? -10.422 0.905 28.907 1.00 82.12 329 ARG A C 1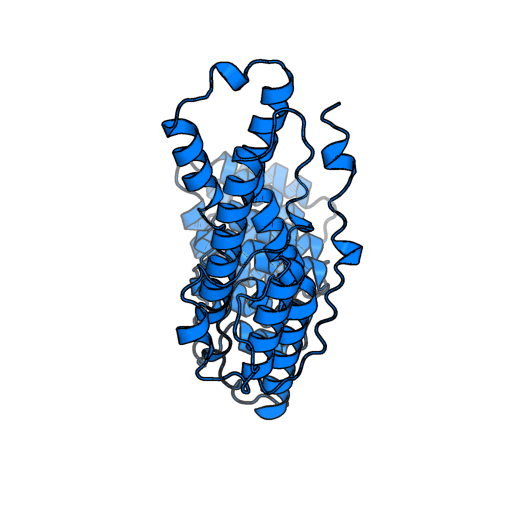
ATOM 2567 O O . ARG A 1 329 ? -10.157 -0.257 28.621 1.00 82.12 329 ARG A O 1
ATOM 2574 N N . LEU A 1 330 ? -10.470 1.870 27.982 1.00 75.94 330 LEU A N 1
ATOM 2575 C CA . LEU A 1 330 ? -10.215 1.626 26.548 1.00 75.94 330 LEU A CA 1
ATOM 2576 C C . LEU A 1 330 ? -8.942 0.805 26.320 1.00 75.94 330 LEU A C 1
ATOM 2578 O O . LEU A 1 330 ? -8.947 -0.159 25.561 1.00 75.94 330 LEU A O 1
ATOM 2582 N N . LYS A 1 331 ? -7.875 1.174 27.036 1.00 80.81 331 LYS A N 1
ATOM 2583 C CA . LYS A 1 331 ? -6.606 0.452 27.037 1.00 80.81 331 LYS A CA 1
ATOM 2584 C C . LYS A 1 331 ? -6.797 -1.041 27.309 1.00 80.81 331 LYS A C 1
ATOM 2586 O O . LYS A 1 331 ? -6.311 -1.863 26.549 1.00 80.81 331 LYS A O 1
ATOM 2591 N N . GLU A 1 332 ? -7.538 -1.381 28.355 1.00 82.06 332 GLU A N 1
ATOM 2592 C CA . GLU A 1 332 ? -7.747 -2.766 28.780 1.00 82.06 332 GLU A CA 1
ATOM 2593 C C . GLU A 1 332 ? -8.587 -3.544 27.762 1.00 82.06 332 GLU A C 1
ATOM 2595 O O . GLU A 1 332 ? -8.313 -4.717 27.526 1.00 82.06 332 GLU A O 1
ATOM 2600 N N . VAL A 1 333 ? -9.558 -2.889 27.112 1.00 75.25 333 VAL A N 1
ATOM 2601 C CA . VAL A 1 333 ? -10.371 -3.526 26.065 1.00 75.25 333 VAL A CA 1
ATOM 2602 C C . VAL A 1 333 ? -9.543 -3.803 24.807 1.00 75.25 333 VAL A C 1
ATOM 2604 O O . VAL A 1 333 ? -9.638 -4.888 24.237 1.00 75.25 333 VAL A O 1
ATOM 2607 N N . VAL A 1 334 ? -8.691 -2.861 24.392 1.00 76.50 334 VAL A N 1
ATOM 2608 C CA . VAL A 1 334 ? -7.776 -3.062 23.257 1.00 76.50 334 VAL A CA 1
ATOM 2609 C C . VAL A 1 334 ? -6.752 -4.150 23.575 1.00 76.50 334 VAL A C 1
ATOM 2611 O O . VAL A 1 334 ? -6.543 -5.043 22.763 1.00 76.50 334 VAL A O 1
ATOM 2614 N N . GLU A 1 335 ? -6.152 -4.126 24.767 1.00 81.31 335 GLU A N 1
ATOM 2615 C CA . GLU A 1 335 ? -5.202 -5.158 25.195 1.00 81.31 335 GLU A CA 1
ATOM 2616 C C . GLU A 1 335 ? -5.837 -6.547 25.256 1.00 81.31 335 GLU A C 1
ATOM 2618 O O . GLU A 1 335 ? -5.185 -7.530 24.915 1.00 81.31 335 GLU A O 1
ATOM 2623 N N . MET A 1 336 ? -7.099 -6.638 25.678 1.00 78.50 336 MET A N 1
ATOM 2624 C CA . MET A 1 336 ? -7.857 -7.887 25.681 1.00 78.50 336 MET A CA 1
ATOM 2625 C C . MET A 1 336 ? -8.102 -8.393 24.257 1.00 78.50 336 MET A C 1
ATOM 2627 O O . MET A 1 336 ? -7.773 -9.539 23.972 1.00 78.50 336 MET A O 1
ATOM 2631 N N . ALA A 1 337 ? -8.586 -7.538 23.348 1.00 75.38 337 ALA A N 1
ATOM 2632 C CA . ALA A 1 337 ? -8.800 -7.910 21.947 1.00 75.38 337 ALA A CA 1
ATOM 2633 C C . ALA A 1 337 ? -7.498 -8.367 21.264 1.00 75.38 337 ALA A C 1
ATOM 2635 O O . ALA A 1 337 ? -7.496 -9.331 20.502 1.00 75.38 337 ALA A O 1
ATOM 2636 N N . VAL A 1 338 ? -6.381 -7.705 21.578 1.00 75.81 338 VAL A N 1
ATOM 2637 C CA . VAL A 1 338 ? -5.047 -8.082 21.102 1.00 75.81 338 VAL A CA 1
ATOM 2638 C C . VAL A 1 338 ? -4.603 -9.437 21.668 1.00 75.81 338 VAL A C 1
ATOM 2640 O O . VAL A 1 338 ? -4.121 -10.277 20.911 1.00 75.81 338 VAL A O 1
ATOM 2643 N N . ARG A 1 339 ? -4.778 -9.675 22.977 1.00 79.06 339 ARG A N 1
ATOM 2644 C CA . ARG A 1 339 ? -4.450 -10.965 23.612 1.00 79.06 339 ARG A CA 1
ATOM 2645 C C . ARG A 1 339 ? -5.254 -12.116 23.022 1.00 79.06 339 ARG A C 1
ATOM 2647 O O . ARG A 1 339 ? -4.690 -13.172 22.772 1.00 79.06 339 ARG A O 1
ATOM 2654 N N . GLU A 1 340 ? -6.548 -11.913 22.803 1.00 73.62 340 GLU A N 1
ATOM 2655 C CA . GLU A 1 340 ? -7.416 -12.925 22.198 1.00 73.62 340 GLU A CA 1
ATOM 2656 C C . GLU A 1 340 ? -6.987 -13.264 20.772 1.00 73.62 340 GLU A C 1
ATOM 2658 O O . GLU A 1 340 ? -6.955 -14.435 20.400 1.00 73.62 340 GLU A O 1
ATOM 2663 N N . GLU A 1 341 ? -6.642 -12.256 19.968 1.00 76.06 341 GLU A N 1
ATOM 2664 C CA . GLU A 1 341 ? -6.187 -12.514 18.606 1.00 76.06 341 GLU A CA 1
ATOM 2665 C C . GLU A 1 341 ? -4.840 -13.236 18.590 1.00 76.06 341 GLU A C 1
ATOM 2667 O O . GLU A 1 341 ? -4.672 -14.181 17.830 1.00 76.06 341 GLU A O 1
ATOM 2672 N N . ALA A 1 342 ? -3.909 -12.864 19.469 1.00 74.69 342 ALA A N 1
ATOM 2673 C CA . ALA A 1 342 ? -2.658 -13.596 19.628 1.00 74.69 342 ALA A CA 1
ATOM 2674 C C . ALA A 1 342 ? -2.881 -15.062 20.045 1.00 74.69 342 ALA A C 1
ATOM 2676 O O . ALA A 1 342 ? -2.282 -15.966 19.464 1.00 74.69 342 ALA A O 1
ATOM 2677 N N . ALA A 1 343 ? -3.799 -15.309 20.986 1.00 76.31 343 ALA A N 1
ATOM 2678 C CA . ALA A 1 343 ? -4.102 -16.652 21.475 1.00 76.31 343 ALA A CA 1
ATOM 2679 C C . ALA A 1 343 ? -4.628 -17.584 20.370 1.00 76.31 343 ALA A C 1
ATOM 2681 O O . ALA A 1 343 ? -4.330 -18.777 20.382 1.00 76.31 343 ALA A O 1
ATOM 2682 N N . ARG A 1 344 ? -5.345 -17.053 19.370 1.00 71.31 344 ARG A N 1
ATOM 2683 C CA . ARG A 1 344 ? -5.786 -17.825 18.189 1.00 71.31 344 ARG A CA 1
ATOM 2684 C C . ARG A 1 344 ? -4.638 -18.367 17.351 1.00 71.31 344 ARG A C 1
ATOM 2686 O O . ARG A 1 344 ? -4.814 -19.367 16.662 1.00 71.31 344 ARG A O 1
ATOM 2693 N N . TRP A 1 345 ? -3.487 -17.711 17.407 1.00 72.12 345 TRP A N 1
ATOM 2694 C CA . TRP A 1 345 ? -2.264 -18.155 16.749 1.00 72.12 345 TRP A CA 1
ATOM 2695 C C . TRP A 1 345 ? -1.379 -19.000 17.675 1.00 72.12 345 TRP A C 1
ATOM 2697 O O . TRP A 1 345 ? -0.231 -19.258 17.340 1.00 72.12 345 TRP A O 1
ATOM 2707 N N . GLY A 1 346 ? -1.907 -19.452 18.820 1.00 73.12 346 GLY A N 1
ATOM 2708 C CA . GLY A 1 346 ? -1.171 -20.257 19.799 1.00 73.12 346 GLY A CA 1
ATOM 2709 C C . GLY A 1 346 ? -0.188 -19.452 20.649 1.00 73.12 346 GLY A C 1
ATOM 2710 O O . GLY A 1 346 ? 0.623 -20.037 21.358 1.00 73.12 346 GLY A O 1
ATOM 2711 N N . GLU A 1 347 ? -0.260 -18.122 20.597 1.00 73.12 347 GLU A N 1
ATOM 2712 C CA . GLU A 1 347 ? 0.750 -17.237 21.167 1.00 73.12 347 GLU A CA 1
ATOM 2713 C C . GLU A 1 347 ? 0.202 -16.472 22.371 1.00 73.12 347 GLU A C 1
ATOM 2715 O O . GLU A 1 347 ? -0.797 -15.750 22.296 1.00 73.12 347 GLU A O 1
ATOM 2720 N N . THR A 1 348 ? 0.885 -16.581 23.510 1.00 73.94 348 THR A N 1
ATOM 2721 C CA . THR A 1 348 ? 0.597 -15.746 24.679 1.00 73.94 348 THR A CA 1
ATOM 2722 C C . THR A 1 348 ? 1.416 -14.472 24.578 1.00 73.94 348 THR A C 1
ATOM 2724 O O . THR A 1 348 ? 2.549 -14.406 25.052 1.00 73.94 348 THR A O 1
ATOM 2727 N N . VAL A 1 349 ? 0.866 -13.433 23.952 1.00 63.47 349 VAL A N 1
ATOM 2728 C CA . VAL A 1 349 ? 1.574 -12.152 23.879 1.00 63.47 349 VAL A CA 1
ATOM 2729 C C . VAL A 1 349 ? 1.479 -11.449 25.237 1.00 63.47 349 VAL A C 1
ATOM 2731 O O . VAL A 1 349 ? 0.368 -11.152 25.689 1.00 63.47 349 VAL A O 1
ATOM 2734 N N . PRO A 1 350 ? 2.604 -11.116 25.898 1.00 68.19 350 PRO A N 1
ATOM 2735 C CA . PRO A 1 350 ? 2.592 -10.149 26.983 1.00 68.19 350 PRO A CA 1
ATOM 2736 C C . PRO A 1 350 ? 2.290 -8.781 26.370 1.00 68.19 350 PRO A C 1
ATOM 2738 O O . PRO A 1 350 ? 3.153 -8.098 25.824 1.00 68.19 350 PRO A O 1
ATOM 2741 N N . VAL A 1 351 ? 1.017 -8.399 26.388 1.00 62.00 351 VAL A N 1
ATOM 2742 C CA . VAL A 1 351 ? 0.562 -7.155 25.773 1.00 62.00 351 VAL A CA 1
ATOM 2743 C C . VAL A 1 351 ? 0.849 -5.998 26.727 1.00 62.00 351 VAL A C 1
ATOM 2745 O O . VAL A 1 351 ? -0.026 -5.537 27.454 1.00 62.00 351 VAL A O 1
ATOM 2748 N N . GLN A 1 352 ? 2.094 -5.529 26.740 1.00 66.50 352 GLN A N 1
ATOM 2749 C CA . GLN A 1 352 ? 2.402 -4.171 27.176 1.00 66.50 352 GLN A CA 1
ATOM 2750 C C . GLN A 1 352 ? 2.418 -3.284 25.935 1.00 66.50 352 GLN A C 1
ATOM 2752 O O . GLN A 1 352 ? 3.461 -3.080 25.317 1.00 66.50 352 GLN A O 1
ATOM 2757 N N . LEU A 1 353 ? 1.251 -2.772 25.530 1.00 64.94 353 LEU A N 1
ATOM 2758 C CA . LEU A 1 353 ? 1.242 -1.802 24.435 1.00 64.94 353 LEU A CA 1
ATOM 2759 C C . LEU A 1 353 ? 1.942 -0.524 24.918 1.00 64.94 353 LEU A C 1
ATOM 2761 O O . LEU A 1 353 ? 1.767 -0.128 26.080 1.00 64.94 353 LEU A O 1
ATOM 2765 N N . PRO A 1 354 ? 2.711 0.153 24.053 1.00 66.50 354 PRO A N 1
ATOM 2766 C CA . PRO A 1 354 ? 3.434 1.369 24.398 1.00 66.50 354 PRO A CA 1
ATOM 2767 C C . PRO A 1 354 ? 2.478 2.568 24.495 1.00 66.50 354 PRO A C 1
ATOM 2769 O O . PRO A 1 354 ? 2.630 3.569 23.801 1.00 66.50 354 PRO A O 1
ATOM 2772 N N . TRP A 1 355 ? 1.492 2.504 25.393 1.00 65.75 355 TRP A N 1
ATOM 2773 C CA . TRP A 1 355 ? 0.525 3.577 25.640 1.00 65.75 355 TRP A CA 1
ATOM 2774 C C . TRP A 1 355 ? 1.190 4.900 26.045 1.00 65.75 355 TRP A C 1
ATOM 2776 O O . TRP A 1 355 ? 0.580 5.957 25.926 1.00 65.75 355 TRP A O 1
ATOM 2786 N N . SER A 1 356 ? 2.443 4.864 26.504 1.00 60.69 356 SER A N 1
ATOM 2787 C CA . SER A 1 356 ? 3.255 6.058 26.752 1.00 60.69 356 SER A CA 1
ATOM 2788 C C . SER A 1 356 ? 3.546 6.857 25.476 1.00 60.69 356 SER A C 1
ATOM 2790 O O . SER A 1 356 ? 3.582 8.082 25.540 1.00 60.69 356 SER A O 1
ATOM 2792 N N . ARG A 1 357 ? 3.672 6.201 24.311 1.00 50.78 357 ARG A N 1
ATOM 2793 C CA . ARG A 1 357 ? 3.780 6.860 22.992 1.00 50.78 357 ARG A CA 1
ATOM 2794 C C . ARG A 1 357 ? 2.445 7.428 22.504 1.00 50.78 357 ARG A C 1
ATOM 2796 O O . ARG A 1 357 ? 2.418 8.267 21.615 1.00 50.78 357 ARG A O 1
ATOM 2803 N N . LEU A 1 358 ? 1.347 7.010 23.133 1.00 46.75 358 LEU A N 1
ATOM 2804 C CA . LEU A 1 358 ? -0.019 7.451 22.865 1.00 46.75 358 LEU A CA 1
ATOM 2805 C C . LEU A 1 358 ? -0.442 8.665 23.697 1.00 46.75 358 LEU A C 1
ATOM 2807 O O . LEU A 1 358 ? -1.641 8.940 23.809 1.00 46.75 358 LEU A O 1
ATOM 2811 N N . GLN A 1 359 ? 0.505 9.424 24.264 1.00 46.38 359 GLN A N 1
ATOM 2812 C CA . GLN A 1 359 ? 0.176 10.762 24.743 1.00 46.38 359 GLN A CA 1
ATOM 2813 C C . GLN A 1 359 ? -0.370 11.557 23.560 1.00 46.38 359 GLN A C 1
ATOM 2815 O O . GLN A 1 359 ? 0.376 11.945 22.667 1.00 46.38 359 GLN A O 1
ATOM 2820 N N . VAL A 1 360 ? -1.695 11.742 23.546 1.00 45.94 360 VAL A N 1
ATOM 2821 C CA . VAL A 1 360 ? -2.397 12.607 22.600 1.00 45.94 360 VAL A CA 1
ATOM 2822 C C . VAL A 1 360 ? -1.600 13.893 22.534 1.00 45.94 360 VAL A C 1
ATOM 2824 O O . VAL A 1 360 ? -1.449 14.547 23.570 1.00 45.94 360 VAL A O 1
ATOM 2827 N N . ASP A 1 361 ? -1.048 14.189 21.358 1.00 42.12 361 ASP A N 1
ATOM 2828 C CA . ASP A 1 361 ? -0.174 15.332 21.167 1.00 42.12 361 ASP A CA 1
ATOM 2829 C C . ASP A 1 361 ? -0.843 16.561 21.790 1.00 42.12 361 ASP A C 1
ATOM 2831 O O . ASP A 1 361 ? -1.913 17.014 21.369 1.00 42.12 361 ASP A O 1
ATOM 2835 N N . ARG A 1 362 ? -0.254 17.044 22.890 1.00 42.34 362 ARG A N 1
ATOM 2836 C CA . ARG A 1 362 ? -0.818 18.149 23.666 1.00 42.34 362 ARG A CA 1
ATOM 2837 C C . ARG A 1 362 ? -0.876 19.420 22.816 1.00 42.34 362 ARG A C 1
ATOM 2839 O O . ARG A 1 362 ? -1.627 20.320 23.178 1.00 42.34 362 ARG A O 1
ATOM 2846 N N . SER A 1 363 ? -0.131 19.496 21.708 1.00 39.97 363 SER A N 1
ATOM 2847 C CA . SER A 1 363 ? -0.180 20.605 20.749 1.00 39.97 363 SER A CA 1
ATOM 2848 C C . SER A 1 363 ? -1.556 20.748 20.082 1.00 39.97 363 SER A C 1
ATOM 2850 O O . SER A 1 363 ? -2.045 21.866 19.932 1.00 39.97 363 SER A O 1
ATOM 2852 N N . TRP A 1 364 ? -2.266 19.640 19.827 1.00 37.94 364 TRP A N 1
ATOM 2853 C CA . TRP A 1 364 ? -3.627 19.655 19.270 1.00 37.94 364 TRP A CA 1
ATOM 2854 C C . TRP A 1 364 ? -4.644 20.280 20.227 1.00 37.94 364 TRP A C 1
ATOM 2856 O O . TRP A 1 364 ? -5.684 20.773 19.801 1.00 37.94 364 TRP A O 1
ATOM 2866 N N . TRP A 1 365 ? -4.340 20.276 21.525 1.00 39.19 365 TRP A N 1
ATOM 2867 C CA . TRP A 1 365 ? -5.139 20.937 22.552 1.00 39.19 365 TRP A CA 1
ATOM 2868 C C . TRP A 1 365 ? -4.740 22.395 22.776 1.00 39.19 365 TRP A C 1
ATOM 2870 O O . TRP A 1 365 ? -5.484 23.101 23.449 1.00 39.19 365 TRP A O 1
ATOM 2880 N N . ARG A 1 366 ? -3.585 22.847 22.266 1.00 40.59 366 ARG A N 1
ATOM 2881 C CA . ARG A 1 366 ? -3.091 24.220 22.458 1.00 40.59 366 ARG A CA 1
ATOM 2882 C C . ARG A 1 366 ? -3.504 25.186 21.347 1.00 40.59 366 ARG A C 1
ATOM 2884 O O . ARG A 1 366 ? -3.571 26.371 21.618 1.00 40.59 366 ARG A O 1
ATOM 2891 N N . GLY A 1 367 ? -3.850 24.700 20.155 1.00 36.12 367 GLY A N 1
ATOM 2892 C CA . GLY A 1 367 ? -4.328 25.541 19.043 1.00 36.12 367 GLY A CA 1
ATOM 2893 C C . GLY A 1 367 ? -5.793 26.003 19.131 1.00 36.12 367 GLY A C 1
ATOM 2894 O O . GLY A 1 367 ? -6.341 26.442 18.128 1.00 36.12 367 GLY A O 1
ATOM 2895 N N . MET A 1 368 ? -6.453 25.848 20.285 1.00 33.62 368 MET A N 1
ATOM 2896 C CA . MET A 1 368 ? -7.840 26.286 20.532 1.00 33.62 368 MET A CA 1
ATOM 2897 C C . MET A 1 368 ? -7.963 27.081 21.845 1.00 33.62 368 MET A C 1
ATOM 2899 O O . MET A 1 368 ? -8.953 26.925 22.566 1.00 33.62 368 MET A O 1
ATOM 2903 N N . TRP A 1 369 ? -6.940 27.867 22.181 1.00 34.47 369 TRP A N 1
ATOM 2904 C CA . TRP A 1 369 ? -6.985 28.860 23.257 1.00 34.47 369 TRP A CA 1
ATOM 2905 C C . TRP A 1 369 ? -6.821 30.247 22.672 1.00 34.47 369 TRP A C 1
ATOM 2907 O O . TRP A 1 369 ? -5.968 30.378 21.764 1.00 34.47 369 TRP A O 1
#